Protein 7ADJ (pdb70)

Solvent-accessible surface area: 31403 Å² total; per-residue (Å²): 226,158,90,83,11,63,19,15,64,63,123,8,113,1,70,14,42,49,39,67,45,33,109,67,59,132,103,7,125,98,74,145,2,17,14,54,73,89,93,5,47,1,27,49,34,68,101,19,99,50,6,126,29,63,104,163,0,56,50,58,4,0,114,42,0,3,45,2,25,154,49,206,26,108,27,37,0,0,13,47,3,83,16,19,58,79,1,97,119,50,68,126,48,91,154,113,67,97,18,6,112,47,4,41,88,13,14,83,166,164,59,74,54,46,5,96,98,25,1,74,25,2,70,102,0,8,66,47,75,147,44,3,54,146,13,0,37,123,4,65,162,90,27,82,162,33,91,92,137,31,134,58,135,42,16,13,36,0,5,3,3,22,29,17,24,84,88,92,0,56,133,23,2,96,70,1,50,112,59,2,83,115,0,49,28,8,24,19,127,24,0,27,0,18,86,71,6,41,0,17,8,120,16,68,25,46,21,109,122,40,35,42,81,23,9,28,35,92,44,1,0,44,94,7,9,15,1,41,10,123,74,78,124,50,4,65,12,109,90,0,37,94,7,32,4,20,43,16,74,74,116,78,26,15,106,86,36,21,141,145,19,117,14,133,109,83,12,17,2,80,0,5,77,4,95,45,107,123,91,67,126,98,142,82,162,33,47,60,4,10,6,0,15,0,40,3,19,42,87,46,0,69,166,30,0,88,99,0,0,73,85,2,59,169,88,60,67,130,9,9,0,6,14,0,48,54,4,4,67,110,86,53,123,26,68,7,90,102,10,3,60,8,9,26,124,86,5,42,3,3,1,5,12,14,15,31,142,17,36,52,21,31,25,40,22,5,154,34,91,80,5,62,14,2,1,0,16,0,0,40,27,72,2,114,71,171,62,1,19,11,11,0,2,12,7,45,29,4,10,4,4,2,16,10,0,107,19,51,66,110,166,97,80,104,195,82,158,36,5,4,41,2,23,6,66,17,0,0,1,15,74,94,3,29,95,142,52,51,38,101,71,0,12,13,0,0,28,3,0,2,8,3,2,0,3,6,20,17,0,0,10,48,153,16,54,26,149,43,0,6,119,85,17,4,125,4,18,16,0,31,6,3,25,0,33,75,0,69,31,1,70,2,0,74,36,7,136,8,63,5,95,77,102,145,68,30,80,66,0,48,0,41,44,0,29,0,65,15,97,77,38,45,3,66,0,56,19,26,0,54,83,19,26,43,111,46,11,45,8,100,28,168,72,45,124,103,115,10,105,9,76,19,58,49,44,100,2,83,42,3,0,39,13,17,42,156,91,115,34,47,95,66,0,110,125,4,6,71,46,1,24,78,11,8,93,27,4,131,112,72,29,99,22,3,20,50,127,52,55,86,87,51,19,167,156,38,95,141,15,174,49,163,238

Nearest PDB structures (foldseek):
  7adk-assembly1_A  TM=1.002E+00  e=0.000E+00  Mycoplasma mycoides subsp. capri
  6hb0-assembly2_B  TM=4.645E-01  e=3.441E+00  Mycolicibacterium smegmatis MC2 155
  4dct-assembly1_A  TM=4.038E-01  e=4.062E+00  Bacillus subtilis

Foldseek 3Di:
DFAWDDFLVDIWTFDKADFDFFDFDVVCVVLLLFQNPDHDFQQPAIFTAFIDDDLVVLLSLQVCLQQVRDDPSHQQHLCRHDLNVVLLVQVVDPDDLVCLVVNVVVCPPPPVPVVVPSVQQEVQQLPPLVHLLVFFAPCNVVCVPCVVVDDDVSSVSSNSSSGGDSVQASAADDVQVVVVRSQWGARSNFWGAHNPSYIDGPDTHHDPSNDSQQVSLQCCQQPLDDLHDRGSAFDFQVCVVVVHHPQKDKDWPFVVVCVVVVDDPPQQKTKMKIAGNDADPPDPPDGMFIEITQACVGPNSVVCLLVVLQVCVVVPPDGQEYEYEAACVNHLPDDCQSNLVSHALEHAEYEYEYEPVNLDQPHAQQPGQAHRSYDAAKYQDDQADQSHEDALNSCSHYNHYDPGQADDDPPDDPPDGGMGGHFYLEHEDAQVQCPPVDCVSVQSSQCSLQPSNVLHQNSQGDPGQDPRSSFASARTHGNQHYAHQRHQPDQAQAPHAQDDVDDPRYDGAAHQEYEHEDDDLEQEDELCQLRRPACRHFHRDDPDPDGGAYHYPPLSNLAYHEYDDADDHDPSSVRSLVCVCVRYDSNVVQVEYEYAPYYDCPDDHYDNHDRDD

Secondary structure (DSSP, 8-state):
--EEEEEESEEEEEEEEPPPP----HHHHHTT-S-SSS---S--S-EEEEE---HHHHHHHHHHHHH--SSTTTTEETTEEHHHHHHHHHHTSSS-GGGHHHHHHHHHSS-TTTTTTSTHHHHHHHS-TTTGGGGSGGGGTTHHHHGGG-SSHHHHHHHHHTT--GGG---B-HHHHHHHHTTPEEPTTTEEE-TTS-EEES-EE--GGG-HHHHHHHHIIIIISSS--SS-PPPPHHHHHHT--TTEEEEE-HHHHHHHTT--GGGSEEEEEEEESS--TTSTT-SEEEEEEEETTSHHHHHHHHHHHHHHHHHT---SEEEEEEETSS-TT---HHHHTTS-SEESEEEEEE-TTT--------SSSEE-S-EEEEESS-TT-S--EE-GGGGTTBS-B--------TTSPSSS---EEPP--EEE--GGG-SSS--HHHHHHHHIIIIISTTSGGGGTTS---S-TTT-GGGS----EEE-TT-TT--SSTT---S-S--TTSPPP-BSEEEE---SSSEEE-TTGGGS--TTBS-S-TT-SSPPEEEESS--TTS-EEE-SSPPP-HHHHHHHHHHHHS-HHHHTT--EEE-SSS---SSS-B------

Sequence (613 aa):
RKQTITIAGIEVEAEIEGPPGFVTHQRDKDRKISNPTKPYQNHTVNKILSVKVTDKLKEQVAKDALSGGNGYDEGVGLFNNSIFNVFKEEFNSGKELNDILSSLESVARQNSGAFQNTLERYKKMLDSNNVINFLKSEAQKEYPKLKSKFQTKNQEYIWLIANLDQSKFTKIASTSEKYLEKGLTISPRSAFINEAGEIDSNGWGPPDEYNTVTSRLRRDNSEYRVFDYDEYYSRSSDRIANGTYPGWVKEDVSEPYSKKYNFKASDGIRFSKLERINPNPAKGKLNSGLVLDLDVSNDEAYRRSKELIEKLQKDGEQITSYRIKNMGEKNSDQAFKDILGALPKDIQQLELFFSDKATNTASLIALENKNIKELSLYTSGNSLKKAWSYNPLALRNTTWINTIDYNVSAEYSSHDKITTRITFNTLAFDQEDFSNGSYERINDGLRMVYYARNNEPFFQGGHGPGLEPDKKLGQNSYPTGLDFSRVTGIKSLKGLRFDDDLDTSNEPRKITELTLYNNESYFEISSDELNEANLQHLSTGEGNPEKPKIHFSNGNNTTSIRISGKTLLSDEGRRNLDKYFEYNESLRNSGKQIQIPNGSDELKKQLEGWGYK

B-factor: mean 77.62, std 13.84, range [50.59, 130.23]

Structure (mmCIF, N/CA/C/O backbone):
data_7ADJ
#
_entry.id   7ADJ
#
_cell.length_a   1.00
_cell.length_b   1.00
_cell.length_c   1.00
_cell.angle_alpha   90.00
_cell.angle_beta   90.00
_cell.angle_gamma   90.00
#
_symmetry.space_group_name_H-M   'P 1'
#
loop_
_atom_site.group_PDB
_atom_site.id
_atom_site.type_symbol
_atom_site.label_atom_id
_atom_site.label_alt_id
_atom_site.label_comp_id
_atom_site.label_asym_id
_atom_site.label_entity_id
_atom_site.label_seq_id
_atom_site.pdbx_PDB_ins_code
_atom_site.Cartn_x
_atom_site.Cartn_y
_atom_site.Cartn_z
_atom_site.occupancy
_atom_site.B_iso_or_equiv
_atom_site.auth_seq_id
_atom_site.auth_comp_id
_atom_site.auth_asym_id
_atom_site.auth_atom_id
_atom_site.pdbx_PDB_model_num
ATOM 1 N N . ARG A 1 110 ? 104.255 130.413 155.486 1.00 111.52 128 ARG A N 1
ATOM 2 C CA . ARG A 1 110 ? 105.408 129.799 154.775 1.00 111.52 128 ARG A CA 1
ATOM 3 C C . ARG A 1 110 ? 106.203 128.869 155.714 1.00 111.52 128 ARG A C 1
ATOM 4 O O . ARG A 1 110 ? 105.888 128.772 156.901 1.00 111.52 128 ARG A O 1
ATOM 25 N N . LYS A 1 111 ? 107.244 128.187 155.201 1.00 113.77 129 LYS A N 1
ATOM 26 C CA . LYS A 1 111 ? 108.259 127.399 155.959 1.00 113.77 129 LYS A CA 1
ATOM 27 C C . LYS A 1 111 ? 107.663 126.258 156.808 1.00 113.77 129 LYS A C 1
ATOM 28 O O . LYS A 1 111 ? 107.963 126.101 157.989 1.00 113.77 129 LYS A O 1
ATOM 47 N N . GLN A 1 112 ? 106.775 125.475 156.203 1.00 109.35 130 GLN A N 1
ATOM 48 C CA . GLN A 1 112 ? 106.038 124.370 156.823 1.00 109.35 130 GLN A CA 1
ATOM 49 C C . GLN A 1 112 ? 106.847 123.058 156.869 1.00 109.35 130 GLN A C 1
ATOM 50 O O . GLN A 1 112 ? 108.021 123.004 156.525 1.00 109.35 130 GLN A O 1
ATOM 64 N N . THR A 1 113 ? 106.203 121.956 157.239 1.00 105.85 131 THR A N 1
ATOM 65 C CA . THR A 1 113 ? 106.705 120.590 157.058 1.00 105.85 131 THR A CA 1
ATOM 66 C C . THR A 1 113 ? 105.773 119.782 156.149 1.00 105.85 131 THR A C 1
ATOM 67 O O . THR A 1 113 ? 104.563 120.010 156.111 1.00 105.85 131 THR A O 1
ATOM 78 N N . ILE A 1 114 ? 106.358 118.886 155.351 1.00 100.49 132 ILE A N 1
ATOM 79 C CA . ILE A 1 114 ? 105.699 117.981 154.404 1.00 100.49 132 ILE A CA 1
ATOM 80 C C . ILE A 1 114 ? 106.281 116.568 154.573 1.00 100.49 132 ILE A C 1
ATOM 81 O O . ILE A 1 114 ? 107.421 116.412 155.003 1.00 100.49 132 ILE A O 1
ATOM 97 N N . THR A 1 115 ? 105.547 115.523 154.199 1.00 98.64 133 THR A N 1
ATOM 98 C CA . THR A 1 115 ? 106.068 114.143 154.145 1.00 98.64 133 THR A CA 1
ATOM 99 C C . THR A 1 115 ? 106.448 113.779 152.714 1.00 98.64 133 THR A C 1
ATOM 100 O O . THR A 1 115 ? 105.688 114.082 151.798 1.00 98.64 133 THR A O 1
ATOM 111 N N . ILE A 1 116 ? 107.617 113.162 152.493 1.00 97.83 134 ILE A N 1
ATOM 112 C CA . ILE A 1 116 ? 108.102 112.808 151.134 1.00 97.83 134 ILE A CA 1
ATOM 113 C C . ILE A 1 116 ? 108.542 111.345 150.937 1.00 97.83 134 ILE A C 1
ATOM 114 O O . ILE A 1 116 ? 108.630 110.875 149.805 1.00 97.83 134 ILE A O 1
ATOM 130 N N . ALA A 1 117 ? 108.793 110.618 152.022 1.00 96.12 135 ALA A N 1
ATOM 131 C CA . ALA A 1 117 ? 109.176 109.206 152.032 1.00 96.12 135 ALA A CA 1
ATOM 132 C C . ALA A 1 117 ? 108.677 108.501 153.311 1.00 96.12 135 ALA A C 1
ATOM 133 O O . ALA A 1 117 ? 109.417 107.793 153.986 1.00 96.12 135 ALA A O 1
ATOM 140 N N . GLY A 1 118 ? 107.448 108.797 153.736 1.00 99.59 136 GLY A N 1
ATOM 141 C CA . GLY A 1 118 ? 106.954 108.571 155.096 1.00 99.59 136 GLY A CA 1
ATOM 142 C C . GLY A 1 118 ? 107.479 109.617 156.081 1.00 99.59 136 GLY A C 1
ATOM 143 O O . GLY A 1 118 ? 106.692 110.311 156.723 1.00 99.59 136 GLY A O 1
ATOM 147 N N . ILE A 1 119 ? 108.800 109.803 156.109 1.00 100.06 137 ILE A N 1
ATOM 148 C CA . ILE A 1 119 ? 109.533 110.754 156.948 1.00 100.06 137 ILE A CA 1
ATOM 149 C C . ILE A 1 119 ? 109.003 112.181 156.779 1.00 100.06 137 ILE A C 1
ATOM 150 O O . ILE A 1 119 ? 108.867 112.681 155.668 1.00 100.06 137 ILE A O 1
ATOM 166 N N . GLU A 1 120 ? 108.706 112.840 157.893 1.00 102.80 138 GLU A N 1
ATOM 167 C CA . GLU A 1 120 ? 108.342 114.258 157.949 1.00 102.80 138 GLU A CA 1
ATOM 168 C C . GLU A 1 120 ? 109.588 115.142 157.782 1.00 102.80 138 GLU A C 1
ATOM 169 O O . GLU A 1 120 ? 110.603 114.930 158.446 1.00 102.80 138 GLU A O 1
ATOM 181 N N . VAL A 1 121 ? 109.529 116.151 156.917 1.00 103.18 139 VAL A N 1
ATOM 182 C CA . VAL A 1 121 ? 110.690 116.981 156.566 1.00 103.18 139 VAL A CA 1
ATOM 183 C C . VAL A 1 121 ? 110.265 118.452 156.559 1.00 103.18 139 VAL A C 1
ATOM 184 O O . VAL A 1 121 ? 109.159 118.758 156.124 1.00 103.18 139 VAL A O 1
ATOM 197 N N . GLU A 1 122 ? 111.079 119.391 157.030 1.00 109.44 140 GLU A N 1
ATOM 198 C CA . GLU A 1 122 ? 110.804 120.828 156.854 1.00 109.44 140 GLU A CA 1
ATOM 199 C C . GLU A 1 122 ? 111.134 121.306 155.427 1.00 109.44 140 GLU A C 1
ATOM 200 O O . GLU A 1 122 ? 112.153 120.920 154.856 1.00 109.44 140 GLU A O 1
ATOM 212 N N . ALA A 1 123 ? 110.267 122.130 154.837 1.00 105.53 141 ALA A N 1
ATOM 213 C CA . ALA A 1 123 ? 110.379 122.582 153.451 1.00 105.53 141 ALA A CA 1
ATOM 214 C C . ALA A 1 123 ? 109.803 123.988 153.206 1.00 105.53 141 ALA A C 1
ATOM 215 O O . ALA A 1 123 ? 108.794 124.394 153.788 1.00 105.53 141 ALA A O 1
ATOM 222 N N . GLU A 1 124 ? 110.423 124.720 152.292 1.00 103.64 142 GLU A N 1
ATOM 223 C CA . GLU A 1 124 ? 109.910 125.979 151.765 1.00 103.64 142 GLU A CA 1
ATOM 224 C C . GLU A 1 124 ? 108.893 125.684 150.650 1.00 103.64 142 GLU A C 1
ATOM 225 O O . GLU A 1 124 ? 109.228 125.034 149.667 1.00 103.64 142 GLU A O 1
ATOM 237 N N . ILE A 1 125 ? 107.648 126.140 150.814 1.00 102.86 143 ILE A N 1
ATOM 238 C CA . ILE A 1 125 ? 106.504 125.852 149.931 1.00 102.86 143 ILE A CA 1
ATOM 239 C C . ILE A 1 125 ? 105.848 127.157 149.473 1.00 102.86 143 ILE A C 1
ATOM 240 O O . ILE A 1 125 ? 105.651 128.062 150.285 1.00 102.86 143 ILE A O 1
ATOM 256 N N . GLU A 1 126 ? 105.439 127.227 148.207 1.00 101.08 144 GLU A N 1
ATOM 257 C CA . GLU A 1 126 ? 104.757 128.382 147.604 1.00 101.08 144 GLU A CA 1
ATOM 258 C C . GLU A 1 126 ? 103.458 127.974 146.900 1.00 101.08 144 GLU A C 1
ATOM 259 O O . GLU A 1 126 ? 103.360 126.879 146.347 1.00 101.08 144 GLU A O 1
ATOM 271 N N . GLY A 1 127 ? 102.453 128.848 146.899 1.00 91.61 145 GLY A N 1
ATOM 272 C CA . GLY A 1 127 ? 101.249 128.686 146.081 1.00 91.61 145 GLY A CA 1
ATOM 273 C C . GLY A 1 127 ? 101.515 129.002 144.604 1.00 91.61 145 GLY A C 1
ATOM 274 O O . GLY A 1 127 ? 102.340 129.874 144.314 1.00 91.61 145 GLY A O 1
ATOM 278 N N . PRO A 1 128 ? 100.827 128.350 143.652 1.00 87.27 146 PRO A N 1
ATOM 279 C CA . PRO A 1 128 ? 101.052 128.581 142.231 1.00 87.27 146 PRO A CA 1
ATOM 280 C C . PRO A 1 128 ? 100.493 129.947 141.790 1.00 87.27 146 PRO A C 1
ATOM 281 O O . PRO A 1 128 ? 99.324 130.238 142.065 1.00 87.27 146 PRO A O 1
ATOM 292 N N . PRO A 1 129 ? 101.276 130.792 141.096 1.00 85.03 147 PRO A N 1
ATOM 293 C CA . PRO A 1 129 ? 100.803 132.063 140.550 1.00 85.03 147 PRO A CA 1
ATOM 294 C C . PRO A 1 129 ? 99.546 131.910 139.692 1.00 85.03 147 PRO A C 1
ATOM 295 O O . PRO A 1 129 ? 99.471 131.054 138.820 1.00 85.03 147 PRO A O 1
ATOM 306 N N . GLY A 1 130 ? 98.552 132.755 139.919 1.00 81.21 148 GLY A N 1
ATOM 307 C CA . GLY A 1 130 ? 97.317 132.777 139.137 1.00 81.21 148 GLY A CA 1
ATOM 308 C C . GLY A 1 130 ? 97.531 133.238 137.694 1.00 81.21 148 GLY A C 1
ATOM 309 O O . GLY A 1 130 ? 98.348 134.122 137.432 1.00 81.21 148 GLY A O 1
ATOM 313 N N . PHE A 1 131 ? 96.768 132.682 136.753 1.00 78.30 149 PHE A N 1
ATOM 314 C CA . PHE A 1 131 ? 96.721 133.180 135.379 1.00 78.30 149 PHE A CA 1
ATOM 315 C C . PHE A 1 131 ? 96.116 134.591 135.342 1.00 78.30 149 PHE A C 1
ATOM 316 O O . PHE A 1 131 ? 94.941 134.787 135.668 1.00 78.30 149 PHE A O 1
ATOM 333 N N . VAL A 1 132 ? 96.919 135.578 134.947 1.00 83.41 150 VAL A N 1
ATOM 334 C CA . VAL A 1 132 ? 96.472 136.968 134.857 1.00 83.41 150 VAL A CA 1
ATOM 335 C C . VAL A 1 132 ? 95.788 137.211 133.512 1.00 83.41 150 VAL A C 1
ATOM 336 O O . VAL A 1 132 ? 96.444 137.431 132.494 1.00 83.41 150 VAL A O 1
ATOM 349 N N . THR A 1 133 ? 94.457 137.137 133.500 1.00 86.40 151 THR A N 1
ATOM 350 C CA . THR A 1 133 ? 93.620 137.580 132.371 1.00 86.40 151 THR A CA 1
ATOM 351 C C . THR A 1 133 ? 93.618 139.112 132.283 1.00 86.40 151 THR A C 1
ATOM 352 O O . THR A 1 133 ? 93.627 139.793 133.311 1.00 86.40 151 THR A O 1
ATOM 363 N N . HIS A 1 134 ? 93.630 139.683 131.076 1.00 86.37 152 HIS A N 1
ATOM 364 C CA . HIS A 1 134 ? 93.546 141.128 130.842 1.00 86.37 152 HIS A CA 1
ATOM 365 C C . HIS A 1 134 ? 92.147 141.485 130.352 1.00 86.37 152 HIS A C 1
ATOM 366 O O . HIS A 1 134 ? 91.522 140.718 129.627 1.00 86.37 152 HIS A O 1
ATOM 380 N N . GLN A 1 135 ? 91.642 142.661 130.703 1.00 87.63 153 GLN A N 1
ATOM 381 C CA . GLN A 1 135 ? 90.297 143.067 130.293 1.00 87.63 153 GLN A CA 1
ATOM 382 C C . GLN A 1 135 ? 90.194 143.222 128.763 1.00 87.63 153 GLN A C 1
ATOM 383 O O . GLN A 1 135 ? 89.182 142.835 128.181 1.00 87.63 153 GLN A O 1
ATOM 397 N N . ARG A 1 136 ? 91.271 143.548 128.028 1.00 85.14 154 ARG A N 1
ATOM 398 C CA . ARG A 1 136 ? 91.288 143.411 126.551 1.00 85.14 154 ARG A CA 1
ATOM 399 C C . ARG A 1 136 ? 91.152 141.963 126.035 1.00 85.14 154 ARG A C 1
ATOM 400 O O . ARG A 1 136 ? 90.598 141.745 124.962 1.00 85.14 154 ARG A O 1
ATOM 421 N N . ASP A 1 137 ? 91.563 140.952 126.801 1.00 82.38 155 ASP A N 1
ATOM 422 C CA . ASP A 1 137 ? 91.314 139.549 126.452 1.00 82.38 155 ASP A CA 1
ATOM 423 C C . ASP A 1 137 ? 89.829 139.174 126.579 1.00 82.38 155 ASP A C 1
ATOM 424 O O . ASP A 1 137 ? 89.356 138.242 125.930 1.00 82.38 155 ASP A O 1
ATOM 433 N N . LYS A 1 138 ? 89.041 139.864 127.408 1.00 82.23 156 LYS A N 1
ATOM 434 C CA . LYS A 1 138 ? 87.589 139.645 127.462 1.00 82.23 156 LYS A CA 1
ATOM 435 C C . LYS A 1 138 ? 86.857 140.426 126.380 1.00 82.23 156 LYS A C 1
ATOM 436 O O . LYS A 1 138 ? 86.021 139.854 125.690 1.00 82.23 156 LYS A O 1
ATOM 455 N N . ASP A 1 139 ? 87.189 141.698 126.165 1.00 84.66 157 ASP A N 1
ATOM 456 C CA . ASP A 1 139 ? 86.408 142.543 125.251 1.00 84.66 157 ASP A CA 1
ATOM 457 C C . ASP A 1 139 ? 86.624 142.246 123.752 1.00 84.66 157 ASP A C 1
ATOM 458 O O . ASP A 1 139 ? 85.730 142.505 122.949 1.00 84.66 157 ASP A O 1
ATOM 467 N N . ARG A 1 140 ? 87.740 141.609 123.370 1.00 79.39 158 ARG A N 1
ATOM 468 C CA . ARG A 1 140 ? 87.955 141.005 122.038 1.00 79.39 158 ARG A CA 1
ATOM 469 C C . ARG A 1 140 ? 87.391 139.582 121.885 1.00 79.39 158 ARG A C 1
ATOM 470 O O . ARG A 1 140 ? 87.573 138.967 120.838 1.00 79.39 158 ARG A O 1
ATOM 491 N N . LYS A 1 141 ? 86.753 139.026 122.921 1.00 75.00 159 LYS A N 1
ATOM 492 C CA . LYS A 1 141 ? 86.219 137.651 122.966 1.00 75.00 159 LYS A CA 1
ATOM 493 C C . LYS A 1 141 ? 87.268 136.611 122.550 1.00 75.00 159 LYS A C 1
ATOM 494 O O . LYS A 1 141 ? 87.070 135.801 121.647 1.00 75.00 159 LYS A O 1
ATOM 513 N N . ILE A 1 142 ? 88.428 136.718 123.189 1.00 73.31 160 ILE A N 1
ATOM 514 C CA . ILE A 1 142 ? 89.666 136.002 122.857 1.00 73.31 160 ILE A CA 1
ATOM 515 C C . ILE A 1 142 ? 90.185 135.193 124.065 1.00 73.31 160 IL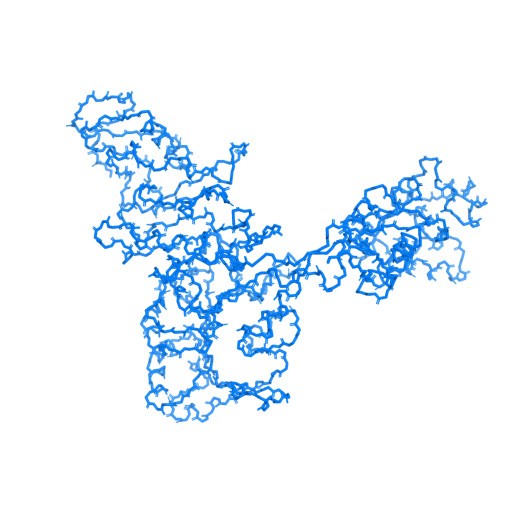E A C 1
ATOM 516 O O . ILE A 1 142 ? 90.905 134.218 123.891 1.00 73.31 160 ILE A O 1
ATOM 532 N N . SER A 1 143 ? 89.780 135.537 125.289 1.00 70.98 161 SER A N 1
ATOM 533 C CA . SER A 1 143 ? 89.909 134.710 126.499 1.00 70.98 161 SER A CA 1
ATOM 534 C C . SER A 1 143 ? 89.000 133.478 126.448 1.00 70.98 161 SER A C 1
ATOM 535 O O . SER A 1 143 ? 88.203 133.312 125.525 1.00 70.98 161 SER A O 1
ATOM 543 N N . ASN A 1 144 ? 89.108 132.582 127.436 1.00 70.62 162 ASN A N 1
ATOM 544 C CA . ASN A 1 144 ? 88.238 131.406 127.507 1.00 70.62 162 ASN A CA 1
ATOM 545 C C . ASN A 1 144 ? 86.778 131.833 127.795 1.00 70.62 162 ASN A C 1
ATOM 546 O O . ASN A 1 144 ? 86.549 132.641 128.695 1.00 70.62 162 ASN A O 1
ATOM 557 N N . PRO A 1 145 ? 85.782 131.302 127.067 1.00 70.52 163 PRO A N 1
ATOM 558 C CA . PRO A 1 145 ? 84.447 131.898 126.961 1.00 70.52 163 PRO A CA 1
ATOM 559 C C . PRO A 1 145 ? 83.556 131.820 128.205 1.00 70.52 163 PRO A C 1
ATOM 560 O O . PRO A 1 145 ? 82.545 132.513 128.273 1.00 70.52 163 PRO A O 1
ATOM 571 N N . THR A 1 146 ? 83.881 130.968 129.173 1.00 73.33 164 THR A N 1
ATOM 572 C CA . THR A 1 146 ? 82.970 130.592 130.276 1.00 73.33 164 THR A CA 1
ATOM 573 C C . THR A 1 146 ? 83.627 130.543 131.659 1.00 73.33 164 THR A C 1
ATOM 574 O O . THR A 1 146 ? 82.950 130.732 132.665 1.00 73.33 164 THR A O 1
ATOM 585 N N . LYS A 1 147 ? 84.937 130.288 131.722 1.00 73.78 165 LYS A N 1
ATOM 586 C CA . LYS A 1 147 ? 85.716 130.020 132.942 1.00 73.78 165 LYS A CA 1
ATOM 587 C C . LYS A 1 147 ? 87.213 130.123 132.620 1.00 73.78 165 LYS A C 1
ATOM 588 O O . LYS A 1 147 ? 87.638 129.495 131.656 1.00 73.78 165 LYS A O 1
ATOM 607 N N . PRO A 1 148 ? 88.037 130.868 133.366 1.00 72.05 166 PRO A N 1
ATOM 608 C CA . PRO A 1 148 ? 89.473 130.921 133.133 1.00 72.05 166 PRO A CA 1
ATOM 609 C C . PRO A 1 148 ? 90.145 129.604 133.536 1.00 72.05 166 PRO A C 1
ATOM 610 O O . PRO A 1 148 ? 90.115 129.192 134.695 1.00 72.05 166 PRO A O 1
ATOM 621 N N . TYR A 1 149 ? 90.794 128.945 132.583 1.00 68.69 167 TYR A N 1
ATOM 622 C CA . TYR A 1 149 ? 91.563 127.725 132.842 1.00 68.69 167 TYR A CA 1
ATOM 623 C C . TYR A 1 149 ? 92.814 128.014 133.698 1.00 68.69 167 TYR A C 1
ATOM 624 O O . TYR A 1 149 ? 93.402 129.087 133.576 1.00 68.69 167 TYR A O 1
ATOM 642 N N . GLN A 1 150 ? 93.262 127.068 134.533 1.00 74.05 168 GLN A N 1
ATOM 643 C CA . GLN A 1 150 ? 94.591 127.118 135.151 1.00 74.05 168 GLN A CA 1
ATOM 644 C C . GLN A 1 150 ? 95.308 125.763 135.150 1.00 74.05 168 GLN A C 1
ATOM 645 O O . GLN A 1 150 ? 94.721 124.724 135.449 1.00 74.05 168 GLN A O 1
ATOM 659 N N . ASN A 1 151 ? 96.590 125.792 134.786 1.00 73.95 169 ASN A N 1
ATOM 660 C CA . ASN A 1 151 ? 97.442 124.634 134.574 1.00 73.95 169 ASN A CA 1
ATOM 661 C C . ASN A 1 151 ? 98.096 124.142 135.882 1.00 73.95 169 ASN A C 1
ATOM 662 O O . ASN A 1 151 ? 97.909 122.985 136.248 1.00 73.95 169 ASN A O 1
ATOM 673 N N . HIS A 1 152 ? 98.809 124.993 136.629 1.00 78.02 170 HIS A N 1
ATOM 674 C CA . HIS A 1 152 ? 99.341 124.617 137.946 1.00 78.02 170 HIS A CA 1
ATOM 675 C C . HIS A 1 152 ? 98.264 124.730 139.023 1.00 78.02 170 HIS A C 1
ATOM 676 O O . HIS A 1 152 ? 98.046 125.767 139.643 1.00 78.02 170 HIS A O 1
ATOM 690 N N . THR A 1 153 ? 97.585 123.610 139.237 1.00 79.05 171 THR A N 1
ATOM 691 C CA . THR A 1 153 ? 96.574 123.379 140.274 1.00 79.05 171 THR A CA 1
ATOM 692 C C . THR A 1 153 ? 97.136 123.204 141.683 1.00 79.05 171 THR A C 1
ATOM 693 O O . THR A 1 153 ? 96.381 123.338 142.638 1.00 79.05 171 THR A O 1
ATOM 704 N N . VAL A 1 154 ? 98.424 122.892 141.847 1.00 83.86 172 VAL A N 1
ATOM 705 C CA . VAL A 1 154 ? 99.046 122.517 143.129 1.00 83.86 172 VAL A CA 1
ATOM 706 C C . VAL A 1 154 ? 100.354 123.262 143.394 1.00 83.86 172 VAL A C 1
ATOM 707 O O . VAL A 1 154 ? 101.023 123.751 142.485 1.00 83.86 172 VAL A O 1
ATOM 720 N N . ASN A 1 155 ? 100.689 123.360 144.679 1.00 87.66 173 ASN A N 1
ATOM 721 C CA . ASN A 1 155 ? 101.806 124.114 145.248 1.00 87.66 173 ASN A CA 1
ATOM 722 C C . ASN A 1 155 ? 103.185 123.650 144.745 1.00 87.66 173 ASN A C 1
ATOM 723 O O . ASN A 1 155 ? 103.346 122.532 144.252 1.00 87.66 173 ASN A O 1
ATOM 734 N N . LYS A 1 156 ? 104.200 124.504 144.918 1.00 91.06 174 LYS A N 1
ATOM 735 C CA . LYS A 1 156 ? 105.605 124.272 144.540 1.00 91.06 174 LYS A CA 1
ATOM 736 C C . LYS A 1 156 ? 106.479 124.046 145.781 1.00 91.06 174 LYS A C 1
ATOM 737 O O . LYS A 1 156 ? 106.277 124.703 146.797 1.00 91.06 174 LYS A O 1
ATOM 756 N N . ILE A 1 157 ? 107.457 123.141 145.704 1.00 91.95 175 ILE A N 1
ATOM 757 C CA . ILE A 1 157 ? 108.523 122.982 146.710 1.00 91.95 175 ILE A CA 1
ATOM 758 C C . ILE A 1 157 ? 109.771 123.744 146.243 1.00 91.95 175 ILE A C 1
ATOM 759 O O . ILE A 1 157 ? 110.388 123.357 145.253 1.00 91.95 175 ILE A O 1
ATOM 775 N N . LEU A 1 158 ? 110.172 124.803 146.948 1.00 96.05 176 LEU A N 1
ATOM 776 C CA . LEU A 1 158 ? 111.385 125.555 146.605 1.00 96.05 176 LEU A CA 1
ATOM 777 C C . LEU A 1 158 ? 112.657 124.921 147.164 1.00 96.05 176 LEU A C 1
ATOM 778 O O . LEU A 1 158 ? 113.703 124.948 146.517 1.00 96.05 176 LEU A O 1
ATOM 794 N N . SER A 1 159 ? 112.598 124.379 148.379 1.00 98.03 177 SER A N 1
ATOM 795 C CA . SER A 1 159 ? 113.710 123.689 149.038 1.00 98.03 177 SER A CA 1
ATOM 796 C C . SER A 1 159 ? 113.232 122.744 150.139 1.00 98.03 177 SER A C 1
ATOM 797 O O . SER A 1 159 ? 112.209 122.978 150.773 1.00 98.03 177 SER A O 1
ATOM 805 N N . VAL A 1 160 ? 114.005 121.694 150.403 1.00 97.75 178 VAL A N 1
ATOM 806 C CA . VAL A 1 160 ? 113.763 120.671 151.425 1.00 97.75 178 VAL A CA 1
ATOM 807 C C . VAL A 1 160 ? 115.010 120.505 152.284 1.00 97.75 178 VAL A C 1
ATOM 808 O O . VAL A 1 160 ? 116.109 120.331 151.752 1.00 97.75 178 VAL A O 1
ATOM 821 N N . LYS A 1 161 ? 114.870 120.501 153.615 1.00 100.18 179 LYS A N 1
ATOM 822 C CA . LYS A 1 161 ? 115.995 120.257 154.525 1.00 100.18 179 LYS A CA 1
ATOM 823 C C . LYS A 1 161 ? 116.324 118.762 154.564 1.00 100.18 179 LYS A C 1
ATOM 824 O O . LYS A 1 161 ? 115.769 118.003 155.349 1.00 100.18 179 LYS A O 1
ATOM 843 N N . VAL A 1 162 ? 117.218 118.321 153.688 1.00 100.56 180 VAL A N 1
ATOM 844 C CA . VAL A 1 162 ? 117.716 116.944 153.678 1.00 100.56 180 VAL A CA 1
ATOM 845 C C . VAL A 1 162 ? 118.501 116.632 154.957 1.00 100.56 180 VAL A C 1
ATOM 846 O O . VAL A 1 162 ? 119.258 117.455 155.465 1.00 100.56 180 VAL A O 1
ATOM 859 N N . THR A 1 163 ? 118.321 115.433 155.494 1.00 101.67 181 THR A N 1
ATOM 860 C CA . THR A 1 163 ? 118.970 114.932 156.714 1.00 101.67 181 THR A CA 1
ATOM 861 C C . THR A 1 163 ? 119.413 113.488 156.518 1.00 101.67 181 THR A C 1
ATOM 862 O O . THR A 1 163 ? 118.894 112.793 155.640 1.00 101.67 181 THR A O 1
ATOM 873 N N . ASP A 1 164 ? 120.347 113.018 157.350 1.00 102.31 182 ASP A N 1
ATOM 874 C CA . ASP A 1 164 ? 120.859 111.646 157.280 1.00 102.31 182 ASP A CA 1
ATOM 875 C C . ASP A 1 164 ? 119.702 110.628 157.294 1.00 102.31 182 ASP A C 1
ATOM 876 O O . ASP A 1 164 ? 119.621 109.746 156.444 1.00 102.31 182 ASP A O 1
ATOM 885 N N . LYS A 1 165 ? 118.732 110.828 158.201 1.00 100.57 183 LYS A N 1
ATOM 886 C CA . LYS A 1 165 ? 117.530 109.988 158.364 1.00 100.57 183 LYS A CA 1
ATOM 887 C C . LYS A 1 165 ? 116.650 109.927 157.102 1.00 100.57 183 LYS A C 1
ATOM 888 O O . LYS A 1 165 ? 116.149 108.859 156.759 1.00 100.57 183 LYS A O 1
ATOM 907 N N . LEU A 1 166 ? 116.489 111.038 156.379 1.00 98.92 184 LEU A N 1
ATOM 908 C CA . LEU A 1 166 ? 115.754 111.088 155.112 1.00 98.92 184 LEU A CA 1
ATOM 909 C C . LEU A 1 166 ? 116.524 110.422 153.976 1.00 98.92 184 LEU A C 1
ATOM 910 O O . LEU A 1 166 ? 115.951 109.623 153.244 1.00 98.92 184 LEU A O 1
ATOM 926 N N . LYS A 1 167 ? 117.803 110.757 153.778 1.00 95.87 185 LYS A N 1
ATOM 927 C CA . LYS A 1 167 ? 118.516 110.257 152.587 1.00 95.87 185 LYS A CA 1
ATOM 928 C C . LYS A 1 167 ? 118.825 108.762 152.645 1.00 95.87 185 LYS A C 1
ATOM 929 O O . LYS A 1 167 ? 118.840 108.113 151.608 1.00 95.87 185 LYS A O 1
ATOM 948 N N . GLU A 1 168 ? 118.930 108.174 153.834 1.00 95.66 186 GLU A N 1
ATOM 949 C CA . GLU A 1 168 ? 118.988 106.717 153.992 1.00 95.66 186 GLU A CA 1
ATOM 950 C C . GLU A 1 168 ? 117.629 106.023 153.818 1.00 95.66 186 GLU A C 1
ATOM 951 O O . GLU A 1 168 ? 117.578 104.897 153.330 1.00 95.66 186 GLU A O 1
ATOM 963 N N . GLN A 1 169 ? 116.510 106.692 154.110 1.00 93.85 187 GLN A N 1
ATOM 964 C CA . GLN A 1 169 ? 115.188 106.199 153.706 1.00 93.85 187 GLN A CA 1
ATOM 965 C C . GLN A 1 169 ? 115.036 106.204 152.179 1.00 93.85 187 GLN A C 1
ATOM 966 O O . GLN A 1 169 ? 114.549 105.238 151.594 1.00 93.85 187 GLN A O 1
ATOM 980 N N . VAL A 1 170 ? 115.488 107.269 151.514 1.00 90.26 188 VAL A N 1
ATOM 981 C CA . VAL A 1 170 ? 115.479 107.361 150.046 1.00 90.26 188 VAL A CA 1
ATOM 982 C C . VAL A 1 170 ? 116.418 106.333 149.404 1.00 90.26 188 VAL A C 1
ATOM 983 O O . VAL A 1 170 ? 116.102 105.822 148.333 1.00 90.26 188 VAL A O 1
ATOM 996 N N . ALA A 1 171 ? 117.519 105.964 150.067 1.00 89.01 189 ALA A N 1
ATOM 997 C CA . ALA A 1 171 ? 118.400 104.871 149.652 1.00 89.01 189 ALA A CA 1
ATOM 998 C C . ALA A 1 171 ? 117.699 103.506 149.707 1.00 89.01 189 ALA A C 1
ATOM 999 O O . ALA A 1 171 ? 117.644 102.804 148.700 1.00 89.01 189 ALA A O 1
ATOM 1006 N N . LYS A 1 172 ? 117.106 103.144 150.852 1.00 87.80 190 LYS A N 1
ATOM 1007 C CA . LYS A 1 172 ? 116.407 101.864 151.060 1.00 87.80 190 LYS A CA 1
ATOM 1008 C C . LYS A 1 172 ? 115.209 101.663 150.143 1.00 87.80 190 LYS A C 1
ATOM 1009 O O . LYS A 1 172 ? 114.930 100.537 149.732 1.00 87.80 190 LYS A O 1
ATOM 1028 N N . ASP A 1 173 ? 114.518 102.734 149.769 1.00 88.37 191 ASP A N 1
ATOM 1029 C CA . ASP A 1 173 ? 113.445 102.666 148.761 1.00 88.37 191 ASP A CA 1
ATOM 1030 C C . ASP A 1 173 ? 113.958 102.316 147.358 1.00 88.37 191 ASP A C 1
ATOM 1031 O O . ASP A 1 173 ? 113.373 101.479 146.676 1.00 88.37 191 ASP A O 1
ATOM 1040 N N . ALA A 1 174 ? 115.091 102.877 146.933 1.00 80.47 192 ALA A N 1
ATOM 1041 C CA . ALA A 1 174 ? 115.685 102.546 145.644 1.00 80.47 192 ALA A CA 1
ATOM 1042 C C . ALA A 1 174 ? 116.170 101.091 145.553 1.00 80.47 192 ALA A C 1
ATOM 1043 O O . ALA A 1 174 ? 116.206 100.531 144.460 1.00 80.47 192 ALA A O 1
ATOM 1050 N N . LEU A 1 175 ? 116.527 100.460 146.678 1.00 81.12 193 LEU A N 1
ATOM 1051 C CA . LEU A 1 175 ? 116.921 99.047 146.730 1.00 81.12 193 LEU A CA 1
ATOM 1052 C C . LEU A 1 175 ? 115.716 98.098 146.743 1.00 81.12 193 LEU A C 1
ATOM 1053 O O . LEU A 1 175 ? 115.723 97.097 146.037 1.00 81.12 193 LEU A O 1
ATOM 1069 N N . SER A 1 176 ? 114.675 98.418 147.513 1.00 84.77 194 SER A N 1
ATOM 1070 C CA . SER A 1 176 ? 113.486 97.564 147.715 1.00 84.77 194 SER A CA 1
ATOM 1071 C C . SER A 1 176 ? 112.355 97.751 146.699 1.00 84.77 194 SER A C 1
ATOM 1072 O O . SER A 1 176 ? 111.520 96.864 146.529 1.00 84.77 194 SER A O 1
ATOM 1080 N N . GLY A 1 177 ? 112.296 98.908 146.045 1.00 85.46 195 GLY A N 1
ATOM 1081 C CA . GLY A 1 177 ? 111.140 99.389 145.292 1.00 85.46 195 GLY A CA 1
ATOM 1082 C C . GLY A 1 177 ? 110.191 100.267 146.117 1.00 85.46 195 GLY A C 1
ATOM 1083 O O . GLY A 1 177 ? 109.260 100.839 145.566 1.00 85.46 195 GLY A O 1
ATOM 1087 N N . GLY A 1 178 ? 110.394 100.396 147.426 1.00 87.94 196 GLY A N 1
ATOM 1088 C CA . GLY A 1 178 ? 109.451 101.067 148.320 1.00 87.94 196 GLY A CA 1
ATOM 1089 C C . GLY A 1 178 ? 108.094 100.353 148.383 1.00 87.94 196 GLY A C 1
ATOM 1090 O O . GLY A 1 178 ? 108.018 99.141 148.177 1.00 87.94 196 GL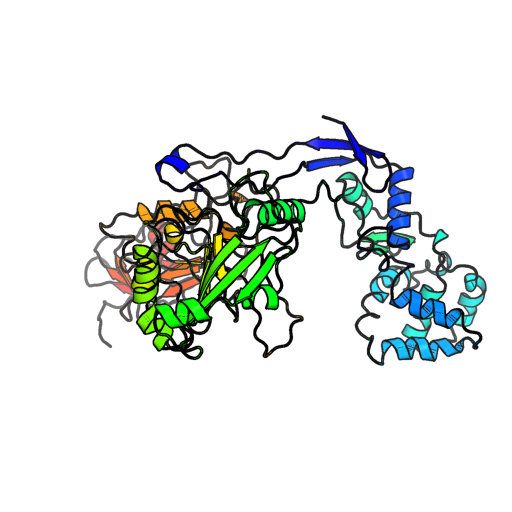Y A O 1
ATOM 1094 N N . ASN A 1 179 ? 107.007 101.089 148.645 1.00 91.55 197 ASN A N 1
ATOM 1095 C CA . ASN A 1 179 ? 105.647 100.548 148.648 1.00 91.55 197 ASN A CA 1
ATOM 1096 C C . ASN A 1 179 ? 104.710 101.228 147.629 1.00 91.55 197 ASN A C 1
ATOM 1097 O O . ASN A 1 179 ? 103.508 100.973 147.635 1.00 91.55 197 ASN A O 1
ATOM 1108 N N . GLY A 1 180 ? 105.235 102.090 146.759 1.00 88.00 198 GLY A N 1
ATOM 1109 C CA . GLY A 1 180 ? 104.491 102.806 145.726 1.00 88.00 198 GLY A CA 1
ATOM 1110 C C . GLY A 1 180 ? 104.415 102.081 144.384 1.00 88.00 198 GLY A C 1
ATOM 1111 O O . GLY A 1 180 ? 104.572 100.863 144.311 1.00 88.00 198 GLY A O 1
ATOM 1115 N N . TYR A 1 181 ? 104.224 102.828 143.295 1.00 84.84 199 TYR A N 1
ATOM 1116 C CA . TYR A 1 181 ? 104.065 102.258 141.950 1.00 84.84 199 TYR A CA 1
ATOM 1117 C C . TYR A 1 181 ? 105.298 101.474 141.456 1.00 84.84 199 TYR A C 1
ATOM 1118 O O . TYR A 1 181 ? 105.138 100.449 140.796 1.00 84.84 199 TYR A O 1
ATOM 1136 N N . ASP A 1 182 ? 106.512 101.912 141.815 1.00 83.34 200 ASP A N 1
ATOM 1137 C CA . ASP A 1 182 ? 107.784 101.252 141.453 1.00 83.34 200 ASP A CA 1
ATOM 1138 C C . ASP A 1 182 ? 108.214 100.110 142.404 1.00 83.34 200 ASP A C 1
ATOM 1139 O O . ASP A 1 182 ? 109.338 99.612 142.345 1.00 83.34 200 ASP A O 1
ATOM 1148 N N . GLU A 1 183 ? 107.304 99.626 143.251 1.00 85.83 201 GLU A N 1
ATOM 1149 C CA . GLU A 1 183 ? 107.480 98.362 143.962 1.00 85.83 201 GLU A CA 1
ATOM 1150 C C . GLU A 1 183 ? 107.612 97.200 142.964 1.00 85.83 201 GLU A C 1
ATOM 1151 O O . GLU A 1 183 ? 106.784 97.030 142.068 1.00 85.83 201 GLU A O 1
ATOM 1163 N N . GLY A 1 184 ? 108.659 96.392 143.116 1.00 79.20 202 GLY A N 1
ATOM 1164 C CA . GLY A 1 184 ? 108.968 95.299 142.193 1.00 79.20 202 GLY A CA 1
ATOM 1165 C C . GLY A 1 184 ? 109.839 95.676 140.991 1.00 79.20 202 GLY A C 1
ATOM 1166 O O . GLY A 1 184 ? 109.961 94.883 140.058 1.00 79.20 202 GLY A O 1
ATOM 1170 N N . VAL A 1 185 ? 110.441 96.875 141.003 1.00 76.51 203 VAL A N 1
ATOM 1171 C CA . VAL A 1 185 ? 111.495 97.318 140.067 1.00 76.51 203 VAL A CA 1
ATOM 1172 C C . VAL A 1 185 ? 112.650 98.061 140.766 1.00 76.51 203 VAL A C 1
ATOM 1173 O O . VAL A 1 185 ? 113.354 98.831 140.124 1.00 76.51 203 VAL A O 1
ATOM 1186 N N . GLY A 1 186 ? 112.884 97.825 142.059 1.00 77.79 204 GLY A N 1
ATOM 1187 C CA . GLY A 1 186 ? 114.037 98.353 142.802 1.00 77.79 204 GLY A CA 1
ATOM 1188 C C . GLY A 1 186 ? 115.327 97.586 142.527 1.00 77.79 204 GLY A C 1
ATOM 1189 O O . GLY A 1 186 ? 115.307 96.518 141.923 1.00 77.79 204 GLY A O 1
ATOM 1193 N N . LEU A 1 187 ? 116.481 98.094 142.961 1.00 74.51 205 LEU A N 1
ATOM 1194 C CA . LEU A 1 187 ? 117.776 97.494 142.606 1.00 74.51 205 LEU A CA 1
ATOM 1195 C C . LEU A 1 187 ? 117.960 96.040 143.065 1.00 74.51 205 LEU A C 1
ATOM 1196 O O . LEU A 1 187 ? 118.567 95.265 142.335 1.00 74.51 205 LEU A O 1
ATOM 1212 N N . PHE A 1 188 ? 117.426 95.645 144.219 1.00 77.41 206 PHE A N 1
ATOM 1213 C CA . PHE A 1 188 ? 117.505 94.269 144.726 1.00 77.41 206 PHE A CA 1
ATOM 1214 C C . PHE A 1 188 ? 116.122 93.666 144.943 1.00 77.41 206 PHE A C 1
ATOM 1215 O O . PHE A 1 188 ? 115.949 92.755 145.752 1.00 77.41 206 PHE A O 1
ATOM 1232 N N . ASN A 1 189 ? 115.135 94.169 144.205 1.00 79.63 207 ASN A N 1
ATOM 1233 C CA . ASN A 1 189 ? 113.807 93.591 144.083 1.00 79.63 207 ASN A CA 1
ATOM 1234 C C . ASN A 1 189 ? 113.210 93.952 142.712 1.00 79.63 207 ASN A C 1
ATOM 1235 O O . ASN A 1 189 ? 112.503 94.948 142.578 1.00 79.63 207 ASN A O 1
ATOM 1246 N N . ASN A 1 190 ? 113.535 93.167 141.689 1.00 74.63 208 ASN A N 1
ATOM 1247 C CA . ASN A 1 190 ? 113.060 93.353 140.322 1.00 74.63 208 ASN A CA 1
ATOM 1248 C C . ASN A 1 190 ? 113.011 92.027 139.567 1.00 74.63 208 ASN A C 1
ATOM 1249 O O . ASN A 1 190 ? 113.619 91.050 139.970 1.00 74.63 208 ASN A O 1
ATOM 1260 N N . SER A 1 191 ? 112.296 91.987 138.455 1.00 75.71 209 SER A N 1
ATOM 1261 C CA . SER A 1 191 ? 112.001 90.762 137.716 1.00 75.71 209 SER A CA 1
ATOM 1262 C C . SER A 1 191 ? 113.234 89.949 137.293 1.00 75.71 209 SER A C 1
ATOM 1263 O O . SER A 1 191 ? 113.234 88.731 137.465 1.00 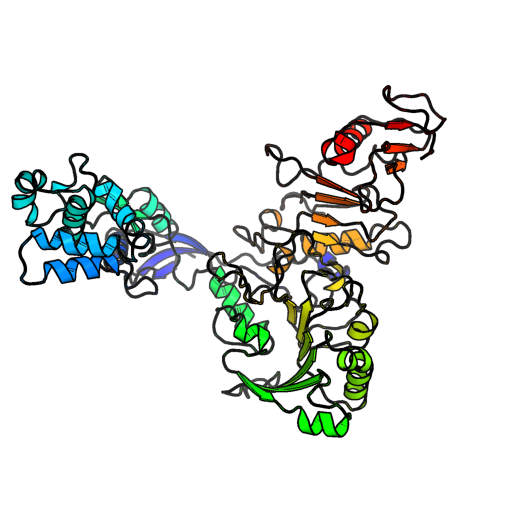75.71 209 SER A O 1
ATOM 1271 N N . ILE A 1 192 ? 114.326 90.567 136.820 1.00 76.03 210 ILE A N 1
ATOM 1272 C CA . ILE A 1 192 ? 115.552 89.838 136.433 1.00 76.03 210 ILE A CA 1
ATOM 1273 C C . ILE A 1 192 ? 116.331 89.372 137.669 1.00 76.03 210 ILE A C 1
ATOM 1274 O O . ILE A 1 192 ? 116.668 88.194 137.790 1.00 76.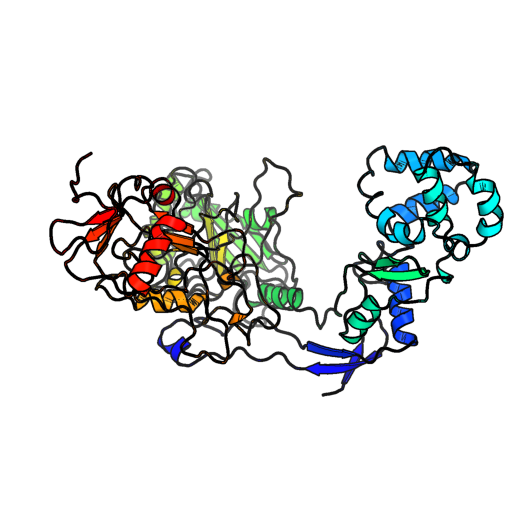03 210 ILE A O 1
ATOM 1290 N N . PHE A 1 193 ? 116.547 90.258 138.638 1.00 75.95 211 PHE A N 1
ATOM 1291 C CA . PHE A 1 193 ? 117.227 89.939 139.891 1.00 75.95 211 PHE A CA 1
ATOM 1292 C C . PHE A 1 193 ? 116.540 88.805 140.673 1.00 75.95 211 PHE A C 1
ATOM 1293 O O . PHE A 1 193 ? 117.203 87.919 141.209 1.00 75.95 211 PHE A O 1
ATOM 1310 N N . ASN A 1 194 ? 115.207 88.772 140.680 1.00 76.67 212 ASN A N 1
ATOM 1311 C CA . ASN A 1 194 ? 114.411 87.737 141.340 1.00 76.67 212 ASN A CA 1
ATOM 1312 C C . ASN A 1 194 ? 114.426 86.393 140.590 1.00 76.67 212 ASN A C 1
ATOM 1313 O O . ASN A 1 194 ? 114.369 85.341 141.223 1.00 76.67 212 ASN A O 1
ATOM 1324 N N . VAL A 1 195 ? 114.525 86.400 139.265 1.00 79.20 213 VAL A N 1
ATOM 1325 C CA . VAL A 1 195 ? 114.688 85.184 138.461 1.00 79.20 213 VAL A CA 1
ATOM 1326 C C . VAL A 1 195 ? 116.091 84.596 138.618 1.00 79.20 213 VAL A C 1
ATOM 1327 O O . VAL A 1 195 ? 116.234 83.374 138.663 1.00 79.20 213 VAL A O 1
ATOM 1340 N N . PHE A 1 196 ? 117.126 85.424 138.778 1.00 79.30 214 PHE A N 1
ATOM 1341 C CA . PHE A 1 196 ? 118.461 84.926 139.102 1.00 79.30 214 PHE A CA 1
ATOM 1342 C C . PHE A 1 196 ? 118.575 84.443 140.550 1.00 79.30 214 PHE A C 1
ATOM 1343 O O . PHE A 1 196 ? 119.109 83.357 140.767 1.00 79.30 214 PHE A O 1
ATOM 1360 N N . LYS A 1 197 ? 118.039 85.150 141.550 1.00 85.03 215 LYS A N 1
ATOM 1361 C CA . LYS A 1 197 ? 118.163 84.697 142.946 1.00 85.03 215 LYS A CA 1
ATOM 1362 C C . LYS A 1 197 ? 117.447 83.364 143.198 1.00 85.03 215 LYS A C 1
ATOM 1363 O O . LYS A 1 197 ? 117.965 82.527 143.932 1.00 85.03 215 LYS A O 1
ATOM 1382 N N . GLU A 1 198 ? 116.308 83.118 142.551 1.00 91.96 216 GLU A N 1
ATOM 1383 C CA . GLU A 1 198 ? 115.563 81.858 142.664 1.00 91.96 216 GLU A CA 1
ATOM 1384 C C . GLU A 1 198 ? 116.319 80.650 142.090 1.00 91.96 216 GLU A C 1
ATOM 1385 O O . GLU A 1 198 ? 116.175 79.545 142.602 1.00 91.96 216 GLU A O 1
ATOM 1397 N N . GLU A 1 199 ? 117.185 80.845 141.095 1.00 92.50 217 GLU A N 1
ATOM 1398 C CA . GLU A 1 199 ? 118.012 79.776 140.533 1.00 92.50 217 GLU A CA 1
ATOM 1399 C C . GLU A 1 199 ? 119.223 79.457 141.427 1.00 92.50 217 GLU A C 1
ATOM 1400 O O . GLU A 1 199 ? 119.514 78.288 141.663 1.00 92.50 217 GLU A O 1
ATOM 1412 N N . PHE A 1 200 ? 119.878 80.468 142.010 1.00 91.20 218 PHE A N 1
ATOM 1413 C CA . PHE A 1 200 ? 120.910 80.268 143.038 1.00 91.20 218 PHE A CA 1
ATOM 1414 C C . PHE A 1 200 ? 120.358 79.573 144.291 1.00 91.20 218 PHE A C 1
ATOM 1415 O O . PHE A 1 200 ? 121.061 78.782 144.916 1.00 91.20 218 PHE A O 1
ATOM 1432 N N . ASN A 1 201 ? 119.098 79.828 144.646 1.00 93.12 219 ASN A N 1
ATOM 1433 C CA . ASN A 1 201 ? 118.381 79.114 145.711 1.00 93.12 219 ASN A CA 1
ATOM 1434 C C . ASN A 1 201 ? 117.999 77.655 145.355 1.00 93.12 219 ASN A C 1
ATOM 1435 O O . ASN A 1 201 ? 117.537 76.923 146.227 1.00 93.12 219 ASN A O 1
ATOM 1446 N N . SER A 1 202 ? 118.201 77.185 144.122 1.00 96.07 220 SER A N 1
ATOM 1447 C CA . SER A 1 202 ? 118.046 75.770 143.766 1.00 96.07 220 SER A CA 1
ATOM 1448 C C . SER A 1 202 ? 119.252 74.923 144.214 1.00 96.07 220 SER A C 1
ATOM 1449 O O . SER A 1 202 ? 120.349 75.433 144.454 1.00 96.07 220 SER A O 1
ATOM 1457 N N . GLY A 1 203 ? 119.074 73.611 144.338 1.00 99.63 221 GLY A N 1
ATOM 1458 C CA . GLY A 1 203 ? 120.088 72.709 144.883 1.00 99.63 221 GLY A CA 1
ATOM 1459 C C . GLY A 1 203 ? 121.287 72.396 143.977 1.00 99.63 221 GLY A C 1
ATOM 1460 O O . GLY A 1 203 ? 122.217 71.728 144.421 1.00 99.63 221 GLY A O 1
ATOM 1464 N N . LYS A 1 204 ? 121.289 72.830 142.714 1.00 103.35 222 LYS A N 1
ATOM 1465 C CA . LYS A 1 204 ? 122.292 72.457 141.698 1.00 103.35 222 LYS A CA 1
ATOM 1466 C C . LYS A 1 204 ? 123.660 73.137 141.872 1.00 103.35 222 LYS A C 1
ATOM 1467 O O . LYS A 1 204 ? 123.810 74.137 142.567 1.00 103.35 222 LYS A O 1
ATOM 1486 N N . GLU A 1 205 ? 124.676 72.543 141.257 1.00 105.15 223 GLU A N 1
ATOM 1487 C CA . GLU A 1 205 ? 126.076 72.981 141.212 1.00 105.15 223 GLU A CA 1
ATOM 1488 C C . GLU A 1 205 ? 126.276 74.325 140.496 1.00 105.15 223 GLU A C 1
ATOM 1489 O O . GLU A 1 205 ? 125.418 74.783 139.749 1.00 105.15 223 GLU A O 1
ATOM 1501 N N . LEU A 1 206 ? 127.416 74.994 140.712 1.00 101.25 224 LEU A N 1
ATOM 1502 C CA . LEU A 1 206 ? 127.634 76.390 140.288 1.00 101.25 224 LEU A CA 1
ATOM 1503 C C . LEU A 1 206 ? 127.450 76.641 138.780 1.00 101.25 224 LEU A C 1
ATOM 1504 O O . LEU A 1 206 ? 127.043 77.726 138.375 1.00 101.25 224 LEU A O 1
ATOM 1520 N N . ASN A 1 207 ? 127.698 75.638 137.937 1.00 99.96 225 ASN A N 1
ATOM 1521 C CA . ASN A 1 207 ? 127.565 75.737 136.484 1.00 99.96 225 ASN A CA 1
ATOM 1522 C C . ASN A 1 207 ? 126.106 75.828 135.988 1.00 99.96 225 ASN A C 1
ATOM 1523 O O . ASN A 1 207 ? 125.883 75.942 134.786 1.00 99.96 225 ASN A O 1
ATOM 1534 N N . ASP A 1 208 ? 125.102 75.868 136.872 1.00 97.38 226 ASP A N 1
ATOM 1535 C CA . ASP A 1 208 ? 123.736 76.293 136.517 1.00 97.38 226 ASP A CA 1
ATOM 1536 C C . ASP A 1 208 ? 123.652 77.791 136.130 1.00 97.38 226 ASP A C 1
ATOM 1537 O O . ASP A 1 208 ? 122.656 78.226 135.567 1.00 97.38 226 ASP A O 1
ATOM 1546 N N . ILE A 1 209 ? 124.741 78.545 136.324 1.00 94.86 227 ILE A N 1
ATOM 1547 C CA . ILE A 1 209 ? 125.033 79.817 135.640 1.00 94.86 227 ILE A CA 1
ATOM 1548 C C . ILE A 1 209 ? 124.747 79.722 134.130 1.00 94.86 227 ILE A C 1
ATOM 1549 O O . ILE A 1 209 ? 124.247 80.687 133.546 1.00 94.86 227 ILE A O 1
ATOM 1565 N N . LEU A 1 210 ? 124.966 78.556 133.513 1.00 93.92 228 LEU A N 1
ATOM 1566 C CA . LEU A 1 210 ? 124.632 78.307 132.110 1.00 93.92 228 LEU A CA 1
ATOM 1567 C C . LEU A 1 210 ? 123.133 78.500 131.788 1.00 93.92 228 LEU A C 1
ATOM 1568 O O . LEU A 1 210 ? 122.796 79.057 130.745 1.00 93.92 228 LEU A O 1
ATOM 1584 N N . SER A 1 211 ? 122.227 78.092 132.682 1.00 91.59 229 SER A N 1
ATOM 1585 C CA . SER A 1 211 ? 120.776 78.269 132.530 1.00 91.59 229 SER A CA 1
ATOM 1586 C C . SER A 1 211 ? 120.319 79.716 132.756 1.00 91.59 229 SER A C 1
ATOM 1587 O O . SER A 1 211 ? 119.425 80.181 132.058 1.00 91.59 229 SER A O 1
ATOM 1595 N N . SER A 1 212 ? 120.973 80.492 133.632 1.00 87.33 230 SER A N 1
ATOM 1596 C CA . SER A 1 212 ? 120.733 81.944 133.741 1.00 87.33 230 SER A CA 1
ATOM 1597 C C . SER A 1 212 ? 121.124 82.688 132.458 1.00 87.33 230 SER A C 1
ATOM 1598 O O . SER A 1 212 ? 120.344 83.517 132.005 1.00 87.33 230 SER A O 1
ATOM 1606 N N . LEU A 1 213 ? 122.246 82.341 131.812 1.00 89.99 231 LEU A N 1
ATOM 1607 C CA . LEU A 1 213 ? 122.616 82.887 130.495 1.00 89.99 231 LEU A CA 1
ATOM 1608 C C . LEU A 1 213 ? 121.620 82.484 129.390 1.00 89.99 231 LEU A C 1
ATOM 1609 O O . LEU A 1 213 ? 121.252 83.283 128.537 1.00 89.99 231 LEU A O 1
ATOM 1625 N N . GLU A 1 214 ? 121.101 81.261 129.424 1.00 91.44 232 GLU A N 1
ATOM 1626 C CA . GLU A 1 214 ? 120.038 80.852 128.501 1.00 91.44 232 GLU A CA 1
ATOM 1627 C C . GLU A 1 214 ? 118.750 81.691 128.690 1.00 91.44 232 GLU A C 1
ATOM 1628 O O . GLU A 1 214 ? 118.079 82.061 127.727 1.00 91.44 232 GLU A O 1
ATOM 1640 N N . SER A 1 215 ? 118.439 82.088 129.929 1.00 86.03 233 SER A N 1
ATOM 1641 C CA . SER A 1 215 ? 117.366 83.043 130.243 1.00 86.03 233 SER A CA 1
ATOM 1642 C C . SER A 1 215 ? 117.669 84.505 129.886 1.00 86.03 233 SER A C 1
ATOM 1643 O O . SER A 1 215 ? 116.890 85.385 130.244 1.00 86.03 233 SER A O 1
ATOM 1651 N N . VAL A 1 216 ? 118.737 84.792 129.133 1.00 87.35 234 VAL A N 1
ATOM 1652 C CA . VAL A 1 216 ? 118.965 86.104 128.485 1.00 87.35 234 VAL A CA 1
ATOM 1653 C C . VAL A 1 216 ? 119.145 86.025 126.958 1.00 87.35 234 VAL A C 1
ATOM 1654 O O . VAL A 1 216 ? 118.992 87.032 126.277 1.00 87.35 234 VAL A O 1
ATOM 1667 N N . ALA A 1 217 ? 119.388 84.845 126.386 1.00 89.64 235 ALA A N 1
ATOM 1668 C CA . ALA A 1 217 ? 119.430 84.636 124.938 1.00 89.64 235 ALA A CA 1
ATOM 1669 C C . ALA A 1 217 ? 118.075 84.234 124.306 1.00 89.64 235 ALA A C 1
ATOM 1670 O O . ALA A 1 217 ? 117.838 84.516 123.127 1.00 89.64 235 ALA A O 1
ATOM 1677 N N . ARG A 1 218 ? 117.188 83.558 125.049 1.00 94.41 236 ARG A N 1
ATOM 1678 C CA . ARG A 1 218 ? 115.983 82.918 124.467 1.00 94.41 236 ARG A CA 1
ATOM 1679 C C . ARG A 1 218 ? 114.909 83.886 123.966 1.00 94.41 236 ARG A C 1
ATOM 1680 O O . ARG A 1 218 ? 114.449 83.776 122.829 1.00 94.41 236 ARG A O 1
ATOM 1701 N N . GLN A 1 219 ? 114.487 84.800 124.833 1.00 93.86 237 GLN A N 1
ATOM 1702 C CA . GLN A 1 219 ? 113.348 85.714 124.618 1.00 93.86 237 GLN A CA 1
ATOM 1703 C C . GLN A 1 219 ? 113.552 87.038 125.382 1.00 93.86 237 GLN A C 1
ATOM 1704 O O . GLN A 1 219 ? 113.060 88.082 124.966 1.00 93.86 237 GLN A O 1
ATOM 1718 N N . ASN A 1 220 ? 114.309 86.998 126.493 1.00 86.41 238 ASN A N 1
ATOM 1719 C CA . ASN A 1 220 ? 114.474 88.104 127.447 1.00 86.41 238 ASN A CA 1
ATOM 1720 C C . ASN A 1 220 ? 115.640 89.062 127.137 1.00 86.41 238 ASN A C 1
ATOM 1721 O O . ASN A 1 220 ? 116.087 89.788 128.024 1.00 86.41 238 ASN A O 1
ATOM 1732 N N . SER A 1 221 ? 116.160 89.076 125.910 1.00 86.53 239 SER A N 1
ATOM 1733 C CA . SER A 1 221 ? 117.370 89.825 125.539 1.00 86.53 239 SER A CA 1
ATOM 1734 C C . SER A 1 221 ? 117.277 91.347 125.718 1.00 86.53 239 SER A C 1
ATOM 1735 O O . SER A 1 221 ? 118.304 92.014 125.751 1.00 86.53 239 SER A O 1
ATOM 1743 N N . GLY A 1 222 ? 116.073 91.904 125.834 1.00 81.81 240 GLY A N 1
ATOM 1744 C CA . GLY A 1 222 ? 115.810 93.311 126.108 1.00 81.81 240 GLY A CA 1
ATOM 1745 C C . GLY A 1 222 ? 115.445 93.657 127.551 1.00 81.81 240 GLY A C 1
ATOM 1746 O O . GLY A 1 222 ? 115.237 94.830 127.843 1.00 81.81 240 GLY A O 1
ATOM 1750 N N . ALA A 1 223 ? 115.326 92.680 128.457 1.00 79.77 241 ALA A N 1
ATOM 1751 C CA . ALA A 1 223 ? 115.124 92.909 129.891 1.00 79.77 241 ALA A CA 1
ATOM 1752 C C . ALA A 1 223 ? 116.436 92.793 130.685 1.00 79.77 241 ALA A C 1
ATOM 1753 O O . ALA A 1 223 ? 116.800 93.673 131.466 1.00 79.77 241 ALA A O 1
ATOM 1760 N N . PHE A 1 224 ? 117.210 91.740 130.441 1.00 80.04 242 PHE A N 1
ATOM 1761 C CA . PHE A 1 224 ? 118.651 91.825 130.633 1.00 80.04 242 PHE A CA 1
ATOM 1762 C C . PHE A 1 224 ? 119.213 92.770 129.548 1.00 80.04 242 PHE A C 1
ATOM 1763 O O . PHE A 1 224 ? 118.529 93.062 128.572 1.00 80.04 242 PHE A O 1
ATOM 1780 N N . GLN A 1 225 ? 120.411 93.331 129.705 1.00 80.56 243 GLN A N 1
ATOM 1781 C CA . GLN A 1 225 ? 120.857 94.454 128.851 1.00 80.56 243 GLN A CA 1
ATOM 1782 C C . GLN A 1 225 ? 119.898 95.674 128.880 1.00 80.56 243 GLN A C 1
ATOM 1783 O O . GLN A 1 225 ? 119.830 96.477 127.949 1.00 80.56 243 GLN A O 1
ATOM 1797 N N . ASN A 1 226 ? 119.137 95.798 129.970 1.00 79.90 244 ASN A N 1
ATOM 1798 C CA . ASN A 1 226 ? 118.317 96.953 130.327 1.00 79.90 244 ASN A CA 1
ATOM 1799 C C . ASN A 1 226 ? 118.346 97.130 131.854 1.00 79.90 244 ASN A C 1
ATOM 1800 O O . ASN A 1 226 ? 118.652 98.204 132.360 1.00 79.90 244 ASN A O 1
ATOM 1811 N N . THR A 1 227 ? 118.149 96.036 132.596 1.00 77.07 245 THR A N 1
ATOM 1812 C CA . THR A 1 227 ? 118.476 95.931 134.030 1.00 77.07 245 THR A CA 1
ATOM 1813 C C . THR A 1 227 ? 119.975 95.800 134.304 1.00 77.07 245 THR A C 1
ATOM 1814 O O . THR A 1 227 ? 120.447 96.345 135.287 1.00 77.07 245 THR A O 1
ATOM 1825 N N . LEU A 1 228 ? 120.763 95.138 133.447 1.00 77.22 246 LEU A N 1
ATOM 1826 C CA . LEU A 1 228 ? 122.222 94.984 133.603 1.00 77.22 246 LEU A CA 1
ATOM 1827 C C . LEU A 1 228 ? 122.928 96.329 133.807 1.00 77.22 246 LEU A C 1
ATOM 1828 O O . LEU A 1 228 ? 123.751 96.448 134.711 1.00 77.22 246 LEU A O 1
ATOM 1844 N N . GLU A 1 229 ? 122.553 97.345 133.039 1.00 78.21 247 GLU A N 1
ATOM 1845 C CA . GLU A 1 229 ? 123.121 98.688 133.086 1.00 78.21 247 GLU A CA 1
ATOM 1846 C C . GLU A 1 229 ? 123.058 99.316 134.485 1.00 78.21 247 GLU A C 1
ATOM 1847 O O . GLU A 1 229 ? 123.958 100.068 134.861 1.00 78.21 247 GLU A O 1
ATOM 1859 N N . ARG A 1 230 ? 122.044 98.984 135.290 1.00 70.05 248 ARG A N 1
ATOM 1860 C CA . ARG A 1 230 ? 121.828 99.553 136.624 1.00 70.05 248 ARG A CA 1
ATOM 1861 C C . ARG A 1 230 ? 122.884 99.143 137.648 1.00 70.05 248 ARG A C 1
ATOM 1862 O O . ARG A 1 230 ? 123.071 99.819 138.651 1.00 70.05 248 ARG A O 1
ATOM 1883 N N . TYR A 1 231 ? 123.580 98.045 137.388 1.00 74.23 249 TYR A N 1
ATOM 1884 C CA . TYR A 1 231 ? 124.723 97.562 138.162 1.00 74.23 249 TYR A CA 1
ATOM 1885 C C . TYR A 1 231 ? 126.062 97.808 137.456 1.00 74.23 249 TYR A C 1
ATOM 1886 O O . TYR A 1 231 ? 127.074 97.954 138.127 1.00 74.23 249 TYR A O 1
ATOM 1904 N N . LYS A 1 232 ? 126.090 97.861 136.116 1.00 80.33 250 LYS A N 1
ATOM 1905 C CA . LYS A 1 232 ? 127.289 97.715 135.260 1.00 80.33 250 LYS A CA 1
ATOM 1906 C C . LYS A 1 232 ? 128.450 98.652 135.604 1.00 80.33 250 LYS A C 1
ATOM 1907 O O . LYS A 1 232 ? 129.591 98.216 135.656 1.00 80.33 250 LYS A O 1
ATOM 1926 N N . LYS A 1 233 ? 128.155 99.910 135.935 1.00 84.22 251 LYS A N 1
ATOM 1927 C CA . LYS A 1 233 ? 129.137 100.922 136.376 1.00 84.22 251 LYS A CA 1
ATOM 1928 C C . LYS A 1 233 ? 129.896 100.542 137.657 1.00 84.22 251 LYS A C 1
ATOM 1929 O O . LYS A 1 233 ? 131.044 100.930 137.810 1.00 84.22 251 LYS A O 1
ATOM 1948 N N . MET A 1 234 ? 129.279 99.765 138.545 1.00 89.35 252 MET A N 1
ATOM 1949 C CA . MET A 1 234 ? 129.923 99.074 139.670 1.00 89.35 252 MET A CA 1
ATOM 1950 C C . MET A 1 234 ? 130.504 97.710 139.256 1.00 89.35 252 MET A C 1
ATOM 1951 O O . MET A 1 234 ? 131.594 97.343 139.672 1.00 89.35 252 MET A O 1
ATOM 1965 N N . LEU A 1 235 ? 129.775 96.966 138.424 1.00 87.10 253 LEU A N 1
ATOM 1966 C CA . LEU A 1 235 ? 130.019 95.567 138.062 1.00 87.10 253 LEU A CA 1
ATOM 1967 C C . LEU A 1 235 ? 131.327 95.366 137.290 1.00 87.10 253 LEU A C 1
ATOM 1968 O O . LEU A 1 235 ? 131.998 94.360 137.480 1.00 87.10 253 LEU A O 1
ATOM 1984 N N . ASP A 1 236 ? 131.703 96.319 136.438 1.00 91.82 254 ASP A N 1
ATOM 1985 C CA . ASP A 1 236 ? 133.043 96.376 135.847 1.00 91.82 254 ASP A CA 1
ATOM 1986 C C . ASP A 1 236 ? 134.059 96.724 136.942 1.00 91.82 254 ASP A C 1
ATOM 1987 O O . ASP A 1 236 ? 134.022 97.829 137.477 1.00 91.82 254 ASP A O 1
ATOM 1996 N N . SER A 1 237 ? 134.947 95.780 137.282 1.00 98.28 255 SER A N 1
ATOM 1997 C CA . SER A 1 237 ? 135.645 95.708 138.572 1.00 98.28 255 SER A CA 1
ATOM 1998 C C . SER A 1 237 ? 136.231 97.016 139.101 1.00 98.28 255 SER A C 1
ATOM 1999 O O . SER A 1 237 ? 136.045 97.343 140.274 1.00 98.28 255 SER A O 1
ATOM 2007 N N . ASN A 1 238 ? 136.959 97.748 138.248 1.00 99.27 256 ASN A N 1
ATOM 2008 C CA . ASN A 1 238 ? 137.579 99.062 138.488 1.00 99.27 256 ASN A CA 1
ATOM 2009 C C . ASN A 1 238 ? 138.387 99.214 139.804 1.00 99.27 256 ASN A C 1
ATOM 2010 O O . ASN A 1 238 ? 138.617 100.330 140.272 1.00 99.27 256 ASN A O 1
ATOM 2021 N N . ASN A 1 239 ? 138.840 98.104 140.389 1.00 100.69 257 ASN A N 1
ATOM 2022 C CA . ASN A 1 239 ? 139.475 97.990 141.709 1.00 100.69 257 ASN A CA 1
ATOM 2023 C C . ASN A 1 239 ? 138.539 98.318 142.899 1.00 100.69 257 ASN A C 1
ATOM 2024 O O . ASN A 1 239 ? 139.012 98.707 143.966 1.00 100.69 257 ASN A O 1
ATOM 2035 N N . VAL A 1 240 ? 137.220 98.157 142.735 1.00 99.78 258 VAL A N 1
ATOM 2036 C CA . VAL A 1 240 ? 136.210 98.429 143.775 1.00 99.78 258 VAL A CA 1
ATOM 2037 C C . VAL A 1 240 ? 135.278 97.244 144.059 1.00 99.78 258 VAL A C 1
ATOM 2038 O O . VAL A 1 240 ? 134.924 97.039 145.219 1.00 99.78 258 VAL A O 1
ATOM 2051 N N . ILE A 1 241 ? 134.894 96.446 143.051 1.00 96.29 259 ILE A N 1
ATOM 2052 C CA . ILE A 1 241 ? 133.754 95.497 143.150 1.00 96.29 259 ILE A CA 1
ATOM 2053 C C . ILE A 1 241 ? 133.813 94.536 144.343 1.00 96.29 259 ILE A C 1
ATOM 2054 O O . ILE A 1 241 ? 132.777 94.190 144.908 1.00 96.29 259 ILE A O 1
ATOM 2070 N N . ASN A 1 242 ? 135.008 94.136 144.776 1.00 97.44 260 ASN A N 1
ATOM 2071 C CA . ASN A 1 242 ? 135.157 93.139 145.828 1.00 97.44 260 ASN A CA 1
ATOM 2072 C C . ASN A 1 242 ? 134.627 93.611 147.192 1.00 97.44 260 ASN A C 1
ATOM 2073 O O . ASN A 1 242 ? 134.184 92.791 147.984 1.00 97.44 260 ASN A O 1
ATOM 2084 N N . PHE A 1 243 ? 134.585 94.914 147.471 1.00 96.22 261 PHE A N 1
ATOM 2085 C CA . PHE A 1 243 ? 134.048 95.429 148.737 1.00 96.22 261 PHE A CA 1
ATOM 2086 C C . PHE A 1 243 ? 132.514 95.380 148.858 1.00 96.22 261 PHE A C 1
ATOM 2087 O O . PHE A 1 243 ? 131.981 95.648 149.932 1.00 96.22 261 PHE A O 1
ATOM 2104 N N . LEU A 1 244 ? 131.797 95.024 147.784 1.00 91.09 262 LEU A N 1
ATOM 2105 C CA . LEU A 1 244 ? 130.327 95.024 147.688 1.00 91.09 262 LEU A CA 1
ATOM 2106 C C . LEU A 1 244 ? 129.820 93.675 147.133 1.00 91.09 262 LEU A C 1
ATOM 2107 O O . LEU A 1 244 ? 129.114 93.624 146.131 1.00 91.09 262 LEU A O 1
ATOM 2123 N N . LYS A 1 245 ? 130.267 92.562 147.726 1.00 93.43 263 LYS A N 1
ATOM 2124 C CA . LYS A 1 245 ? 130.183 91.199 147.160 1.00 93.43 263 LYS A CA 1
ATOM 2125 C C . LYS A 1 245 ? 129.884 90.099 148.205 1.00 93.43 263 LYS A C 1
ATOM 2126 O O . LYS A 1 245 ? 130.120 88.920 147.960 1.00 93.43 263 LYS A O 1
ATOM 2145 N N . SER A 1 246 ? 129.316 90.456 149.357 1.00 95.71 264 SER A N 1
ATOM 2146 C CA . SER A 1 246 ? 128.860 89.540 150.427 1.00 95.71 264 SER A CA 1
ATOM 2147 C C . SER A 1 246 ? 129.932 88.547 150.933 1.00 95.71 264 SER A C 1
ATOM 2148 O O . SER A 1 246 ? 131.100 88.896 151.049 1.00 95.71 264 SER A O 1
ATOM 2156 N N . GLU A 1 247 ? 129.588 87.302 151.270 1.00 101.27 265 GLU A N 1
ATOM 2157 C CA . GLU A 1 247 ? 130.536 86.233 151.630 1.00 101.27 265 GLU A CA 1
ATOM 2158 C C . GLU A 1 247 ? 131.298 85.683 150.411 1.00 101.27 265 GLU A C 1
ATOM 2159 O O . GLU A 1 247 ? 132.401 85.160 150.553 1.00 101.27 265 GLU A O 1
ATOM 2171 N N . ALA A 1 248 ? 130.774 85.893 149.203 1.00 100.61 266 ALA A N 1
ATOM 2172 C CA . ALA A 1 248 ? 131.415 85.479 147.962 1.00 100.61 266 ALA A CA 1
ATOM 2173 C C . ALA A 1 248 ? 132.745 86.209 147.672 1.00 100.61 266 ALA A C 1
ATOM 2174 O O . ALA A 1 248 ? 133.429 85.859 146.718 1.00 100.61 266 ALA A O 1
ATOM 2181 N N . GLN A 1 249 ? 133.141 87.170 148.506 1.00 100.44 267 GLN A N 1
ATOM 2182 C CA . GLN A 1 249 ? 134.492 87.727 148.583 1.00 100.44 267 GLN A CA 1
ATOM 2183 C C . GLN A 1 249 ? 135.599 86.676 148.758 1.00 100.44 267 GLN A C 1
ATOM 2184 O O . GLN A 1 249 ? 136.697 86.877 148.247 1.00 100.44 267 GLN A O 1
ATOM 2198 N N . LYS A 1 250 ? 135.353 85.556 149.455 1.00 102.68 268 LYS A N 1
ATOM 2199 C CA . LYS A 1 250 ? 136.325 84.457 149.530 1.00 102.68 268 LYS A CA 1
ATOM 2200 C C . LYS A 1 250 ? 136.393 83.661 148.224 1.00 102.68 268 LYS A C 1
ATOM 2201 O O . LYS A 1 250 ? 137.465 83.226 147.825 1.00 102.68 268 LYS A O 1
ATOM 2220 N N . GLU A 1 251 ? 135.266 83.440 147.548 1.00 102.08 269 GLU A N 1
ATOM 2221 C CA . GLU A 1 251 ? 135.221 82.674 146.290 1.00 102.08 269 GLU A CA 1
ATOM 2222 C C . GLU A 1 251 ? 135.694 83.480 145.068 1.00 102.08 269 GLU A C 1
ATOM 2223 O O . GLU A 1 251 ? 136.327 82.924 144.174 1.00 102.08 269 GLU A O 1
ATOM 2235 N N . TYR A 1 252 ? 135.410 84.783 145.018 1.00 98.29 270 TYR A N 1
ATOM 2236 C CA . TYR A 1 252 ? 135.631 85.649 143.859 1.00 98.29 270 TYR A CA 1
ATOM 2237 C C . TYR A 1 252 ? 137.058 85.642 143.283 1.00 98.29 270 TYR A C 1
ATOM 2238 O O . TYR A 1 252 ? 137.180 85.410 142.080 1.00 98.29 270 TYR A O 1
ATOM 2256 N N . PRO A 1 253 ? 138.135 85.843 144.068 1.00 100.24 271 PRO A N 1
ATOM 2257 C CA . PRO A 1 253 ? 139.482 86.007 143.523 1.00 100.24 271 PRO A CA 1
ATOM 2258 C C . PRO A 1 253 ? 140.037 84.747 142.844 1.00 100.24 271 PRO A C 1
ATOM 2259 O O . PRO A 1 253 ? 140.867 84.856 141.936 1.00 100.24 271 PRO A O 1
ATOM 2270 N N . LYS A 1 254 ? 139.553 83.560 143.232 1.00 101.72 272 LYS A N 1
ATOM 2271 C CA . LYS A 1 254 ? 139.861 82.296 142.550 1.00 101.72 272 LYS A CA 1
ATOM 2272 C C . LYS A 1 254 ? 138.919 82.084 141.372 1.00 101.72 272 LYS A C 1
ATOM 2273 O O . LYS A 1 254 ? 139.368 81.918 140.239 1.00 101.72 272 LYS A O 1
ATOM 2292 N N . LEU A 1 255 ? 137.608 82.139 141.633 1.00 104.49 273 LEU A N 1
ATOM 2293 C CA . LEU A 1 255 ? 136.554 81.792 140.675 1.00 104.49 273 LEU A CA 1
ATOM 2294 C C . LEU A 1 255 ? 136.522 82.723 139.454 1.00 104.49 273 LEU A C 1
ATOM 2295 O O . LEU A 1 255 ? 136.130 82.274 138.384 1.00 104.49 273 LEU A O 1
ATOM 2311 N N . LYS A 1 256 ? 137.004 83.968 139.570 1.00 106.15 274 LYS A N 1
ATOM 2312 C CA . LYS A 1 256 ? 137.155 84.939 138.470 1.00 106.15 274 LYS A CA 1
ATOM 2313 C C . LYS A 1 256 ? 137.813 84.359 137.215 1.00 106.15 274 LYS A C 1
ATOM 2314 O O . LYS A 1 256 ? 137.399 84.668 136.103 1.00 106.15 274 LYS A O 1
ATOM 2333 N N . SER A 1 257 ? 138.806 83.492 137.390 1.00 111.90 275 SER A N 1
ATOM 2334 C CA . SER A 1 257 ? 139.503 82.778 136.306 1.00 111.90 275 SER A CA 1
ATOM 2335 C C . SER A 1 257 ? 138.689 81.661 135.622 1.00 111.90 275 SER A C 1
ATOM 2336 O O . SER A 1 257 ? 139.081 81.178 134.569 1.00 111.90 275 SER A O 1
ATOM 2344 N N . LYS A 1 258 ? 137.562 81.237 136.204 1.00 107.58 276 LYS A N 1
ATOM 2345 C CA . LYS A 1 258 ? 136.846 79.995 135.868 1.00 107.58 276 LYS A CA 1
ATOM 2346 C C . LYS A 1 258 ? 135.502 80.221 135.154 1.00 107.58 276 LYS A C 1
ATOM 2347 O O . LYS A 1 258 ? 134.660 79.325 135.152 1.00 107.58 276 LYS A O 1
ATOM 2366 N N . PHE A 1 259 ? 135.286 81.384 134.533 1.00 103.33 277 PHE A N 1
ATOM 2367 C CA . PHE A 1 259 ? 134.065 81.691 133.773 1.00 103.33 277 PHE A CA 1
ATOM 2368 C C . PHE A 1 259 ? 134.273 81.666 132.256 1.00 103.33 277 PHE A C 1
ATOM 2369 O O . PHE A 1 259 ? 135.267 82.156 131.723 1.00 103.33 277 PHE A O 1
ATOM 2386 N N . GLN A 1 260 ? 133.299 81.080 131.559 1.00 102.67 278 GLN A N 1
ATOM 2387 C CA . GLN A 1 260 ? 133.360 80.799 130.113 1.00 102.67 278 GLN A CA 1
ATOM 2388 C C . GLN A 1 260 ? 132.943 81.967 129.196 1.00 102.67 278 GLN A C 1
ATOM 2389 O O . GLN A 1 260 ? 133.193 81.922 127.991 1.00 102.67 278 GLN A O 1
ATOM 2403 N N . THR A 1 261 ? 132.272 82.990 129.725 1.00 97.57 279 THR A N 1
ATOM 2404 C CA . THR A 1 261 ? 131.716 84.127 128.972 1.00 97.57 279 THR A CA 1
ATOM 2405 C C . THR A 1 261 ? 131.647 85.328 129.906 1.00 97.57 279 THR A C 1
ATOM 2406 O O . THR A 1 261 ? 131.392 85.130 131.091 1.00 97.57 279 THR A O 1
ATOM 2417 N N . LYS A 1 262 ? 131.765 86.569 129.415 1.00 96.00 280 LYS A N 1
ATOM 2418 C CA . LYS A 1 262 ? 131.666 87.759 130.278 1.00 96.00 280 LYS A CA 1
ATOM 2419 C C . LYS A 1 262 ? 130.343 87.843 131.019 1.00 96.00 280 LYS A C 1
ATOM 2420 O O . LYS A 1 262 ? 130.350 87.979 132.230 1.00 96.00 280 LYS A O 1
ATOM 2439 N N . ASN A 1 263 ? 129.206 87.653 130.340 1.00 95.04 281 ASN A N 1
ATOM 2440 C CA . ASN A 1 263 ? 127.872 87.649 130.969 1.00 95.04 281 ASN A CA 1
ATOM 2441 C C . ASN A 1 263 ? 127.731 86.588 132.074 1.00 95.04 281 ASN A C 1
ATOM 2442 O O . ASN A 1 263 ? 127.229 86.918 133.139 1.00 95.04 281 ASN A O 1
ATOM 2453 N N . GLN A 1 264 ? 128.203 85.353 131.867 1.00 94.46 282 GLN A N 1
ATOM 2454 C CA . GLN A 1 264 ? 128.209 84.298 132.898 1.00 94.46 282 GLN A CA 1
ATOM 2455 C C . GLN A 1 264 ? 128.989 84.712 134.155 1.00 94.46 282 GLN A C 1
ATOM 2456 O O . GLN A 1 264 ? 128.535 84.444 135.259 1.00 94.46 282 GLN A O 1
ATOM 2470 N N . GLU A 1 265 ? 130.117 85.403 133.997 1.00 94.84 283 GLU A N 1
ATOM 2471 C CA . GLU A 1 265 ? 130.777 86.124 135.087 1.00 94.84 283 GLU A CA 1
ATOM 2472 C C . GLU A 1 265 ? 129.870 87.171 135.739 1.00 94.84 283 GLU A C 1
ATOM 2473 O O . GLU A 1 265 ? 129.547 87.048 136.916 1.00 94.84 283 GLU A O 1
ATOM 2485 N N . TYR A 1 266 ? 129.438 88.224 135.048 1.00 89.68 284 TYR A N 1
ATOM 2486 C CA . TYR A 1 266 ? 128.987 89.397 135.801 1.00 89.68 284 TYR A CA 1
ATOM 2487 C C . TYR A 1 266 ? 127.513 89.271 136.254 1.00 89.68 284 TYR A C 1
ATOM 2488 O O . TYR A 1 266 ? 127.111 89.913 137.218 1.00 89.68 284 TYR A O 1
ATOM 2506 N N . ILE A 1 267 ? 126.784 88.253 135.758 1.00 84.49 285 ILE A N 1
ATOM 2507 C CA . ILE A 1 267 ? 125.605 87.636 136.409 1.00 84.49 285 ILE A CA 1
ATOM 2508 C C . ILE A 1 267 ? 125.915 87.146 137.837 1.00 84.49 285 ILE A C 1
ATOM 2509 O O . ILE A 1 267 ? 125.120 87.323 138.762 1.00 84.49 285 ILE A O 1
ATOM 2525 N N . TRP A 1 268 ? 127.073 86.525 138.054 1.00 86.63 286 TRP A N 1
ATOM 2526 C CA . TRP A 1 268 ? 127.493 86.038 139.363 1.00 86.63 286 TRP A CA 1
ATOM 2527 C C . TRP A 1 268 ? 127.882 87.183 140.307 1.00 86.63 286 TRP A C 1
ATOM 2528 O O . TRP A 1 268 ? 127.915 86.978 141.519 1.00 86.63 286 TRP A O 1
ATOM 2549 N N . LEU A 1 269 ? 128.135 88.407 139.834 1.00 82.88 287 LEU A N 1
ATOM 2550 C CA . LEU A 1 269 ? 128.276 89.575 140.716 1.00 82.88 287 LEU A CA 1
ATOM 2551 C C . LEU A 1 269 ? 126.909 90.020 141.242 1.00 82.88 287 LEU A C 1
ATOM 2552 O O . LEU A 1 269 ? 126.689 89.966 142.440 1.00 82.88 287 LEU A O 1
ATOM 2568 N N . ILE A 1 270 ? 125.966 90.381 140.379 1.00 80.91 288 ILE A N 1
ATOM 2569 C CA . ILE A 1 270 ? 124.625 90.833 140.780 1.00 80.91 288 ILE A CA 1
ATOM 2570 C C . ILE A 1 270 ? 123.901 89.810 141.664 1.00 80.91 288 ILE A C 1
ATOM 2571 O O . ILE A 1 270 ? 123.329 90.193 142.679 1.00 80.91 288 ILE A O 1
ATOM 2587 N N . ALA A 1 271 ? 123.993 88.509 141.373 1.00 83.36 289 ALA A N 1
ATOM 2588 C CA . ALA A 1 271 ? 123.396 87.460 142.199 1.00 83.36 289 ALA A CA 1
ATOM 2589 C C . ALA A 1 271 ? 124.103 87.213 143.556 1.00 83.36 289 ALA A C 1
ATOM 2590 O O . ALA A 1 271 ? 123.671 86.346 144.311 1.00 83.36 289 ALA A O 1
ATOM 2597 N N . ASN A 1 272 ? 125.178 87.948 143.884 1.00 83.54 290 ASN A N 1
ATOM 2598 C CA . ASN A 1 272 ? 125.949 87.857 145.128 1.00 83.54 290 ASN A CA 1
ATOM 2599 C C . ASN A 1 272 ? 126.350 89.212 145.752 1.00 83.54 290 ASN A C 1
ATOM 2600 O O . ASN A 1 272 ? 127.166 89.227 146.667 1.00 83.54 290 ASN A O 1
ATOM 2611 N N . LEU A 1 273 ? 125.807 90.342 145.287 1.00 84.46 291 LEU A N 1
ATOM 2612 C CA . LEU A 1 273 ? 125.923 91.664 145.917 1.00 84.46 291 LEU A CA 1
ATOM 2613 C C . LEU A 1 273 ? 125.187 91.678 147.276 1.00 84.46 291 LEU A C 1
ATOM 2614 O O . LEU A 1 273 ? 124.081 91.155 147.379 1.00 84.46 291 LEU A O 1
ATOM 2630 N N . ASP A 1 274 ? 125.739 92.322 148.304 1.00 89.98 292 ASP A N 1
ATOM 2631 C CA . ASP A 1 274 ? 125.067 92.573 149.585 1.00 89.98 292 ASP A CA 1
ATOM 2632 C C . ASP A 1 274 ? 124.388 93.952 149.669 1.00 89.98 292 ASP A C 1
ATOM 2633 O O . ASP A 1 274 ? 125.034 94.996 149.743 1.00 89.98 292 ASP A O 1
ATOM 264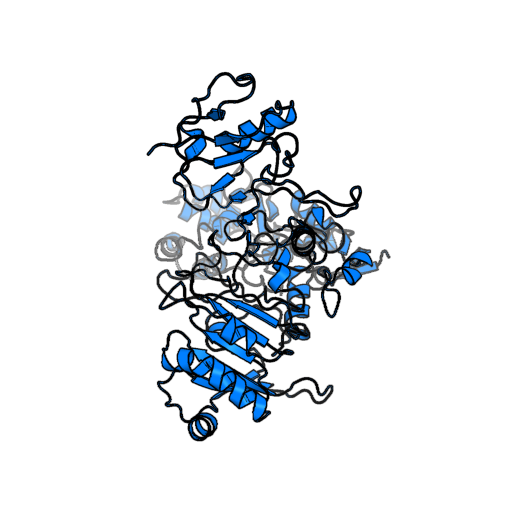2 N N . GLN A 1 275 ? 123.053 93.935 149.743 1.00 85.70 293 GLN A N 1
ATOM 2643 C CA . GLN A 1 275 ? 122.174 95.102 149.860 1.00 85.70 293 GLN A CA 1
ATOM 2644 C C . GLN A 1 275 ? 122.585 96.065 150.987 1.00 85.70 293 GLN A C 1
ATOM 2645 O O . GLN A 1 275 ? 122.462 97.283 150.854 1.00 85.70 293 GLN A O 1
ATOM 2659 N N . SER A 1 276 ? 123.120 95.536 152.083 1.00 87.56 294 SER A N 1
ATOM 2660 C CA . SER A 1 276 ? 123.560 96.283 153.262 1.00 87.56 294 SER A CA 1
ATOM 2661 C C . SER A 1 276 ? 124.722 97.252 153.018 1.00 87.56 294 SER A C 1
ATOM 2662 O O . SER A 1 276 ? 124.926 98.150 153.830 1.00 87.56 294 SER A O 1
ATOM 2670 N N . LYS A 1 277 ? 125.456 97.144 151.902 1.00 87.41 295 LYS A N 1
ATOM 2671 C CA . LYS A 1 277 ? 126.569 98.053 151.553 1.00 87.41 295 LYS A CA 1
ATOM 2672 C C . LYS A 1 277 ? 126.146 99.371 150.897 1.00 87.41 295 LYS A C 1
ATOM 2673 O O . LYS A 1 277 ? 126.977 100.258 150.721 1.00 87.41 295 LYS A O 1
ATOM 2692 N N . PHE A 1 278 ? 124.884 99.522 150.507 1.00 84.01 296 PHE A N 1
ATOM 2693 C CA . PHE A 1 278 ? 124.451 100.584 149.591 1.00 84.01 296 PHE A CA 1
ATOM 2694 C C . PHE A 1 278 ? 123.767 101.790 150.248 1.00 84.01 296 PHE A C 1
ATOM 2695 O O . PHE A 1 278 ? 123.201 102.632 149.561 1.00 84.01 296 PHE A O 1
ATOM 2712 N N . THR A 1 279 ? 123.877 101.951 151.563 1.00 88.83 297 THR A N 1
ATOM 2713 C CA . THR A 1 279 ? 123.429 103.141 152.320 1.00 88.83 297 THR A CA 1
ATOM 2714 C C . THR A 1 279 ? 124.308 104.395 152.084 1.00 88.83 297 THR A C 1
ATOM 2715 O O . THR A 1 279 ? 124.857 104.975 153.024 1.00 88.83 297 THR A O 1
ATOM 2726 N N . LYS A 1 280 ? 124.517 104.795 150.820 1.00 87.78 298 LYS A N 1
ATOM 2727 C CA . LYS A 1 280 ? 125.110 106.088 150.403 1.00 87.78 298 LYS A CA 1
ATOM 2728 C C . LYS A 1 280 ? 124.423 106.606 149.138 1.00 87.78 298 LYS A C 1
ATOM 2729 O O . LYS A 1 280 ? 124.247 105.849 148.187 1.00 87.78 298 LYS A O 1
ATOM 2748 N N . ILE A 1 281 ? 124.102 107.899 149.096 1.00 87.13 299 ILE A N 1
ATOM 2749 C CA . ILE A 1 281 ? 123.495 108.594 147.942 1.00 87.13 299 ILE A CA 1
ATOM 2750 C C . ILE A 1 281 ? 124.551 109.416 147.185 1.00 87.13 299 ILE A C 1
ATOM 2751 O O . ILE A 1 281 ? 125.382 110.087 147.796 1.00 87.13 299 ILE A O 1
ATOM 2767 N N . ALA A 1 282 ? 124.518 109.367 145.856 1.00 91.25 300 ALA A N 1
ATOM 2768 C CA . ALA A 1 282 ? 125.418 110.083 144.954 1.00 91.25 300 ALA A CA 1
ATOM 2769 C C . ALA A 1 282 ? 125.179 111.606 144.892 1.00 91.25 300 ALA A C 1
ATOM 2770 O O . ALA A 1 282 ? 124.082 112.104 145.140 1.00 91.25 300 ALA A O 1
ATOM 2777 N N . SER A 1 283 ? 126.223 112.354 144.523 1.00 94.49 301 SER A N 1
ATOM 2778 C CA . SER A 1 283 ? 126.301 113.815 144.668 1.00 94.49 301 SER A CA 1
ATOM 2779 C C . SER A 1 283 ? 125.223 114.590 143.903 1.00 94.49 301 SER A C 1
ATOM 2780 O O . SER A 1 283 ? 124.724 115.589 144.402 1.00 94.49 301 SER A O 1
ATOM 2788 N N . THR A 1 284 ? 124.844 114.148 142.706 1.00 94.44 302 THR A N 1
ATOM 2789 C CA . THR A 1 284 ? 123.797 114.786 141.893 1.00 94.44 302 THR A CA 1
ATOM 2790 C C . THR A 1 284 ? 122.409 114.475 142.435 1.00 94.44 302 THR A C 1
ATOM 2791 O O . THR A 1 284 ? 121.624 115.381 142.686 1.00 94.44 302 THR A O 1
ATOM 2802 N N . SER A 1 285 ? 122.112 113.203 142.700 1.00 90.87 303 SER A N 1
ATOM 2803 C CA . SER A 1 285 ? 120.833 112.771 143.266 1.00 90.87 303 SER A CA 1
ATOM 2804 C C . SER A 1 285 ? 120.555 113.300 144.677 1.00 90.87 303 SER A C 1
ATOM 2805 O O . SER A 1 285 ? 119.401 113.348 145.084 1.00 90.87 303 SER A O 1
ATOM 2813 N N . GLU A 1 286 ? 121.559 113.767 145.421 1.00 94.59 304 GLU A N 1
ATOM 2814 C CA . GLU A 1 286 ? 121.341 114.516 146.661 1.00 94.59 304 GLU A CA 1
ATOM 2815 C C . GLU A 1 286 ? 120.805 115.946 146.428 1.00 94.59 304 GLU A C 1
ATOM 2816 O O . GLU A 1 286 ? 119.983 116.429 147.202 1.00 94.59 304 GLU A O 1
ATOM 2828 N N . LYS A 1 287 ? 121.194 116.622 145.342 1.00 93.49 305 LYS A N 1
ATOM 2829 C CA . LYS A 1 287 ? 120.672 117.963 145.020 1.00 93.49 305 LYS A CA 1
ATOM 2830 C C . LYS A 1 287 ? 119.229 117.948 144.514 1.00 93.49 305 LYS A C 1
ATOM 2831 O O . LYS A 1 287 ? 118.440 118.801 144.895 1.00 93.49 305 LYS A O 1
ATOM 2850 N N . TYR A 1 288 ? 118.806 116.929 143.774 1.00 88.16 306 TYR A N 1
ATOM 2851 C CA . TYR A 1 288 ? 117.386 116.745 143.446 1.00 88.16 306 TYR A CA 1
ATOM 2852 C C . TYR A 1 288 ? 116.522 116.474 144.690 1.00 88.16 306 TYR A C 1
ATOM 2853 O O . TYR A 1 288 ? 115.402 116.970 144.792 1.00 88.16 306 TYR A O 1
ATOM 2871 N N . LEU A 1 289 ? 117.060 115.775 145.687 1.00 89.26 307 LEU A N 1
ATOM 2872 C CA . LEU A 1 289 ? 116.419 115.602 146.984 1.00 89.26 307 LEU A CA 1
ATOM 2873 C C . LEU A 1 289 ? 116.283 116.926 147.765 1.00 89.26 307 LEU A C 1
ATOM 2874 O O . LEU A 1 289 ? 115.242 117.134 148.381 1.00 89.26 307 LEU A O 1
ATOM 2890 N N . GLU A 1 290 ? 117.255 117.849 147.691 1.00 93.50 308 GLU A N 1
ATOM 2891 C CA . GLU A 1 290 ? 117.113 119.228 148.205 1.00 93.50 308 GLU A CA 1
ATOM 2892 C C . GLU A 1 290 ? 116.031 120.054 147.476 1.00 93.50 308 GLU A C 1
ATOM 2893 O O . GLU A 1 290 ? 115.369 120.875 148.105 1.00 93.50 308 GLU A O 1
ATOM 2905 N N . LYS A 1 291 ? 115.785 119.814 146.181 1.00 92.61 309 LYS A N 1
ATOM 2906 C CA . LYS A 1 291 ? 114.618 120.335 145.436 1.00 92.61 309 LYS A CA 1
ATOM 2907 C C . LYS A 1 291 ? 113.310 119.590 145.751 1.00 92.61 309 LYS A C 1
ATOM 2908 O O . LYS A 1 291 ? 112.251 119.994 145.285 1.00 92.61 309 LYS A O 1
ATOM 2927 N N . GLY A 1 292 ? 113.364 118.534 146.560 1.00 88.90 310 GLY A N 1
ATOM 2928 C CA . GLY A 1 292 ? 112.217 117.749 147.018 1.00 88.90 310 GLY A CA 1
ATOM 2929 C C . GLY A 1 292 ? 111.751 116.620 146.097 1.00 88.90 310 GLY A C 1
ATOM 2930 O O . GLY A 1 292 ? 110.654 116.105 146.303 1.00 88.90 310 GLY A O 1
ATOM 2934 N N . LEU A 1 293 ? 112.554 116.211 145.114 1.00 82.21 311 LEU A N 1
ATOM 2935 C CA . LEU A 1 293 ? 112.258 115.085 144.227 1.00 82.21 311 LEU A CA 1
ATOM 2936 C C . LEU A 1 293 ? 113.093 113.861 144.627 1.00 82.21 311 LEU A C 1
ATOM 2937 O O . LEU A 1 293 ? 114.318 113.909 144.627 1.00 82.21 311 LEU A O 1
ATOM 2953 N N . THR A 1 294 ? 112.451 112.755 144.977 1.00 79.47 312 THR A N 1
ATOM 2954 C CA . THR A 1 294 ? 113.120 111.520 145.417 1.00 79.47 312 THR A CA 1
ATOM 2955 C C . THR A 1 294 ? 113.497 110.641 144.227 1.00 79.47 312 THR A C 1
ATOM 2956 O O . THR A 1 294 ? 112.746 110.588 143.261 1.00 79.47 312 THR A O 1
ATOM 2967 N N . ILE A 1 295 ? 114.610 109.902 144.312 1.00 75.58 313 ILE A N 1
ATOM 2968 C CA . ILE A 1 295 ? 115.036 108.901 143.315 1.00 75.58 313 ILE A CA 1
ATOM 2969 C C . ILE A 1 295 ? 113.864 107.976 142.979 1.00 75.58 313 ILE A C 1
ATOM 2970 O O . ILE A 1 295 ? 113.288 107.379 143.889 1.00 75.58 313 ILE A O 1
ATOM 2986 N N . SER A 1 296 ? 113.508 107.835 141.701 1.00 76.43 314 SER A N 1
ATOM 2987 C CA . SER A 1 296 ? 112.565 106.789 141.288 1.00 76.43 314 SER A CA 1
ATOM 2988 C C . SER A 1 296 ? 113.232 105.425 141.450 1.00 76.43 314 SER A C 1
ATOM 2989 O O . SER A 1 296 ? 114.312 105.214 140.899 1.00 76.43 314 SER A O 1
ATOM 2997 N N . PRO A 1 297 ? 112.615 104.461 142.153 1.00 74.98 315 PRO A N 1
ATOM 2998 C CA . PRO A 1 297 ? 113.176 103.123 142.238 1.00 74.98 315 PRO A CA 1
ATOM 2999 C C . PRO A 1 297 ? 113.367 102.426 140.891 1.00 74.98 315 PRO A C 1
ATOM 3000 O O . PRO A 1 297 ? 114.205 101.544 140.804 1.00 74.98 315 PRO A O 1
ATOM 3011 N N . ARG A 1 298 ? 112.666 102.825 139.824 1.00 76.28 316 ARG A N 1
ATOM 3012 C CA . ARG A 1 298 ? 112.842 102.278 138.468 1.00 76.28 316 ARG A CA 1
ATOM 3013 C C . ARG A 1 298 ? 114.040 102.892 137.736 1.00 76.28 316 ARG A C 1
ATOM 3014 O O . ARG A 1 298 ? 114.627 102.259 136.872 1.00 76.28 316 ARG A O 1
ATOM 3035 N N . SER A 1 299 ? 114.412 104.113 138.098 1.00 74.49 317 SER A N 1
ATOM 3036 C CA . SER A 1 299 ? 115.510 104.879 137.492 1.00 74.49 317 SER A CA 1
ATOM 3037 C C . SER A 1 299 ? 116.829 104.781 138.265 1.00 74.49 317 SER A C 1
ATOM 3038 O O . SER A 1 299 ? 117.832 105.336 137.830 1.00 74.49 317 SER A O 1
ATOM 3046 N N . ALA A 1 300 ? 116.826 104.144 139.437 1.00 73.63 318 ALA A N 1
ATOM 3047 C CA . ALA A 1 300 ? 117.987 104.027 140.306 1.00 73.63 318 ALA A CA 1
ATOM 3048 C C . ALA A 1 300 ? 119.071 103.132 139.706 1.00 73.63 318 ALA A C 1
ATOM 3049 O O . ALA A 1 300 ? 118.778 102.015 139.285 1.00 73.63 318 ALA A O 1
ATOM 3056 N N . PHE A 1 301 ? 120.323 103.570 139.764 1.00 79.27 319 PHE A N 1
ATOM 3057 C CA . PHE A 1 301 ? 121.509 102.781 139.436 1.00 79.27 319 PHE A CA 1
ATOM 3058 C C . PHE A 1 301 ? 122.586 102.964 140.508 1.00 79.27 319 PHE A C 1
ATOM 3059 O O . PHE A 1 301 ? 122.517 103.863 141.334 1.00 79.27 319 PHE A O 1
ATOM 3076 N N . ILE A 1 302 ? 123.582 102.094 140.519 1.00 80.41 320 ILE A N 1
ATOM 3077 C CA . ILE A 1 302 ? 124.742 102.172 141.414 1.00 80.41 320 ILE A CA 1
ATOM 3078 C C . ILE A 1 302 ? 125.918 102.694 140.587 1.00 80.41 320 ILE A C 1
ATOM 3079 O O . ILE A 1 302 ? 126.233 102.098 139.558 1.00 80.41 320 ILE A O 1
ATOM 3095 N N . ASN A 1 303 ? 126.574 103.783 140.980 1.00 84.90 321 ASN A N 1
ATOM 3096 C CA . ASN A 1 303 ? 127.756 104.252 140.247 1.00 84.90 321 ASN A CA 1
ATOM 3097 C C . ASN A 1 303 ? 129.046 103.594 140.770 1.00 84.90 321 ASN A C 1
ATOM 3098 O O . ASN A 1 303 ? 129.032 102.759 141.671 1.00 84.90 321 ASN A O 1
ATOM 3109 N N . GLU A 1 304 ? 130.178 103.986 140.198 1.00 89.30 322 GLU A N 1
ATOM 3110 C CA . GLU A 1 304 ? 131.512 103.426 140.435 1.00 89.30 322 GLU A CA 1
ATOM 3111 C C . GLU A 1 304 ? 131.932 103.389 141.910 1.00 89.30 322 GLU A C 1
ATOM 3112 O O . GLU A 1 304 ? 132.634 102.475 142.319 1.00 89.30 322 GLU A O 1
ATOM 3124 N N . ALA A 1 305 ? 131.512 104.353 142.726 1.00 91.62 323 ALA A N 1
ATOM 3125 C CA . ALA A 1 305 ? 131.990 104.541 144.098 1.00 91.62 323 ALA A CA 1
ATOM 3126 C C . ALA A 1 305 ? 131.176 103.808 145.186 1.00 91.62 323 ALA A C 1
ATOM 3127 O O . ALA A 1 305 ? 131.334 104.088 146.374 1.00 91.62 323 ALA A O 1
ATOM 3134 N N . GLY A 1 306 ? 130.299 102.874 144.810 1.00 91.14 324 GLY A N 1
ATOM 3135 C CA . GLY A 1 306 ? 129.436 102.160 145.758 1.00 91.14 324 GLY A CA 1
ATOM 3136 C C . GLY A 1 306 ? 128.387 103.064 146.398 1.00 91.14 324 GLY A C 1
ATOM 3137 O O . GLY A 1 306 ? 128.259 103.129 147.618 1.00 91.14 324 GLY A O 1
ATOM 3141 N N . GLU A 1 307 ? 127.660 103.798 145.566 1.00 89.57 325 GLU A N 1
ATOM 3142 C CA . GLU A 1 307 ? 126.662 104.779 145.983 1.00 89.57 325 GLU A CA 1
ATOM 3143 C C . GLU A 1 307 ? 125.512 104.843 144.967 1.00 89.57 325 GLU A C 1
ATOM 3144 O O . GLU A 1 307 ? 125.705 104.589 143.779 1.00 89.57 325 GLU A O 1
ATOM 3156 N N . ILE A 1 308 ? 124.309 105.136 145.454 1.00 84.57 326 ILE A N 1
ATOM 3157 C CA . ILE A 1 308 ? 123.059 105.088 144.692 1.00 84.57 326 ILE A CA 1
ATOM 3158 C C . ILE A 1 308 ? 122.814 106.431 143.993 1.00 84.57 326 ILE A C 1
ATOM 3159 O O . ILE A 1 308 ? 122.859 107.487 144.617 1.00 84.57 326 ILE A O 1
ATOM 3175 N N . ASP A 1 309 ? 122.517 106.382 142.703 1.00 85.14 327 ASP A N 1
ATOM 3176 C CA . ASP A 1 309 ? 122.316 107.501 141.780 1.00 85.14 327 ASP A CA 1
ATOM 3177 C C . ASP A 1 309 ? 121.103 107.204 140.881 1.00 85.14 327 ASP A C 1
ATOM 3178 O O . ASP A 1 309 ? 120.574 106.095 140.919 1.00 85.14 327 ASP A O 1
ATOM 3187 N N . SER A 1 310 ? 120.603 108.146 140.086 1.00 80.46 328 SER A N 1
ATOM 3188 C CA . SER A 1 310 ? 119.485 107.852 139.176 1.00 80.46 328 SER A CA 1
ATOM 3189 C C . SER A 1 310 ? 119.482 108.686 137.902 1.00 80.46 328 SER A C 1
ATOM 3190 O O . SER A 1 310 ? 120.155 109.706 137.796 1.00 80.46 328 SER A O 1
ATOM 3198 N N . ASN A 1 311 ? 118.718 108.217 136.917 1.00 79.11 329 ASN A N 1
ATOM 3199 C CA . ASN A 1 311 ? 118.343 108.966 135.719 1.00 79.11 329 ASN A CA 1
ATOM 3200 C C . ASN A 1 311 ? 116.859 109.397 135.762 1.00 79.11 329 ASN A C 1
ATOM 3201 O O . ASN A 1 311 ? 116.202 109.480 134.731 1.00 79.11 329 ASN A O 1
ATOM 3212 N N . GLY A 1 312 ? 116.305 109.621 136.958 1.00 78.11 330 GLY A N 1
ATOM 3213 C CA . GLY A 1 312 ? 114.885 109.920 137.155 1.00 78.11 330 GLY A CA 1
ATOM 3214 C C . GLY A 1 312 ? 114.491 110.142 138.613 1.00 78.11 330 GLY A C 1
ATOM 3215 O O . GLY A 1 312 ? 114.879 109.376 139.498 1.00 78.11 330 GLY A O 1
ATOM 3219 N N . TRP A 1 313 ? 113.740 111.219 138.866 1.00 79.79 331 TRP A N 1
ATOM 3220 C CA . TRP A 1 313 ? 113.315 111.698 140.191 1.00 79.79 331 TRP A CA 1
ATOM 3221 C C . TRP A 1 313 ? 111.857 112.169 140.158 1.00 79.79 331 TRP A C 1
ATOM 3222 O O . TRP A 1 313 ? 111.433 112.822 139.210 1.00 79.79 331 TRP A O 1
ATOM 3243 N N . GLY A 1 314 ? 111.086 111.849 141.192 1.00 82.93 332 GLY A N 1
ATOM 3244 C CA . GLY A 1 314 ? 109.660 112.148 141.267 1.00 82.93 332 GLY A CA 1
ATOM 3245 C C . GLY A 1 314 ? 109.269 112.939 142.511 1.00 82.93 332 GLY A C 1
ATOM 3246 O O . GLY A 1 314 ? 109.861 112.743 143.573 1.00 82.93 332 GLY A O 1
ATOM 3250 N N . PRO A 1 315 ? 108.275 113.829 142.432 1.00 83.29 333 PRO A N 1
ATOM 3251 C CA . PRO A 1 315 ? 107.705 114.485 143.599 1.00 83.29 333 PRO A CA 1
ATOM 3252 C C . PRO A 1 315 ? 106.753 113.540 144.361 1.00 83.29 333 PRO A C 1
ATOM 3253 O O . PRO A 1 315 ? 106.300 112.525 143.816 1.00 83.29 333 PRO A O 1
ATOM 3264 N N . PRO A 1 316 ? 106.385 113.856 145.612 1.00 86.75 334 PRO A N 1
ATOM 3265 C CA . PRO A 1 316 ? 105.207 113.264 146.236 1.00 86.75 334 PRO A CA 1
ATOM 3266 C C . PRO A 1 316 ? 103.949 113.623 145.432 1.00 86.75 334 PRO A C 1
ATOM 3267 O O . PRO A 1 316 ? 103.890 114.689 144.824 1.00 86.75 334 PRO A O 1
ATOM 3278 N N . ASP A 1 317 ? 102.917 112.775 145.434 1.00 86.27 335 ASP A N 1
ATOM 3279 C CA . ASP A 1 317 ? 101.746 112.912 144.542 1.00 86.27 335 ASP A CA 1
ATOM 3280 C C . ASP A 1 317 ? 100.918 114.194 144.737 1.00 86.27 335 ASP A C 1
ATOM 3281 O O . ASP A 1 317 ? 100.361 114.717 143.777 1.00 86.27 335 ASP A O 1
ATOM 3290 N N . GLU A 1 318 ? 100.880 114.765 145.937 1.00 88.79 336 GLU A N 1
ATOM 3291 C CA . GLU A 1 318 ? 100.289 116.086 146.196 1.00 88.79 336 GLU A CA 1
ATOM 3292 C C . GLU A 1 318 ? 101.020 117.256 145.498 1.00 88.79 336 GLU A C 1
ATOM 3293 O O . GLU A 1 318 ? 100.491 118.361 145.452 1.00 88.79 336 GLU A O 1
ATOM 3305 N N . TYR A 1 319 ? 102.209 117.020 144.943 1.00 83.76 337 TYR A N 1
ATOM 3306 C CA . TYR A 1 319 ? 103.083 117.995 144.284 1.00 83.76 337 TYR A CA 1
ATOM 3307 C C . TYR A 1 319 ? 103.395 117.631 142.817 1.00 83.76 337 TYR A C 1
ATOM 3308 O O . TYR A 1 319 ? 104.137 118.347 142.147 1.00 83.76 337 TYR A O 1
ATOM 3326 N N . ASN A 1 320 ? 102.810 116.553 142.284 1.00 71.47 338 ASN A N 1
ATOM 3327 C CA . ASN A 1 320 ? 102.817 116.253 140.853 1.00 71.47 338 ASN A CA 1
ATOM 3328 C C . ASN A 1 320 ? 101.910 117.243 140.087 1.00 71.47 338 ASN A C 1
ATOM 3329 O O . ASN A 1 320 ? 100.728 117.393 140.389 1.00 71.47 338 ASN A O 1
ATOM 3340 N N . THR A 1 321 ? 102.455 117.915 139.081 1.00 69.80 339 THR A N 1
ATOM 3341 C CA . THR A 1 321 ? 101.744 118.901 138.254 1.00 69.80 339 THR A CA 1
ATOM 3342 C C . THR A 1 321 ? 100.936 118.275 137.109 1.00 69.80 339 THR A C 1
ATOM 3343 O O . THR A 1 321 ? 99.902 118.815 136.725 1.00 69.80 339 THR A O 1
ATOM 3354 N N . VAL A 1 322 ? 101.360 117.125 136.575 1.00 66.44 340 VAL A N 1
ATOM 3355 C CA . VAL A 1 322 ? 100.755 116.483 135.406 1.00 66.44 340 VAL A CA 1
ATOM 3356 C C . VAL A 1 322 ? 99.493 115.740 135.805 1.00 66.44 340 VAL A C 1
ATOM 3357 O O . VAL A 1 322 ? 98.419 116.013 135.280 1.00 66.44 340 VAL A O 1
ATOM 3370 N N . THR A 1 323 ? 99.568 114.831 136.778 1.00 67.98 341 THR A N 1
ATOM 3371 C CA . THR A 1 323 ? 98.403 114.023 137.176 1.00 67.98 341 THR A CA 1
ATOM 3372 C C . THR A 1 323 ? 97.336 114.833 137.881 1.00 67.98 341 THR A C 1
ATOM 3373 O O . THR A 1 323 ? 96.160 114.567 137.698 1.00 67.98 341 THR A O 1
ATOM 3384 N N . SER A 1 324 ? 97.697 115.846 138.666 1.00 70.78 342 SER A N 1
ATOM 3385 C CA . SER A 1 324 ? 96.713 116.719 139.323 1.00 70.78 342 SER A CA 1
ATOM 3386 C C . SER A 1 324 ? 95.918 117.545 138.313 1.00 70.78 342 SER A C 1
ATOM 3387 O O . SER A 1 324 ? 94.706 117.683 138.466 1.00 70.78 342 SER A O 1
ATOM 3395 N N . ARG A 1 325 ? 96.556 118.028 137.239 1.00 67.79 343 ARG A N 1
ATOM 3396 C CA . ARG A 1 325 ? 95.878 118.653 136.097 1.00 67.79 343 ARG A CA 1
ATOM 3397 C C . ARG A 1 325 ? 94.978 117.664 135.366 1.00 67.79 343 ARG A C 1
ATOM 3398 O O . ARG A 1 325 ? 93.800 117.951 135.202 1.00 67.79 343 ARG A O 1
ATOM 3419 N N . LEU A 1 326 ? 95.465 116.486 134.962 1.00 66.12 344 LEU A N 1
ATOM 3420 C CA . LEU A 1 326 ? 94.629 115.490 134.283 1.00 66.12 344 LEU A CA 1
ATOM 3421 C C . LEU A 1 326 ? 93.459 114.982 135.147 1.00 66.12 344 LEU A C 1
ATOM 3422 O O . LEU A 1 326 ? 92.373 114.761 134.624 1.00 66.12 344 LEU A O 1
ATOM 3438 N N . ARG A 1 327 ? 93.634 114.848 136.465 1.00 70.34 345 ARG A N 1
ATOM 3439 C CA . ARG A 1 327 ? 92.548 114.508 137.399 1.00 70.34 345 ARG A CA 1
ATOM 3440 C C . ARG A 1 327 ? 91.487 115.595 137.420 1.00 70.34 345 ARG A C 1
ATOM 3441 O O . ARG A 1 327 ? 90.308 115.303 137.261 1.00 70.34 345 ARG A O 1
ATOM 3462 N N . ARG A 1 328 ? 91.892 116.853 137.599 1.00 71.44 346 ARG A N 1
ATOM 3463 C CA . ARG A 1 328 ? 90.991 118.004 137.582 1.00 71.44 346 ARG A CA 1
ATOM 3464 C C . ARG A 1 328 ? 90.244 118.089 136.260 1.00 71.44 346 ARG A C 1
ATOM 3465 O O . ARG A 1 328 ? 89.029 118.214 136.281 1.00 71.44 346 ARG A O 1
ATOM 3486 N N . ASP A 1 329 ? 90.916 117.907 135.128 1.00 70.06 347 ASP A N 1
ATOM 3487 C CA . ASP A 1 329 ? 90.257 117.945 133.819 1.00 70.06 347 ASP A CA 1
ATOM 3488 C C . ASP A 1 329 ? 89.273 116.782 133.572 1.00 70.06 347 ASP A C 1
ATOM 3489 O O . ASP A 1 329 ? 88.133 117.019 133.172 1.00 70.06 347 ASP A O 1
ATOM 3498 N N . ASN A 1 330 ? 89.638 115.530 133.850 1.00 67.89 348 ASN A N 1
ATOM 3499 C CA . ASN A 1 330 ? 88.737 114.382 133.687 1.00 67.89 348 ASN A CA 1
ATOM 3500 C C . ASN A 1 330 ? 87.529 114.401 134.636 1.00 67.89 348 ASN A C 1
ATOM 3501 O O . ASN A 1 330 ? 86.471 113.872 134.299 1.00 67.89 348 ASN A O 1
ATOM 3512 N N . SER A 1 331 ? 87.667 115.008 135.810 1.00 70.52 349 SER A N 1
ATOM 3513 C CA . SER A 1 331 ? 86.629 115.033 136.847 1.00 70.52 349 SER A CA 1
ATOM 3514 C C . SER A 1 331 ? 85.669 116.219 136.770 1.00 70.52 349 SER A C 1
ATOM 3515 O O . SER A 1 331 ? 84.601 116.148 137.377 1.00 70.52 349 SER A O 1
ATOM 3523 N N . GLU A 1 332 ? 86.007 117.293 136.049 1.00 71.95 350 GLU A N 1
ATOM 3524 C CA . GLU A 1 332 ? 85.155 118.489 135.969 1.00 71.95 350 GLU A CA 1
ATOM 3525 C C . GLU A 1 332 ? 85.064 119.189 134.606 1.00 71.95 350 GLU A C 1
ATOM 3526 O O . GLU A 1 332 ? 84.070 119.880 134.389 1.00 71.95 350 GLU A O 1
ATOM 3538 N N . TYR A 1 333 ? 86.026 119.051 133.686 1.00 68.27 351 TYR A N 1
ATOM 3539 C CA . TYR A 1 333 ? 85.866 119.619 132.337 1.00 68.27 351 TYR A CA 1
ATOM 3540 C C . TYR A 1 333 ? 85.104 118.680 131.418 1.00 68.27 351 TYR A C 1
ATOM 3541 O O . TYR A 1 333 ? 84.245 119.132 130.669 1.00 68.27 351 TYR A O 1
ATOM 3559 N N . ARG A 1 334 ? 85.353 117.376 131.487 1.00 65.80 352 ARG A N 1
ATOM 3560 C CA . ARG A 1 334 ? 84.648 116.398 130.649 1.00 65.80 352 ARG A CA 1
ATOM 3561 C C . ARG A 1 334 ? 83.162 116.329 130.989 1.00 65.80 352 ARG A C 1
ATOM 3562 O O . ARG A 1 334 ? 82.789 116.256 132.155 1.00 65.80 352 ARG A O 1
ATOM 3583 N N . VAL A 1 335 ? 82.305 116.278 129.976 1.00 67.58 353 VAL A N 1
ATOM 3584 C CA . VAL A 1 335 ? 80.984 115.657 130.111 1.00 67.58 353 VAL A CA 1
ATOM 3585 C C . VAL A 1 335 ? 81.179 114.144 129.991 1.00 67.58 353 VAL A C 1
ATOM 3586 O O . VAL A 1 335 ? 82.103 113.702 129.311 1.00 67.58 353 VAL A O 1
ATOM 3599 N N . PHE A 1 336 ? 80.394 113.347 130.715 1.00 69.59 354 PHE A N 1
ATOM 3600 C CA . PHE A 1 336 ? 80.749 111.955 131.024 1.00 69.59 354 PHE A CA 1
ATOM 3601 C C . PHE A 1 336 ? 82.073 111.857 131.813 1.00 69.59 354 PHE A C 1
ATOM 3602 O O . PHE A 1 336 ? 83.004 111.141 131.463 1.00 69.59 354 PHE A O 1
ATOM 3619 N N . ASP A 1 337 ? 82.154 112.631 132.895 1.00 72.84 355 ASP A N 1
ATOM 3620 C CA . ASP A 1 337 ? 83.290 112.742 133.814 1.00 72.84 355 ASP A CA 1
ATOM 3621 C C . ASP A 1 337 ? 83.634 111.439 134.554 1.00 72.84 355 ASP A C 1
ATOM 3622 O O . ASP A 1 337 ? 82.794 110.549 134.705 1.00 72.84 355 ASP A O 1
ATOM 3631 N N . TYR A 1 338 ? 84.870 111.338 135.054 1.00 69.93 356 TYR A N 1
ATOM 3632 C CA . TYR A 1 338 ? 85.360 110.230 135.876 1.00 69.93 356 TYR A CA 1
ATOM 3633 C C . TYR A 1 338 ? 86.440 110.682 136.872 1.00 69.93 356 TYR A C 1
ATOM 3634 O O . TYR A 1 338 ? 87.120 111.674 136.649 1.00 69.93 356 TYR A O 1
ATOM 3652 N N . ASP A 1 339 ? 86.584 109.979 137.998 1.00 76.63 357 ASP A N 1
ATOM 3653 C CA . ASP A 1 339 ? 87.397 110.440 139.135 1.00 76.63 357 ASP A CA 1
ATOM 3654 C C . ASP A 1 339 ? 88.906 110.182 138.999 1.00 76.63 357 ASP A C 1
ATOM 3655 O O . ASP A 1 339 ? 89.707 110.732 139.748 1.00 76.63 357 ASP A O 1
ATOM 3664 N N . GLU A 1 340 ? 89.305 109.305 138.085 1.00 73.96 358 GLU A N 1
ATOM 3665 C CA . GLU A 1 340 ? 90.700 108.978 137.763 1.00 73.96 358 GLU A CA 1
ATOM 3666 C C . GLU A 1 340 ? 91.402 110.093 136.970 1.00 73.96 358 GLU A C 1
ATOM 3667 O O . GLU A 1 340 ? 90.775 111.025 136.486 1.00 73.96 358 GLU A O 1
ATOM 3679 N N . TYR A 1 341 ? 92.730 109.995 136.836 1.00 67.38 359 TYR A N 1
ATOM 3680 C CA . TYR A 1 341 ? 93.527 110.857 135.959 1.00 67.38 359 TYR A CA 1
ATOM 3681 C C . TYR A 1 341 ? 93.902 110.226 134.609 1.00 67.38 359 TYR A C 1
ATOM 3682 O O . TYR A 1 341 ? 94.410 110.932 133.744 1.00 67.38 359 TYR A O 1
ATOM 3700 N N . TYR A 1 342 ? 93.675 108.932 134.392 1.00 63.13 360 TYR A N 1
ATOM 3701 C CA . TYR A 1 342 ? 94.109 108.238 133.181 1.00 63.13 360 TYR A CA 1
ATOM 3702 C C . TYR A 1 342 ? 93.398 108.737 131.918 1.00 63.13 360 TYR A C 1
ATOM 3703 O O . TYR A 1 342 ? 92.211 109.067 131.939 1.00 63.13 360 TYR A O 1
ATOM 3721 N N . SER A 1 343 ? 94.102 108.742 130.791 1.00 61.09 361 SER A N 1
ATOM 3722 C CA . SER A 1 343 ? 93.509 108.899 129.461 1.00 61.09 361 SER A CA 1
ATOM 3723 C C . SER A 1 343 ? 92.711 107.662 129.058 1.00 61.09 361 SER A C 1
ATOM 3724 O O . SER A 1 343 ? 92.992 106.552 129.510 1.00 61.09 361 SER A O 1
ATOM 3732 N N . ARG A 1 344 ? 91.702 107.816 128.200 1.00 58.30 362 ARG A N 1
ATOM 3733 C CA . ARG A 1 344 ? 90.918 106.677 127.713 1.00 58.30 362 ARG A CA 1
ATOM 3734 C C . ARG A 1 344 ? 91.674 105.872 126.660 1.00 58.30 362 ARG A C 1
ATOM 3735 O O . ARG A 1 344 ? 92.391 106.432 125.838 1.00 58.30 362 ARG A O 1
ATOM 3756 N N . SER A 1 345 ? 91.490 104.555 126.679 1.00 56.92 363 SER A N 1
ATOM 3757 C CA . SER A 1 345 ? 92.029 103.621 125.679 1.00 56.92 363 SER A CA 1
ATOM 3758 C C . SER A 1 345 ? 91.429 103.862 124.299 1.00 56.92 363 SER A C 1
ATOM 3759 O O . SER A 1 345 ? 90.296 104.313 124.200 1.00 56.92 363 SER A O 1
ATOM 3767 N N . SER A 1 346 ? 92.119 103.474 123.230 1.00 54.63 364 SER A N 1
ATOM 3768 C CA . SER A 1 346 ? 91.605 103.513 121.857 1.00 54.63 364 SER A CA 1
ATOM 3769 C C . SER A 1 346 ? 90.275 102.766 121.670 1.00 54.63 364 SER A C 1
ATOM 3770 O O . SER A 1 346 ? 89.418 103.238 120.931 1.00 54.63 364 SER A O 1
ATOM 3778 N N . ASP A 1 347 ? 90.060 101.633 122.348 1.00 57.02 365 ASP A N 1
ATOM 3779 C CA . ASP A 1 347 ? 88.790 100.885 122.327 1.00 57.02 365 ASP A CA 1
ATOM 3780 C C . ASP A 1 347 ? 87.666 101.625 123.064 1.00 57.02 365 ASP A C 1
ATOM 3781 O O . ASP A 1 347 ? 86.528 101.635 122.597 1.00 57.02 365 ASP A O 1
ATOM 3790 N N . ARG A 1 348 ? 87.973 102.306 124.176 1.00 57.27 366 ARG A N 1
ATOM 3791 C CA . ARG A 1 348 ? 87.038 103.197 124.880 1.00 57.27 366 ARG A CA 1
ATOM 3792 C C . ARG A 1 348 ? 86.656 104.392 124.020 1.00 57.27 366 ARG A C 1
ATOM 3793 O O . ARG A 1 348 ? 85.489 104.761 123.971 1.00 57.27 366 ARG A O 1
ATOM 3814 N N . ILE A 1 349 ? 87.628 105.002 123.347 1.00 53.57 367 ILE A N 1
ATOM 3815 C CA . ILE A 1 349 ? 87.399 106.140 122.459 1.00 53.57 367 ILE A CA 1
ATOM 3816 C C . ILE A 1 349 ? 86.564 105.712 121.251 1.00 53.57 367 ILE A C 1
ATOM 3817 O O . ILE A 1 349 ? 85.591 106.378 120.938 1.00 53.57 367 ILE A O 1
ATOM 3833 N N . ALA A 1 350 ? 86.870 104.602 120.584 1.00 54.35 368 ALA A N 1
ATOM 3834 C CA . ALA A 1 350 ? 86.114 104.179 119.414 1.00 54.35 368 ALA A CA 1
ATOM 3835 C C . ALA A 1 350 ? 84.656 103.813 119.740 1.00 54.35 368 ALA A C 1
ATOM 3836 O O . ALA A 1 350 ? 83.742 104.296 119.073 1.00 54.35 368 ALA A O 1
ATOM 3843 N N . ASN A 1 351 ? 84.421 103.006 120.780 1.00 57.49 369 ASN A N 1
ATOM 3844 C CA . ASN A 1 351 ? 83.094 102.598 121.245 1.00 57.49 369 ASN A CA 1
ATOM 3845 C C . ASN A 1 351 ? 82.329 103.709 121.980 1.00 57.49 369 ASN A C 1
ATOM 3846 O O . ASN A 1 351 ? 81.121 103.600 122.164 1.00 57.49 369 ASN A O 1
ATOM 3857 N N . GLY A 1 352 ? 82.992 104.783 122.396 1.00 59.13 370 GLY A N 1
ATOM 3858 C CA . GLY A 1 352 ? 82.369 105.890 123.106 1.00 59.13 370 GLY A CA 1
ATOM 3859 C C . GLY A 1 352 ? 82.029 105.583 124.561 1.00 59.13 370 GLY A C 1
ATOM 3860 O O . GLY A 1 352 ? 80.945 105.947 125.010 1.00 59.13 370 GLY A O 1
ATOM 3864 N N . THR A 1 353 ? 82.909 104.893 125.298 1.00 59.12 371 THR A N 1
ATOM 3865 C CA . THR A 1 353 ? 82.683 104.456 126.676 1.00 59.12 371 THR A CA 1
ATOM 3866 C C . THR A 1 353 ? 83.619 105.147 127.662 1.00 59.12 371 THR A C 1
ATOM 3867 O O . THR A 1 353 ? 84.700 105.620 127.322 1.00 59.12 371 THR A O 1
ATOM 3878 N N . TYR A 1 354 ? 83.170 105.298 128.906 1.00 62.60 372 TYR A N 1
ATOM 3879 C CA . TYR A 1 354 ? 83.790 106.136 129.934 1.00 62.60 372 TYR A CA 1
ATOM 3880 C C . TYR A 1 354 ? 83.781 105.432 131.308 1.00 62.60 372 TYR A C 1
ATOM 3881 O O . TYR A 1 354 ? 82.764 104.837 131.667 1.00 62.60 372 TYR A O 1
ATOM 3899 N N . PRO A 1 355 ? 84.852 105.505 132.117 1.00 64.12 373 PRO A N 1
ATOM 3900 C CA . PRO A 1 355 ? 84.880 104.900 133.445 1.00 64.12 373 PRO A CA 1
ATOM 3901 C C . PRO A 1 355 ? 83.738 105.371 134.358 1.00 64.12 373 PRO A C 1
ATOM 3902 O O . PRO A 1 355 ? 83.539 106.558 134.568 1.00 64.12 373 PRO A O 1
ATOM 3913 N N . GLY A 1 356 ? 82.978 104.449 134.943 1.00 66.21 374 GLY A N 1
ATOM 3914 C CA . GLY A 1 356 ? 81.825 104.778 135.788 1.00 66.21 374 GLY A CA 1
ATOM 3915 C C . GLY A 1 356 ? 80.523 105.072 135.045 1.00 66.21 374 GLY A C 1
ATOM 3916 O O . GLY A 1 356 ? 79.532 105.406 135.683 1.00 66.21 374 GLY A O 1
ATOM 3920 N N . TRP A 1 357 ? 80.491 104.896 133.728 1.00 70.66 375 TRP A N 1
ATOM 3921 C CA . TRP A 1 357 ? 79.307 105.005 132.884 1.00 70.66 375 TRP A CA 1
ATOM 3922 C C . TRP A 1 357 ? 79.038 103.678 132.190 1.00 70.66 375 TRP A C 1
ATOM 3923 O O . TRP A 1 357 ? 79.965 102.917 131.919 1.00 70.66 375 TRP A O 1
ATOM 3944 N N . VAL A 1 358 ? 77.773 103.401 131.881 1.00 72.58 376 VAL A N 1
ATOM 3945 C CA . VAL A 1 358 ? 77.380 102.229 131.085 1.00 72.58 376 VAL A CA 1
ATOM 3946 C C . VAL A 1 358 ? 76.516 102.650 129.899 1.00 72.58 376 VAL A C 1
ATOM 3947 O O . VAL A 1 358 ? 75.663 103.526 130.017 1.00 72.58 376 VAL A O 1
ATOM 3960 N N . LYS A 1 359 ? 76.785 102.053 128.738 1.00 76.40 377 LYS A N 1
ATOM 3961 C CA . LYS A 1 359 ? 76.158 102.349 127.450 1.00 76.40 377 LYS A CA 1
ATOM 3962 C C . LYS A 1 359 ? 75.127 101.293 127.089 1.00 76.40 377 LYS A C 1
ATOM 3963 O O . LYS A 1 359 ? 75.396 100.099 127.163 1.00 76.40 377 LYS A O 1
ATOM 3982 N N . GLU A 1 360 ? 73.973 101.732 126.625 1.00 80.24 378 GLU A N 1
ATOM 3983 C CA . GLU A 1 360 ? 72.933 100.894 126.035 1.00 80.24 378 GLU A CA 1
ATOM 3984 C C . GLU A 1 360 ? 72.614 101.384 124.617 1.00 80.24 378 GLU A C 1
ATOM 3985 O O . GLU A 1 360 ? 72.417 102.576 124.411 1.00 80.24 378 GLU A O 1
ATOM 3997 N N . ASP A 1 361 ? 72.535 100.502 123.622 1.00 85.30 379 ASP A N 1
ATOM 3998 C CA . ASP A 1 361 ? 71.964 100.853 122.319 1.00 85.30 379 ASP A CA 1
ATOM 3999 C C . ASP A 1 361 ? 70.431 100.978 122.401 1.00 85.30 379 ASP A C 1
ATOM 4000 O O . ASP A 1 361 ? 69.740 100.037 122.790 1.00 85.30 379 ASP A O 1
ATOM 4009 N N . VAL A 1 362 ? 69.900 102.122 121.974 1.00 85.66 380 VAL A N 1
ATOM 4010 C CA . VAL A 1 362 ? 68.469 102.445 122.004 1.00 85.66 380 VAL A CA 1
ATOM 4011 C C . VAL A 1 362 ? 67.920 102.738 120.608 1.00 85.66 380 VAL A C 1
ATOM 4012 O O . VAL A 1 362 ? 66.871 103.355 120.469 1.00 85.66 380 VAL A O 1
ATOM 4025 N N . SER A 1 363 ? 68.628 102.330 119.556 1.00 86.06 381 SER A N 1
ATOM 4026 C CA . SER A 1 363 ? 68.390 102.766 118.179 1.00 86.06 381 SER A CA 1
ATOM 4027 C C . SER A 1 363 ? 67.024 102.361 117.619 1.00 86.06 381 SER A C 1
ATOM 4028 O O . SER A 1 363 ? 66.526 103.034 116.731 1.00 86.06 381 SER A O 1
ATOM 4036 N N . GLU A 1 364 ? 66.389 101.307 118.136 1.00 89.38 382 GLU A N 1
ATOM 4037 C CA . GLU A 1 364 ? 65.156 100.687 117.621 1.00 89.38 382 GLU A CA 1
ATOM 4038 C C . GLU A 1 364 ? 63.918 101.616 117.615 1.00 89.38 382 GLU A C 1
ATOM 4039 O O . GLU A 1 364 ? 63.420 101.887 116.518 1.00 89.38 382 GLU A O 1
ATOM 4051 N N . PRO A 1 365 ? 63.443 102.192 118.740 1.00 85.77 383 PRO A N 1
ATOM 4052 C CA . PRO A 1 365 ? 62.403 103.223 118.728 1.00 85.77 383 PRO A CA 1
ATOM 4053 C C . PRO A 1 365 ? 62.660 104.376 117.750 1.00 85.77 383 PRO A C 1
ATOM 4054 O O . PRO A 1 365 ? 61.756 104.781 117.024 1.00 85.77 383 PRO A O 1
ATOM 4065 N N . TYR A 1 366 ? 63.887 104.895 117.697 1.00 85.78 384 TYR A N 1
ATOM 4066 C CA . TYR A 1 366 ? 64.259 105.989 116.807 1.00 85.78 384 TYR A CA 1
ATOM 4067 C C . TYR A 1 366 ? 64.282 105.545 115.337 1.00 85.78 384 TYR A C 1
ATOM 4068 O O . TYR A 1 366 ? 63.808 106.284 114.487 1.00 85.78 384 TYR A O 1
ATOM 4086 N N . SER A 1 367 ? 64.726 104.329 115.022 1.00 88.13 385 SER A N 1
ATOM 4087 C CA . SER A 1 367 ? 64.709 103.754 113.671 1.00 88.13 385 SER A CA 1
ATOM 4088 C C . SER A 1 367 ? 63.304 103.535 113.125 1.00 88.13 385 SER A C 1
ATOM 4089 O O . SER A 1 367 ? 63.084 103.646 111.922 1.00 88.13 385 SER A O 1
ATOM 4097 N N . LYS A 1 368 ? 62.354 103.255 114.020 1.00 86.17 386 LYS A N 1
ATOM 4098 C CA . LYS A 1 368 ? 60.927 103.073 113.766 1.00 86.17 386 LYS A CA 1
ATOM 4099 C C . LYS A 1 368 ? 60.217 104.415 113.611 1.00 86.17 386 LYS A C 1
ATOM 4100 O O . LYS A 1 368 ? 59.361 104.551 112.746 1.00 86.17 386 LYS A O 1
ATOM 4119 N N . LYS A 1 369 ? 60.593 105.428 114.396 1.00 85.11 387 LYS A N 1
ATOM 4120 C CA . LYS A 1 369 ? 60.081 106.803 114.290 1.00 85.11 387 LYS A CA 1
ATOM 4121 C C . LYS A 1 369 ? 60.572 107.513 113.029 1.00 85.11 387 LYS A C 1
ATOM 4122 O O . LYS A 1 369 ? 59.762 108.045 112.281 1.00 85.11 387 LYS A O 1
ATOM 4141 N N . TYR A 1 370 ? 61.883 107.535 112.815 1.00 85.23 388 TYR A N 1
ATOM 4142 C CA . TYR A 1 370 ? 62.569 108.257 111.745 1.00 85.23 388 TYR A CA 1
ATOM 4143 C C . TYR A 1 370 ? 62.938 107.376 110.545 1.00 85.23 388 TYR A C 1
ATOM 4144 O O . TYR A 1 370 ? 63.705 107.812 109.696 1.00 85.23 388 TYR A O 1
ATOM 4162 N N . ASN A 1 371 ? 62.403 106.161 110.450 1.00 88.88 389 ASN A N 1
ATOM 4163 C CA . ASN A 1 371 ? 62.484 105.290 109.278 1.00 88.88 389 ASN A CA 1
ATOM 4164 C C . ASN A 1 371 ? 63.905 105.127 108.710 1.00 88.88 389 ASN A C 1
ATOM 4165 O O . ASN A 1 371 ? 64.191 105.551 107.591 1.00 88.88 389 ASN A O 1
ATOM 4176 N N . PHE A 1 372 ? 64.802 104.503 109.470 1.00 86.98 390 PHE A N 1
ATOM 4177 C CA . PHE A 1 372 ? 66.113 104.057 108.986 1.00 86.98 390 PHE A CA 1
ATOM 4178 C C . PHE A 1 372 ? 66.348 102.577 109.314 1.00 86.98 390 PHE A C 1
ATOM 4179 O O . PHE A 1 372 ? 65.814 102.056 110.292 1.00 86.98 390 PHE A O 1
ATOM 4196 N N . LYS A 1 373 ? 67.126 101.868 108.492 1.00 89.15 391 LYS A N 1
ATOM 4197 C CA . LYS A 1 373 ? 67.530 100.477 108.753 1.00 89.15 391 LYS A CA 1
ATOM 4198 C C . LYS A 1 373 ? 68.758 100.443 109.665 1.00 89.15 391 LYS A C 1
ATOM 4199 O O . LYS A 1 373 ? 69.506 101.416 109.729 1.00 89.15 391 LYS A O 1
ATOM 4218 N N . ALA A 1 374 ? 69.059 99.305 110.288 1.00 94.10 392 ALA A N 1
ATOM 4219 C CA . ALA A 1 374 ? 70.306 99.167 111.044 1.00 94.10 392 ALA A CA 1
ATOM 4220 C C . ALA A 1 374 ? 71.575 99.320 110.175 1.00 94.10 392 ALA A C 1
ATOM 4221 O O . ALA A 1 374 ? 72.630 99.704 110.678 1.00 94.10 392 ALA A O 1
ATOM 4228 N N . SER A 1 375 ? 71.485 99.037 108.877 1.00 93.22 393 SER A N 1
ATOM 4229 C CA . SER A 1 375 ? 72.568 99.202 107.908 1.00 93.22 393 SER A CA 1
ATOM 4230 C C . SER A 1 375 ? 72.771 100.645 107.420 1.00 93.22 393 SER A C 1
ATOM 4231 O O . SER A 1 375 ? 73.781 100.918 106.781 1.00 93.22 393 SER A O 1
ATOM 4239 N N . ASP A 1 376 ? 71.874 101.580 107.721 1.00 88.93 394 ASP A N 1
ATOM 4240 C CA . ASP A 1 376 ? 71.939 102.955 107.207 1.00 88.93 394 ASP A CA 1
ATOM 4241 C C . ASP A 1 376 ? 72.956 103.868 107.918 1.00 88.93 394 ASP A C 1
ATOM 4242 O O . ASP A 1 376 ? 73.175 104.988 107.470 1.00 88.93 394 ASP A O 1
ATOM 4251 N N . GLY A 1 377 ? 73.638 103.404 108.969 1.00 82.96 395 GLY A N 1
ATOM 4252 C CA . GLY A 1 377 ? 74.789 104.095 109.565 1.00 82.96 395 GLY A CA 1
ATOM 4253 C C . GLY A 1 377 ? 74.450 105.210 110.557 1.00 82.96 395 GLY A C 1
ATOM 4254 O O . GLY A 1 377 ? 75.307 106.016 110.908 1.00 82.96 395 GLY A O 1
ATOM 4258 N N . ILE A 1 378 ? 73.185 105.273 110.969 1.00 81.40 396 ILE A N 1
ATOM 4259 C CA . ILE A 1 378 ? 72.631 106.136 112.014 1.00 81.40 396 ILE A CA 1
ATOM 4260 C C . ILE A 1 378 ? 72.424 105.253 113.249 1.00 81.40 396 ILE A C 1
ATOM 4261 O O . ILE A 1 378 ? 71.811 104.198 113.128 1.00 81.40 396 ILE A O 1
ATOM 4277 N N . ARG A 1 379 ? 72.899 105.660 114.428 1.00 81.31 397 ARG A N 1
ATOM 4278 C CA . ARG A 1 379 ? 72.668 104.982 115.719 1.00 81.31 397 ARG A CA 1
ATOM 4279 C C . ARG A 1 379 ? 72.348 105.956 116.848 1.00 81.31 397 ARG A C 1
ATOM 4280 O O . ARG A 1 379 ? 72.910 107.044 116.899 1.00 81.31 397 ARG A O 1
ATOM 4301 N N . PHE A 1 380 ? 71.518 105.538 117.797 1.00 80.13 398 PHE A N 1
ATOM 4302 C CA . PHE A 1 380 ? 71.285 106.235 119.062 1.00 80.13 398 PHE A CA 1
ATOM 4303 C C . PHE A 1 380 ? 71.669 105.325 120.233 1.00 80.13 398 PHE A C 1
ATOM 4304 O O . PHE A 1 380 ? 71.231 104.179 120.307 1.00 80.13 398 PHE A O 1
ATOM 4321 N N . SER A 1 381 ? 72.449 105.828 121.181 1.00 76.71 399 SER A N 1
ATOM 4322 C CA . SER A 1 381 ? 72.815 105.109 122.400 1.00 76.71 399 SER A CA 1
ATOM 4323 C C . SER A 1 381 ? 72.621 105.982 123.630 1.00 76.71 399 SER A C 1
ATOM 4324 O O . SER A 1 381 ? 72.750 107.193 123.579 1.00 76.71 399 SER A O 1
ATOM 4332 N N . LYS A 1 382 ? 72.285 105.361 124.751 1.00 75.61 400 LYS A N 1
ATOM 4333 C CA . LYS A 1 382 ? 72.067 105.991 126.054 1.00 75.61 400 LYS A CA 1
ATOM 4334 C C . LYS A 1 382 ? 73.283 105.710 126.931 1.00 75.61 400 LYS A C 1
ATOM 4335 O O . LYS A 1 382 ? 73.685 104.563 127.052 1.00 75.61 400 LYS A O 1
ATOM 4354 N N . LEU A 1 383 ? 73.860 106.728 127.548 1.00 71.10 401 LEU A N 1
ATOM 4355 C CA . LEU A 1 383 ? 74.826 106.592 128.636 1.00 71.10 401 LEU A CA 1
ATOM 4356 C C . LEU A 1 383 ? 74.132 106.903 129.963 1.00 71.10 401 LEU A C 1
ATOM 4357 O O . LEU A 1 383 ? 73.427 107.901 130.040 1.00 71.10 401 LEU A O 1
ATOM 4373 N N . GLU A 1 384 ? 74.366 106.118 131.016 1.00 75.75 402 GLU A N 1
ATOM 4374 C CA . GLU A 1 384 ? 73.986 106.433 132.403 1.00 75.75 402 GLU A CA 1
ATOM 4375 C C . GLU A 1 384 ? 75.135 106.174 133.394 1.00 75.75 402 GLU A C 1
ATOM 4376 O O . GLU A 1 384 ? 75.905 105.226 133.242 1.00 75.75 402 GLU A O 1
ATOM 4388 N N . ARG A 1 385 ? 75.288 107.044 134.398 1.00 75.58 403 ARG A N 1
ATOM 4389 C CA . ARG A 1 385 ? 76.321 106.939 135.443 1.00 75.58 403 ARG A CA 1
ATOM 4390 C C . ARG A 1 385 ? 75.958 105.796 136.406 1.00 75.58 403 ARG A C 1
ATOM 4391 O O . ARG A 1 385 ? 74.835 105.747 136.900 1.00 75.58 403 ARG A O 1
ATOM 4412 N N . ILE A 1 386 ? 76.883 104.873 136.682 1.00 77.45 404 ILE A N 1
ATOM 4413 C CA . ILE A 1 386 ? 76.609 103.623 137.408 1.00 77.45 404 ILE A CA 1
ATOM 4414 C C . ILE A 1 386 ? 76.197 103.895 138.860 1.00 77.45 404 ILE A C 1
ATOM 4415 O O . ILE A 1 386 ? 75.193 103.358 139.314 1.00 77.45 404 ILE A O 1
ATOM 4431 N N . ASN A 1 387 ? 76.915 104.775 139.555 1.00 84.16 405 ASN A N 1
ATOM 4432 C CA . ASN A 1 387 ? 76.425 105.419 140.768 1.00 84.16 405 ASN A CA 1
ATOM 4433 C C . ASN A 1 387 ? 75.917 106.824 140.405 1.00 84.16 405 ASN A C 1
ATOM 4434 O O . ASN A 1 387 ? 76.738 107.687 140.091 1.00 84.16 405 ASN A O 1
ATOM 4445 N N . PRO A 1 388 ? 74.599 107.090 140.421 1.00 87.34 406 PRO A N 1
ATOM 4446 C CA . PRO A 1 388 ? 74.080 108.418 140.123 1.00 87.34 406 PRO A CA 1
ATOM 4447 C C . PRO A 1 388 ? 74.457 109.427 141.207 1.00 87.34 406 PRO A C 1
ATOM 4448 O O . PRO A 1 388 ? 74.821 109.069 142.327 1.00 87.34 406 PRO A O 1
ATOM 4459 N N . ASN A 1 389 ? 74.366 110.703 140.865 1.00 98.63 407 ASN A N 1
ATOM 4460 C CA . ASN A 1 389 ? 74.793 111.834 141.675 1.00 98.63 407 ASN A CA 1
ATOM 4461 C C . ASN A 1 389 ? 73.625 112.829 141.864 1.00 98.63 407 ASN A C 1
ATOM 4462 O O . ASN A 1 389 ? 73.471 113.748 141.063 1.00 98.63 407 ASN A O 1
ATOM 4473 N N . PRO A 1 390 ? 72.764 112.652 142.884 1.00 107.47 408 PRO A N 1
ATOM 4474 C CA . PRO A 1 390 ? 71.618 113.530 143.153 1.00 107.47 408 PRO A CA 1
ATOM 4475 C C . PRO A 1 390 ? 71.984 114.953 143.582 1.00 107.47 408 PRO A C 1
ATOM 4476 O O . PRO A 1 390 ? 71.141 115.841 143.509 1.00 107.47 408 PRO A O 1
ATOM 4487 N N . ALA A 1 391 ? 73.210 115.191 144.051 1.00 115.17 409 ALA A N 1
ATOM 4488 C CA . ALA A 1 391 ? 73.588 116.412 144.759 1.00 115.17 409 ALA A CA 1
ATOM 4489 C C . ALA A 1 391 ? 73.605 117.692 143.897 1.00 115.17 409 ALA A C 1
ATOM 4490 O O . ALA A 1 391 ? 73.505 118.790 144.440 1.00 115.17 409 ALA A O 1
ATOM 4497 N N . LYS A 1 392 ? 73.682 117.566 142.567 1.00 130.23 410 LYS A N 1
ATOM 4498 C CA . LYS A 1 392 ? 73.527 118.660 141.600 1.00 130.23 410 LYS A CA 1
ATOM 4499 C C . LYS A 1 392 ? 72.928 118.111 140.302 1.00 130.23 410 LYS A C 1
ATOM 4500 O O . LYS A 1 392 ? 73.449 117.152 139.739 1.00 130.23 410 LYS A O 1
ATOM 4519 N N . GLY A 1 393 ? 71.852 118.719 139.811 1.00 117.57 411 GLY A N 1
ATOM 4520 C CA . GLY A 1 393 ? 71.013 118.206 138.719 1.00 117.57 411 GLY A CA 1
ATOM 4521 C C . GLY A 1 393 ? 71.575 118.252 137.290 1.00 117.57 411 GLY A C 1
ATOM 4522 O O . GLY A 1 393 ? 70.814 118.133 136.336 1.00 117.57 411 GLY A O 1
ATOM 4526 N N . LYS A 1 394 ? 72.889 118.422 137.142 1.00 105.91 412 LYS A N 1
ATOM 4527 C CA . LYS A 1 394 ? 73.571 118.814 135.904 1.00 105.91 412 LYS A CA 1
ATOM 4528 C C . LYS A 1 394 ? 73.573 117.736 134.808 1.00 105.91 412 LYS A C 1
ATOM 4529 O O . LYS A 1 394 ? 73.211 118.050 133.678 1.00 105.91 412 LYS A O 1
ATOM 4548 N N . LEU A 1 395 ? 73.939 116.483 135.114 1.00 88.66 413 LEU A N 1
ATOM 4549 C CA . LEU A 1 395 ? 73.845 115.323 134.203 1.00 88.66 413 LEU A CA 1
ATOM 4550 C C . LEU A 1 395 ? 74.032 113.979 134.931 1.00 88.66 413 LEU A C 1
ATOM 4551 O O . LEU A 1 395 ? 75.072 113.785 135.551 1.00 88.66 413 LEU A O 1
ATOM 4567 N N . ASN A 1 396 ? 73.093 113.030 134.789 1.00 83.58 414 ASN A N 1
ATOM 4568 C CA . ASN A 1 396 ? 73.242 111.625 135.214 1.00 83.58 414 ASN A CA 1
ATOM 4569 C C . ASN A 1 396 ? 73.044 110.613 134.075 1.00 83.58 414 ASN A C 1
ATOM 4570 O O . ASN A 1 396 ? 73.553 109.496 134.150 1.00 83.58 414 ASN A O 1
ATOM 4581 N N . SER A 1 397 ? 72.349 110.998 133.005 1.00 78.40 415 SER A N 1
ATOM 4582 C CA . SER A 1 397 ? 72.162 110.199 131.794 1.00 78.40 415 SER A CA 1
ATOM 4583 C C . SER A 1 397 ? 72.077 111.082 130.549 1.00 78.40 415 SER A C 1
ATOM 4584 O O . SER A 1 397 ? 71.581 112.206 130.616 1.00 78.40 415 SER A O 1
ATOM 4592 N N . GLY A 1 398 ? 72.532 110.580 129.404 1.00 74.37 416 GLY A N 1
ATOM 4593 C CA . GLY A 1 398 ? 72.564 111.330 128.158 1.00 74.37 416 GLY A CA 1
ATOM 4594 C C . GLY A 1 398 ? 72.335 110.466 126.933 1.00 74.37 416 GLY A C 1
ATOM 4595 O O . GLY A 1 398 ? 72.877 109.369 126.819 1.00 74.37 416 GLY A O 1
ATOM 4599 N N . LEU A 1 399 ? 71.517 110.968 126.017 1.00 73.09 417 LEU A N 1
ATOM 4600 C CA . LEU A 1 399 ? 71.315 110.410 124.689 1.00 73.09 417 LEU A CA 1
ATOM 4601 C C . LEU A 1 399 ? 72.449 110.854 123.762 1.00 73.09 417 LEU A C 1
ATOM 4602 O O . LEU A 1 399 ? 72.816 112.025 123.721 1.00 73.09 417 LEU A O 1
ATOM 4618 N N . VAL A 1 400 ? 73.010 109.921 123.007 1.00 70.84 418 VAL A N 1
ATOM 4619 C CA . VAL A 1 400 ? 74.155 110.108 122.119 1.00 70.84 418 VAL A CA 1
ATOM 4620 C C . VAL A 1 400 ? 73.766 109.693 120.707 1.00 70.84 418 VAL A C 1
ATOM 4621 O O . VAL A 1 400 ? 73.219 108.611 120.523 1.00 70.84 418 VAL A O 1
ATOM 4634 N N . LEU A 1 401 ? 74.030 110.543 119.715 1.00 72.07 419 LEU A N 1
ATOM 4635 C CA . LEU A 1 401 ? 73.784 110.284 118.302 1.00 72.07 419 LEU A CA 1
ATOM 4636 C C . LEU A 1 401 ? 75.111 109.999 117.587 1.00 72.07 419 LEU A C 1
ATOM 4637 O O . LEU A 1 401 ? 76.012 110.834 117.590 1.00 72.07 419 LEU A O 1
ATOM 4653 N N . ASP A 1 402 ? 75.196 108.826 116.963 1.00 75.59 420 ASP A N 1
ATOM 4654 C CA . ASP A 1 402 ? 76.315 108.273 116.193 1.00 75.59 420 ASP A CA 1
ATOM 4655 C C . ASP A 1 402 ? 75.945 108.312 114.701 1.00 75.59 420 ASP A C 1
ATOM 4656 O O . ASP A 1 402 ? 74.974 107.690 114.269 1.00 75.59 420 ASP A O 1
ATOM 4665 N N . LEU A 1 403 ? 76.688 109.092 113.906 1.00 71.87 421 LEU A N 1
ATOM 4666 C CA . LEU A 1 403 ? 76.541 109.230 112.452 1.00 71.87 421 LEU A CA 1
ATOM 4667 C C . LEU A 1 403 ? 77.828 108.785 111.748 1.00 71.87 421 LEU A C 1
ATOM 4668 O O . LEU A 1 403 ? 78.813 109.525 111.716 1.00 71.87 421 LEU A O 1
ATOM 4684 N N . ASP A 1 404 ? 77.814 107.598 111.144 1.00 72.83 422 ASP A N 1
ATOM 4685 C CA . ASP A 1 404 ? 78.910 107.113 110.305 1.00 72.83 422 ASP A CA 1
ATOM 4686 C C . ASP A 1 404 ? 78.794 107.692 108.895 1.00 72.83 422 ASP A C 1
ATOM 4687 O O . ASP A 1 404 ? 78.177 107.105 108.011 1.00 72.83 422 ASP A O 1
ATOM 4696 N N . VAL A 1 405 ? 79.395 108.853 108.657 1.00 70.34 423 VAL A N 1
ATOM 4697 C CA . VAL A 1 405 ? 79.281 109.577 107.381 1.00 70.34 423 VAL A CA 1
ATOM 4698 C C . VAL A 1 405 ? 80.161 109.002 106.269 1.00 70.34 423 VAL A C 1
ATOM 4699 O O . VAL A 1 405 ? 80.180 109.539 105.164 1.00 70.34 423 VAL A O 1
ATOM 4712 N N . SER A 1 406 ? 80.844 107.873 106.493 1.00 70.66 424 SER A N 1
ATOM 4713 C CA . SER A 1 406 ? 81.351 107.046 105.391 1.00 70.66 424 SER A CA 1
ATOM 4714 C C . SER A 1 406 ? 80.223 106.317 104.663 1.00 70.66 424 SER A C 1
ATOM 4715 O O . SER A 1 406 ? 80.371 105.998 103.484 1.00 70.66 424 SER A O 1
ATOM 4723 N N . ASN A 1 407 ? 79.085 106.090 105.330 1.00 78.07 425 ASN A N 1
ATOM 4724 C CA . ASN A 1 407 ? 77.845 105.667 104.685 1.00 78.07 425 ASN A CA 1
ATOM 4725 C C . ASN A 1 407 ? 77.262 106.841 103.874 1.00 78.07 425 ASN A C 1
ATOM 4726 O O . ASN A 1 407 ? 77.469 108.005 104.207 1.00 78.07 425 ASN A O 1
ATOM 4737 N N . ASP A 1 408 ? 76.397 106.566 102.910 1.00 79.75 426 ASP A N 1
ATOM 4738 C CA . ASP A 1 408 ? 75.844 107.597 102.029 1.00 79.75 426 ASP A CA 1
ATOM 4739 C C . ASP A 1 408 ? 74.370 107.874 102.332 1.00 79.75 426 ASP A C 1
ATOM 4740 O O . ASP A 1 408 ? 73.879 108.943 101.984 1.00 79.75 426 ASP A O 1
ATOM 4749 N N . GLU A 1 409 ? 73.684 106.996 103.068 1.00 79.66 427 GLU A N 1
ATOM 4750 C CA . GLU A 1 409 ? 72.387 107.293 103.675 1.00 79.66 427 GLU A CA 1
ATOM 4751 C C . GLU A 1 409 ? 72.556 108.189 104.910 1.00 79.66 427 GLU A C 1
ATOM 4752 O O . GLU A 1 409 ? 71.944 109.251 104.987 1.00 79.66 427 GLU A O 1
ATOM 4764 N N . ALA A 1 410 ? 73.447 107.839 105.847 1.00 77.88 428 ALA A N 1
ATOM 4765 C CA . ALA A 1 410 ? 73.736 108.699 106.994 1.00 77.88 428 ALA A CA 1
ATOM 4766 C C . ALA A 1 410 ? 74.242 110.086 106.579 1.00 77.88 428 ALA A C 1
ATOM 4767 O O . ALA A 1 410 ? 73.842 111.076 107.179 1.00 77.88 428 ALA A O 1
ATOM 4774 N N . TYR A 1 411 ? 75.072 110.214 105.544 1.00 76.32 429 TYR A N 1
ATOM 4775 C CA . TYR A 1 411 ? 75.507 111.528 105.074 1.00 76.32 429 TYR A CA 1
ATOM 4776 C C . TYR A 1 411 ? 74.356 112.319 104.439 1.00 76.32 429 TYR A C 1
ATOM 4777 O O . TYR A 1 411 ? 74.118 113.458 104.837 1.00 76.32 429 TYR A O 1
ATOM 4795 N N . ARG A 1 412 ? 73.585 111.712 103.531 1.00 78.88 430 ARG A N 1
ATOM 4796 C CA . ARG A 1 412 ? 72.369 112.286 102.926 1.00 78.88 430 ARG A CA 1
ATOM 4797 C C . ARG A 1 412 ? 71.366 112.774 103.973 1.00 78.88 430 ARG A C 1
ATOM 4798 O O . ARG A 1 412 ? 70.820 113.866 103.843 1.00 78.88 430 ARG A O 1
ATOM 4819 N N . ARG A 1 413 ? 71.118 111.972 105.010 1.00 79.29 431 ARG A N 1
ATOM 4820 C CA . ARG A 1 413 ? 70.095 112.242 106.023 1.00 79.29 431 ARG A CA 1
ATOM 4821 C C . ARG A 1 413 ? 70.583 112.992 107.253 1.00 79.29 431 ARG A C 1
ATOM 4822 O O . ARG A 1 413 ? 69.746 113.534 107.957 1.00 79.29 431 ARG A O 1
ATOM 4843 N N . SER A 1 414 ? 71.881 113.076 107.517 1.00 78.55 432 SER A N 1
ATOM 4844 C CA . SER A 1 414 ? 72.425 113.702 108.729 1.00 78.55 432 SER A CA 1
ATOM 4845 C C . SER A 1 414 ? 71.837 115.082 108.999 1.00 78.55 432 SER A C 1
ATOM 4846 O O . SER A 1 414 ? 71.321 115.308 110.085 1.00 78.55 432 SER A O 1
ATOM 4854 N N . LYS A 1 415 ? 71.840 116.006 108.030 1.00 76.90 433 LYS A N 1
ATOM 4855 C CA . LYS A 1 415 ? 71.249 117.342 108.203 1.00 76.90 433 LYS A CA 1
ATOM 4856 C C . LYS A 1 415 ? 69.741 117.295 108.459 1.00 76.90 433 LYS A C 1
ATOM 4857 O O . LYS A 1 415 ? 69.237 118.068 109.269 1.00 76.90 433 LYS A O 1
ATOM 4876 N N . GLU A 1 416 ? 69.021 116.393 107.798 1.00 81.52 434 GLU A N 1
ATOM 4877 C CA . GLU A 1 416 ? 67.574 116.242 107.965 1.00 81.52 434 GLU A CA 1
ATOM 4878 C C . GLU A 1 416 ? 67.237 115.695 109.354 1.00 81.52 434 GLU A C 1
ATOM 4879 O O . GLU A 1 416 ? 66.372 116.224 110.041 1.00 81.52 434 GLU A O 1
ATOM 4891 N N . LEU A 1 417 ? 67.976 114.685 109.809 1.00 78.58 435 LEU A N 1
ATOM 4892 C CA . LEU A 1 417 ? 67.814 114.046 111.104 1.00 78.58 435 LEU A CA 1
ATOM 4893 C C . LEU A 1 417 ? 68.191 114.985 112.251 1.00 78.58 435 LEU A C 1
ATOM 4894 O O . LEU A 1 417 ? 67.434 115.099 113.206 1.00 78.58 435 LEU A O 1
ATOM 4910 N N . ILE A 1 418 ? 69.312 115.691 112.138 1.00 76.30 436 ILE A N 1
ATOM 4911 C CA . ILE A 1 418 ? 69.737 116.682 113.120 1.00 76.30 436 ILE A CA 1
ATOM 4912 C C . ILE A 1 418 ? 68.661 117.758 113.308 1.00 76.30 436 ILE A C 1
ATOM 4913 O O . ILE A 1 418 ? 68.445 118.203 114.429 1.00 76.30 436 ILE A O 1
ATOM 4929 N N . GLU A 1 419 ? 67.951 118.168 112.254 1.00 79.14 437 GLU A N 1
ATOM 4930 C CA . GLU A 1 419 ? 66.832 119.110 112.369 1.00 79.14 437 GLU A CA 1
ATOM 4931 C C . GLU A 1 419 ? 65.511 118.478 112.842 1.00 79.14 437 GLU A C 1
ATOM 4932 O O . GLU A 1 419 ? 64.826 119.083 113.666 1.00 79.14 437 GLU A O 1
ATOM 4944 N N . LYS A 1 420 ? 65.143 117.263 112.407 1.00 81.43 438 LYS A N 1
ATOM 4945 C CA . LYS A 1 420 ? 63.931 116.592 112.900 1.00 81.43 438 LYS A CA 1
ATOM 4946 C C . LYS A 1 420 ? 64.010 116.283 114.397 1.00 81.43 438 LYS A C 1
ATOM 4947 O O . LYS A 1 420 ? 63.036 116.530 115.097 1.00 81.43 438 LYS A O 1
ATOM 4966 N N . LEU A 1 421 ? 65.166 115.877 114.922 1.00 80.51 439 LEU A N 1
ATOM 4967 C CA . LEU A 1 421 ? 65.353 115.729 116.368 1.00 80.51 439 LEU A CA 1
ATOM 4968 C C . LEU A 1 421 ? 65.230 117.087 117.096 1.00 80.51 439 LEU A C 1
ATOM 4969 O O . LEU A 1 421 ? 64.640 117.144 118.172 1.00 80.51 439 LEU A O 1
ATOM 4985 N N . GLN A 1 422 ? 65.702 118.192 116.517 1.00 80.21 440 GLN A N 1
ATOM 4986 C CA . GLN A 1 422 ? 65.580 119.510 117.149 1.00 80.21 440 GLN A CA 1
ATOM 4987 C C . GLN A 1 422 ? 64.138 120.032 117.235 1.00 80.21 440 GLN A C 1
ATOM 4988 O O . GLN A 1 422 ? 63.717 120.433 118.319 1.00 80.21 440 GLN A O 1
ATOM 5002 N N . LYS A 1 423 ? 63.351 120.021 116.149 1.00 85.56 441 LYS A N 1
ATOM 5003 C CA . LYS A 1 423 ? 61.953 120.491 116.208 1.00 85.56 441 LYS A CA 1
ATOM 5004 C C . LYS A 1 423 ? 61.016 119.556 116.977 1.00 85.56 441 LYS A C 1
ATOM 5005 O O . LYS A 1 423 ? 60.044 120.024 117.565 1.00 85.56 441 LYS A O 1
ATOM 5024 N N . ASP A 1 424 ? 61.351 118.268 117.085 1.00 87.80 442 ASP A N 1
ATOM 5025 C CA . ASP A 1 424 ? 60.693 117.340 118.012 1.00 87.80 442 ASP A CA 1
ATOM 5026 C C . ASP A 1 424 ? 61.119 117.535 119.481 1.00 87.80 442 ASP A C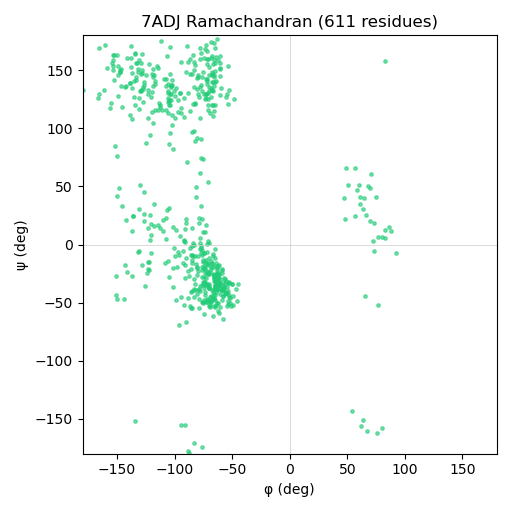 1
ATOM 5027 O O . ASP A 1 424 ? 60.467 117.041 120.390 1.00 87.80 442 ASP A O 1
ATOM 5036 N N . GLY A 1 425 ? 62.183 118.290 119.739 1.00 88.12 443 GLY A N 1
ATOM 5037 C CA . GLY A 1 425 ? 62.633 118.654 121.079 1.00 88.12 443 GLY A CA 1
ATOM 5038 C C . GLY A 1 425 ? 63.277 117.519 121.865 1.00 88.12 443 GLY A C 1
ATOM 5039 O O . GLY A 1 425 ? 63.427 117.627 123.073 1.00 88.12 443 GLY A O 1
ATOM 5043 N N . GLU A 1 426 ? 63.717 116.453 121.202 1.00 85.99 444 GLU A N 1
ATOM 5044 C CA . GLU A 1 426 ? 64.576 115.436 121.811 1.00 85.99 444 GLU A CA 1
ATOM 5045 C C . GLU A 1 426 ? 66.012 115.969 121.963 1.00 85.99 444 GLU A C 1
ATOM 5046 O O . GLU A 1 426 ? 66.580 116.533 121.033 1.00 85.99 444 GLU A O 1
ATOM 5058 N N . GLN A 1 427 ? 66.608 115.849 123.151 1.00 81.49 445 GLN A N 1
ATOM 5059 C CA . GLN A 1 427 ? 67.872 116.506 123.517 1.00 81.49 445 GLN A CA 1
ATOM 5060 C C . GLN A 1 427 ? 69.035 115.524 123.391 1.00 81.49 445 GLN A C 1
ATOM 5061 O O . GLN A 1 427 ? 68.997 114.445 123.973 1.00 81.49 445 GLN A O 1
ATOM 5075 N N . ILE A 1 428 ? 70.089 115.889 122.664 1.00 73.53 446 ILE A N 1
ATOM 5076 C CA . ILE A 1 428 ? 71.289 115.060 122.475 1.00 73.53 446 ILE A CA 1
ATOM 5077 C C . ILE A 1 428 ? 72.450 115.624 123.305 1.00 73.53 446 ILE A C 1
ATOM 5078 O O . ILE A 1 428 ? 72.802 116.793 123.179 1.00 73.53 446 ILE A O 1
ATOM 5094 N N . THR A 1 429 ? 73.065 114.799 124.148 1.00 71.25 447 THR A N 1
ATOM 5095 C CA . THR A 1 429 ? 74.238 115.171 124.957 1.00 71.25 447 THR A CA 1
ATOM 5096 C C . THR A 1 429 ? 75.535 115.055 124.153 1.00 71.25 447 THR A C 1
ATOM 5097 O O . THR A 1 429 ? 76.440 115.854 124.324 1.00 71.25 447 THR A O 1
ATOM 5108 N N . SER A 1 430 ? 75.645 114.095 123.244 1.00 70.68 448 SER A N 1
ATOM 5109 C CA . SER A 1 430 ? 76.802 113.970 122.368 1.00 70.68 448 SER A CA 1
ATOM 5110 C C . SER A 1 430 ? 76.382 113.695 120.938 1.00 70.68 448 SER A C 1
ATOM 5111 O O . SER A 1 430 ? 75.709 112.709 120.669 1.00 70.68 448 SER A O 1
ATOM 5119 N N . TYR A 1 431 ? 76.871 114.490 120.009 1.00 68.73 449 TYR A N 1
ATOM 5120 C CA . TYR A 1 431 ? 76.908 114.134 118.597 1.00 68.73 449 TYR A CA 1
ATOM 5121 C C . TYR A 1 431 ? 78.285 113.543 118.306 1.00 68.73 449 TYR A C 1
ATOM 5122 O O . TYR A 1 431 ? 79.284 114.142 118.692 1.00 68.73 449 TYR A O 1
ATOM 5140 N N . ARG A 1 432 ? 78.350 112.380 117.648 1.00 61.06 450 ARG A N 1
ATOM 5141 C CA . ARG A 1 432 ? 79.586 111.732 117.178 1.00 61.06 450 ARG A CA 1
ATOM 5142 C C . ARG A 1 432 ? 79.522 111.600 115.659 1.00 61.06 450 ARG A C 1
ATOM 5143 O O . ARG A 1 432 ? 78.686 110.860 115.154 1.00 61.06 450 ARG A O 1
ATOM 5164 N N . ILE A 1 433 ? 80.383 112.303 114.928 1.00 58.49 451 ILE A N 1
ATOM 5165 C CA . ILE A 1 433 ? 80.448 112.251 113.468 1.00 58.49 451 ILE A CA 1
ATOM 5166 C C . ILE A 1 433 ? 81.690 111.442 113.094 1.00 58.49 451 ILE A C 1
ATOM 5167 O O . ILE A 1 433 ? 82.802 111.885 113.365 1.00 58.49 451 ILE A O 1
ATOM 5183 N N . LYS A 1 434 ? 81.522 110.261 112.499 1.00 60.42 452 LYS A N 1
ATOM 5184 C CA . LYS A 1 434 ? 82.593 109.280 112.285 1.00 60.42 452 LYS A CA 1
ATOM 5185 C C . LYS A 1 434 ? 82.983 109.165 110.825 1.00 60.42 452 LYS A C 1
ATOM 5186 O O . LYS A 1 434 ? 82.120 109.183 109.963 1.00 60.42 452 LYS A O 1
ATOM 5205 N N . ASN A 1 435 ? 84.276 108.990 110.561 1.00 61.51 453 ASN A N 1
ATOM 5206 C CA . ASN A 1 435 ? 84.862 108.805 109.234 1.00 61.51 453 ASN A CA 1
ATOM 5207 C C . ASN A 1 435 ? 84.702 110.018 108.306 1.00 61.51 453 ASN A C 1
ATOM 5208 O O . ASN A 1 435 ? 84.455 109.867 107.112 1.00 61.51 453 ASN A O 1
ATOM 5219 N N . MET A 1 436 ? 84.852 111.232 108.826 1.00 59.33 454 MET A N 1
ATOM 5220 C CA . MET A 1 436 ? 84.734 112.447 108.025 1.00 59.33 454 MET A CA 1
ATOM 5221 C C . MET A 1 436 ? 85.851 112.484 106.982 1.00 59.33 454 MET A C 1
ATOM 5222 O O . MET A 1 436 ? 87.024 112.475 107.342 1.00 59.33 454 MET A O 1
ATOM 5236 N N . GLY A 1 437 ? 85.510 112.524 105.694 1.00 62.30 455 GLY A N 1
ATOM 5237 C CA . GLY A 1 437 ? 86.491 112.548 104.611 1.00 62.30 455 GLY A CA 1
ATOM 5238 C C . GLY A 1 437 ? 87.102 111.198 104.232 1.00 62.30 455 GLY A C 1
ATOM 5239 O O . GLY A 1 437 ? 88.002 111.158 103.407 1.00 62.30 455 GLY A O 1
ATOM 5243 N N . GLU A 1 438 ? 86.641 110.080 104.790 1.00 65.85 456 GLU A N 1
ATOM 5244 C CA . GLU A 1 438 ? 87.246 108.768 104.531 1.00 65.85 456 GLU A CA 1
ATOM 5245 C C . GLU A 1 438 ? 87.022 108.265 103.093 1.00 65.85 456 GLU A C 1
ATOM 5246 O O . GLU A 1 438 ? 87.951 107.783 102.446 1.00 65.85 456 GLU A O 1
ATOM 5258 N N . LYS A 1 439 ? 85.793 108.388 102.576 1.00 70.36 457 LYS A N 1
ATOM 5259 C CA . LYS A 1 439 ? 85.397 108.003 101.210 1.00 70.36 457 LYS A CA 1
ATOM 5260 C C . LYS A 1 439 ? 85.802 109.038 100.160 1.00 70.36 457 LYS A C 1
ATOM 5261 O O . LYS A 1 439 ? 86.341 108.694 99.114 1.00 70.36 457 LYS A O 1
ATOM 5280 N N . ASN A 1 440 ? 85.533 110.308 100.412 1.00 70.46 458 ASN A N 1
ATOM 5281 C CA . ASN A 1 440 ? 85.802 111.434 99.525 1.00 70.46 458 ASN A CA 1
ATOM 5282 C C . ASN A 1 440 ? 86.429 112.570 100.330 1.00 70.46 458 ASN A C 1
ATOM 5283 O O . ASN A 1 440 ? 85.809 113.068 101.261 1.00 70.46 458 ASN A O 1
ATOM 5294 N N . SER A 1 441 ? 87.635 113.004 99.985 1.00 69.00 459 SER A N 1
ATOM 5295 C CA . SER A 1 441 ? 88.423 113.917 100.819 1.00 69.00 459 SER A CA 1
ATOM 5296 C C . SER A 1 441 ? 87.966 115.375 100.777 1.00 69.00 459 SER A C 1
ATOM 5297 O O . SER A 1 441 ? 88.263 116.153 101.674 1.00 69.00 459 SER A O 1
ATOM 5305 N N . ASP A 1 442 ? 87.217 115.768 99.759 1.00 77.10 460 ASP A N 1
ATOM 5306 C CA . ASP A 1 442 ? 86.636 117.096 99.578 1.00 77.10 460 ASP A CA 1
ATOM 5307 C C . ASP A 1 442 ? 85.216 117.213 100.158 1.00 77.10 460 ASP A C 1
ATOM 5308 O O . ASP A 1 442 ? 84.584 118.255 100.021 1.00 77.10 460 ASP A O 1
ATOM 5317 N N . GLN A 1 443 ? 84.699 116.158 100.790 1.00 72.70 461 GLN A N 1
ATOM 5318 C CA . GLN A 1 443 ? 83.369 116.085 101.398 1.00 72.70 461 GLN A CA 1
ATOM 5319 C C . GLN A 1 443 ? 83.118 117.235 102.386 1.00 72.70 461 GLN A C 1
ATOM 5320 O O . GLN A 1 443 ? 83.855 117.408 103.352 1.00 72.70 461 GLN A O 1
ATOM 5334 N N . ALA A 1 444 ? 82.083 118.034 102.138 1.00 73.24 462 ALA A N 1
ATOM 5335 C CA . ALA A 1 444 ? 81.779 119.228 102.905 1.00 73.24 462 ALA A CA 1
ATOM 5336 C C . ALA A 1 444 ? 80.953 118.915 104.157 1.00 73.24 462 ALA A C 1
ATOM 5337 O O . ALA A 1 444 ? 80.094 118.034 104.140 1.00 73.24 462 ALA A O 1
ATOM 5344 N N . PHE A 1 445 ? 81.157 119.679 105.235 1.00 69.37 463 PHE A N 1
ATOM 5345 C CA . PHE A 1 445 ? 80.428 119.542 106.503 1.00 69.37 463 PHE A CA 1
ATOM 5346 C C . PHE A 1 445 ? 79.877 120.857 107.074 1.00 69.37 463 PHE A C 1
ATOM 5347 O O . PHE A 1 445 ? 79.107 120.790 108.029 1.00 69.37 463 PHE A O 1
ATOM 5364 N N . LYS A 1 446 ? 80.177 122.034 106.497 1.00 69.77 464 LYS A N 1
ATOM 5365 C CA . LYS A 1 446 ? 79.698 123.338 106.999 1.00 69.77 464 LYS A CA 1
ATOM 5366 C C . LYS A 1 446 ? 78.166 123.420 107.074 1.00 69.77 464 LYS A C 1
ATOM 5367 O O . LYS A 1 446 ? 77.642 124.021 108.004 1.00 69.77 464 LYS A O 1
ATOM 5386 N N . ASP A 1 447 ? 77.442 122.746 106.181 1.00 74.30 465 ASP A N 1
ATOM 5387 C CA . ASP A 1 447 ? 75.974 122.667 106.188 1.00 74.30 465 ASP A CA 1
ATOM 5388 C C . ASP A 1 447 ? 75.399 121.744 107.283 1.00 74.30 465 ASP A C 1
ATOM 5389 O O . ASP A 1 447 ? 74.288 121.962 107.757 1.00 74.30 465 ASP A O 1
ATOM 5398 N N . ILE A 1 448 ? 76.154 120.729 107.699 1.00 71.23 466 ILE A N 1
ATOM 5399 C CA . ILE A 1 448 ? 75.779 119.755 108.734 1.00 71.23 466 ILE A CA 1
ATOM 5400 C C . ILE A 1 448 ? 76.138 120.282 110.126 1.00 71.23 466 ILE A C 1
ATOM 5401 O O . ILE A 1 448 ? 75.287 120.341 111.009 1.00 71.23 466 ILE A O 1
ATOM 5417 N N . LEU A 1 449 ? 77.389 120.697 110.322 1.00 69.37 467 LEU A N 1
ATOM 5418 C CA . LEU A 1 449 ? 77.845 121.307 111.570 1.00 69.37 467 LEU A CA 1
ATOM 5419 C C . LEU A 1 449 ? 77.084 122.602 111.877 1.00 69.37 467 LEU A C 1
ATOM 5420 O O . LEU A 1 449 ? 76.760 122.849 113.030 1.00 69.37 467 LEU A O 1
ATOM 5436 N N . GLY A 1 450 ? 76.716 123.385 110.863 1.00 73.16 468 GLY A N 1
ATOM 5437 C CA . GLY A 1 450 ? 75.858 124.561 111.007 1.00 73.16 468 GLY A CA 1
ATOM 5438 C C . GLY A 1 450 ? 74.387 124.272 111.325 1.00 73.16 468 GLY A C 1
ATOM 5439 O O . GLY A 1 450 ? 73.682 125.182 111.745 1.00 73.16 468 GLY A O 1
ATOM 5443 N N . ALA A 1 451 ? 73.904 123.047 111.109 1.00 73.53 469 ALA A N 1
ATOM 5444 C CA . ALA A 1 451 ? 72.544 122.625 111.456 1.00 73.53 469 ALA A CA 1
ATOM 5445 C C . ALA A 1 451 ? 72.394 122.146 112.906 1.00 73.53 469 ALA A C 1
ATOM 5446 O O . ALA A 1 451 ? 71.282 122.116 113.428 1.00 73.53 469 ALA A O 1
ATOM 5453 N N . LEU A 1 452 ? 73.488 121.752 113.562 1.00 73.66 470 LEU A N 1
ATOM 5454 C CA . LEU A 1 452 ? 73.523 121.364 114.974 1.00 73.66 470 LEU A CA 1
ATOM 5455 C C . LEU A 1 452 ? 73.078 122.529 115.883 1.00 73.66 470 LEU A C 1
ATOM 5456 O O . LEU A 1 452 ? 73.181 123.685 115.474 1.00 73.66 470 LEU A O 1
ATOM 5472 N N . PRO A 1 453 ? 72.581 122.266 117.105 1.00 78.51 471 PRO A N 1
ATOM 5473 C CA . PRO A 1 453 ? 72.136 123.313 118.027 1.00 78.51 471 PRO A CA 1
ATOM 5474 C C . PRO A 1 453 ? 73.181 124.405 118.304 1.00 78.51 471 PRO A C 1
ATOM 5475 O O . PRO A 1 453 ? 74.380 124.160 118.264 1.00 78.51 471 PRO A O 1
ATOM 5486 N N . LYS A 1 454 ? 72.734 125.615 118.654 1.00 79.92 472 LYS A N 1
ATOM 5487 C CA . LYS A 1 454 ? 73.610 126.735 119.060 1.00 79.92 472 LYS A CA 1
ATOM 5488 C C . LYS A 1 454 ? 74.335 126.493 120.395 1.00 79.92 472 LYS A C 1
ATOM 5489 O O . LYS A 1 454 ? 75.297 127.179 120.730 1.00 79.92 472 LYS A O 1
ATOM 5508 N N . ASP A 1 455 ? 73.851 125.519 121.152 1.00 80.06 473 ASP A N 1
ATOM 5509 C CA . ASP A 1 455 ? 74.264 125.129 122.494 1.00 80.06 473 ASP A CA 1
ATOM 5510 C C . ASP A 1 455 ? 74.346 123.595 122.606 1.00 80.06 473 ASP A C 1
ATOM 5511 O O . ASP A 1 455 ? 73.337 122.901 122.611 1.00 80.06 473 ASP A O 1
ATOM 5520 N N . ILE A 1 456 ? 75.553 123.045 122.672 1.00 76.35 474 ILE A N 1
ATOM 5521 C CA . ILE A 1 456 ? 75.852 121.604 122.581 1.00 76.35 474 ILE A CA 1
ATOM 5522 C C . ILE A 1 456 ? 76.700 121.152 123.771 1.00 76.35 474 ILE A C 1
ATOM 5523 O O . ILE A 1 456 ? 77.719 121.760 124.065 1.00 76.35 474 ILE A O 1
ATOM 5539 N N . GLN A 1 457 ? 76.347 120.040 124.409 1.00 73.93 475 GLN A N 1
ATOM 5540 C CA . GLN A 1 457 ? 77.155 119.448 125.478 1.00 73.93 475 GLN A CA 1
ATOM 5541 C C . GLN A 1 457 ? 78.507 118.918 124.955 1.00 73.93 475 GLN A C 1
ATOM 5542 O O . GLN A 1 457 ? 79.554 119.426 125.345 1.00 73.93 475 GLN A O 1
ATOM 5556 N N . GLN A 1 458 ? 78.494 117.952 124.032 1.00 66.37 476 GLN A N 1
ATOM 5557 C CA . GLN A 1 458 ? 79.678 117.330 123.433 1.00 66.37 476 GLN A CA 1
ATOM 5558 C C . GLN A 1 458 ? 79.575 117.219 121.912 1.00 66.37 476 GLN A C 1
ATOM 5559 O O . GLN A 1 458 ? 78.510 116.932 121.368 1.00 66.37 476 GLN A O 1
ATOM 5573 N N . LEU A 1 459 ? 80.705 117.398 121.228 1.00 62.57 477 LEU A N 1
ATOM 5574 C CA . LEU A 1 459 ? 80.882 117.083 119.818 1.00 62.57 477 LEU A CA 1
ATOM 5575 C C . LEU A 1 459 ? 82.159 116.263 119.645 1.00 62.57 477 LEU A C 1
ATOM 5576 O O . LEU A 1 459 ? 83.237 116.774 119.926 1.00 62.57 477 LEU A O 1
ATOM 5592 N N . GLU A 1 460 ? 82.058 115.022 119.177 1.00 59.00 478 GLU A N 1
ATOM 5593 C CA . GLU A 1 460 ? 83.210 114.214 118.770 1.00 59.00 478 GLU A CA 1
ATOM 5594 C C . GLU A 1 460 ? 83.254 114.159 117.242 1.00 59.00 478 GLU A C 1
ATOM 5595 O O . GLU A 1 460 ? 82.320 113.677 116.602 1.00 59.00 478 GLU A O 1
ATOM 5607 N N . LEU A 1 461 ? 84.343 114.640 116.646 1.00 56.70 479 LEU A N 1
ATOM 5608 C CA . LEU A 1 461 ? 84.593 114.585 115.210 1.00 56.70 479 LEU A CA 1
ATOM 5609 C C . LEU A 1 461 ? 85.763 113.641 114.961 1.00 56.70 479 LEU A C 1
ATOM 5610 O O . LEU A 1 461 ? 86.854 113.896 115.462 1.00 56.70 479 LEU A O 1
ATOM 5626 N N . PHE A 1 462 ? 85.550 112.568 114.200 1.00 53.29 480 PHE A N 1
ATOM 5627 C CA . PHE A 1 462 ? 86.599 111.631 113.806 1.00 53.29 480 PHE A CA 1
ATOM 5628 C C . PHE A 1 462 ? 86.994 111.858 112.346 1.00 53.29 480 PHE A C 1
ATOM 5629 O O . PHE A 1 462 ? 86.340 111.356 111.428 1.00 53.29 480 PHE A O 1
ATOM 5646 N N . PHE A 1 463 ? 88.048 112.638 112.131 1.00 53.26 481 PHE A N 1
ATOM 5647 C CA . PHE A 1 463 ? 88.569 112.969 110.813 1.00 53.26 481 PHE A CA 1
ATOM 5648 C C . PHE A 1 463 ? 89.444 111.858 110.242 1.00 53.26 481 PHE A C 1
ATOM 5649 O O . PHE A 1 463 ? 90.218 111.223 110.952 1.00 53.26 481 PHE A O 1
ATOM 5666 N N . SER A 1 464 ? 89.373 111.644 108.937 1.00 58.66 482 SER A N 1
ATOM 5667 C CA . SER A 1 464 ? 90.275 110.736 108.241 1.00 58.66 482 SER A CA 1
ATOM 5668 C C . SER A 1 464 ? 91.602 111.427 107.890 1.00 58.66 482 SER A C 1
ATOM 5669 O O . SER A 1 464 ? 91.606 112.548 107.395 1.00 58.66 482 SER A O 1
ATOM 5677 N N . ASP A 1 465 ? 92.749 110.783 108.099 1.00 64.47 483 ASP A N 1
ATOM 5678 C CA . ASP A 1 465 ? 94.076 111.378 107.859 1.00 64.47 483 ASP A CA 1
ATOM 5679 C C . ASP A 1 465 ? 94.557 111.265 106.400 1.00 64.47 483 ASP A C 1
ATOM 5680 O O . ASP A 1 465 ? 95.565 111.870 106.035 1.00 64.47 483 ASP A O 1
ATOM 5689 N N . LYS A 1 466 ? 93.842 110.505 105.562 1.00 65.14 484 LYS A N 1
ATOM 5690 C CA . LYS A 1 466 ? 93.932 110.541 104.094 1.00 65.14 484 LYS A CA 1
ATOM 5691 C C . LYS A 1 466 ? 93.222 111.755 103.485 1.00 65.14 484 LYS A C 1
ATOM 5692 O O . LYS A 1 466 ? 93.576 112.163 102.382 1.00 65.14 484 LYS A O 1
ATOM 5711 N N . ALA A 1 467 ? 92.276 112.364 104.202 1.00 63.26 485 ALA A N 1
ATOM 5712 C CA . ALA A 1 467 ? 91.740 113.671 103.856 1.00 63.26 485 ALA A CA 1
ATOM 5713 C C . ALA A 1 467 ? 92.510 114.791 104.550 1.00 63.26 485 ALA A C 1
ATOM 5714 O O . ALA A 1 467 ? 92.926 115.739 103.892 1.00 63.26 485 ALA A O 1
ATOM 5721 N N . THR A 1 468 ? 92.664 114.691 105.875 1.00 64.18 486 THR A N 1
ATOM 5722 C CA . THR A 1 468 ? 93.109 115.768 106.781 1.00 64.18 486 THR A CA 1
ATOM 5723 C C . THR A 1 468 ? 92.377 117.099 106.520 1.00 64.18 486 THR A C 1
ATOM 5724 O O . THR A 1 468 ? 92.938 118.192 106.500 1.00 64.18 486 THR A O 1
ATOM 5735 N N . ASN A 1 469 ? 91.071 117.006 106.245 1.00 68.49 487 ASN A N 1
ATOM 5736 C CA . ASN A 1 469 ? 90.257 118.138 105.830 1.00 68.49 487 ASN A CA 1
ATOM 5737 C C . ASN A 1 469 ? 89.423 118.669 107.002 1.00 68.49 487 ASN A C 1
ATOM 5738 O O . ASN A 1 469 ? 88.254 118.355 107.158 1.00 68.49 487 ASN A O 1
ATOM 5749 N N . THR A 1 470 ? 90.038 119.499 107.838 1.00 65.77 488 THR A N 1
ATOM 5750 C CA . THR A 1 470 ? 89.448 120.207 108.990 1.00 65.77 488 THR A CA 1
ATOM 5751 C C . THR A 1 470 ? 88.872 121.591 108.640 1.00 65.77 488 THR A C 1
ATOM 5752 O O . THR A 1 470 ? 88.728 122.453 109.506 1.00 65.77 488 THR A O 1
ATOM 5763 N N . ALA A 1 471 ? 88.543 121.852 107.370 1.00 66.46 489 ALA A N 1
ATOM 5764 C CA . ALA A 1 471 ? 88.131 123.168 106.873 1.00 66.46 489 ALA A CA 1
ATOM 5765 C C . ALA A 1 471 ? 86.771 123.685 107.376 1.00 66.46 489 ALA A C 1
ATOM 5766 O O . ALA A 1 471 ? 86.466 124.862 107.208 1.00 66.46 489 ALA A O 1
ATOM 5773 N N . SER A 1 472 ? 85.928 122.838 107.970 1.00 68.82 490 SER A N 1
ATOM 5774 C CA . SER A 1 472 ? 84.636 123.250 108.533 1.00 68.82 490 SER A CA 1
ATOM 5775 C C . SER A 1 472 ? 84.777 124.066 109.822 1.00 68.82 490 SER A C 1
ATOM 5776 O O . SER A 1 472 ? 85.596 123.744 110.680 1.00 68.82 490 SER A O 1
ATOM 5784 N N . LEU A 1 473 ? 83.978 125.135 109.960 1.00 70.26 491 LEU A N 1
ATOM 5785 C CA . LEU A 1 473 ? 84.135 126.177 110.984 1.00 70.26 491 LEU A CA 1
ATOM 5786 C C . LEU A 1 473 ? 82.827 126.390 111.767 1.00 70.26 491 LEU A C 1
ATOM 5787 O O . LEU A 1 473 ? 81.747 126.427 111.178 1.00 70.26 491 LEU A O 1
ATOM 5803 N N . ILE A 1 474 ? 82.941 126.495 113.093 1.00 73.22 492 ILE A N 1
ATOM 5804 C CA . ILE A 1 474 ? 81.840 126.382 114.071 1.00 73.22 492 ILE A CA 1
ATOM 5805 C C . ILE A 1 474 ? 81.831 127.540 115.087 1.00 73.22 492 ILE A C 1
ATOM 5806 O O . ILE A 1 474 ? 81.427 127.364 116.228 1.00 73.22 492 ILE A O 1
ATOM 5822 N N . ALA A 1 475 ? 82.298 128.727 114.683 1.00 80.89 493 ALA A N 1
ATOM 5823 C CA . ALA A 1 475 ? 82.503 129.865 115.588 1.00 80.89 493 ALA A CA 1
ATOM 5824 C C . ALA A 1 475 ? 81.235 130.597 116.072 1.00 80.89 493 ALA A C 1
ATOM 5825 O O . ALA A 1 475 ? 81.208 131.052 117.212 1.00 80.89 493 ALA A O 1
ATOM 5832 N N . LEU A 1 476 ? 80.245 130.826 115.199 1.00 77.59 494 LEU A N 1
ATOM 5833 C CA . LEU A 1 476 ? 79.140 131.780 115.424 1.00 77.59 494 LEU A CA 1
ATOM 5834 C C . LEU A 1 476 ? 78.024 131.164 116.302 1.00 77.59 494 LEU A C 1
ATOM 5835 O O . LEU A 1 476 ? 76.828 131.304 116.035 1.00 77.59 494 LEU A O 1
ATOM 5851 N N . GLU A 1 477 ? 78.425 130.433 117.336 1.00 75.29 495 GLU A N 1
ATOM 5852 C CA . GLU A 1 477 ? 77.566 129.672 118.239 1.00 75.29 495 GLU A CA 1
ATOM 5853 C C . GLU A 1 477 ? 77.557 130.269 119.663 1.00 75.29 495 GLU A C 1
ATOM 5854 O O . GLU A 1 477 ? 78.295 131.212 119.955 1.00 75.29 495 GLU A O 1
ATOM 5866 N N . ASN A 1 478 ? 76.734 129.744 120.580 1.00 82.96 496 ASN A N 1
ATOM 5867 C CA . ASN A 1 478 ? 76.821 130.097 121.999 1.00 82.96 496 ASN A CA 1
ATOM 5868 C C . ASN A 1 478 ? 77.796 129.189 122.754 1.00 82.96 496 ASN A C 1
ATOM 5869 O O . ASN A 1 478 ? 78.572 129.712 123.547 1.00 82.96 496 ASN A O 1
ATOM 5880 N N . LYS A 1 479 ? 77.753 127.856 122.578 1.00 77.48 497 LYS A N 1
ATOM 5881 C CA . LYS A 1 479 ? 78.504 126.969 123.486 1.00 77.48 497 LYS A CA 1
ATOM 5882 C C . LYS A 1 479 ? 78.777 125.545 122.991 1.00 77.48 497 LYS A C 1
ATOM 5883 O O . LYS A 1 479 ? 77.858 124.823 122.617 1.00 77.48 497 LYS A O 1
ATOM 5902 N N . ASN A 1 480 ? 80.026 125.102 123.142 1.00 72.46 498 ASN A N 1
ATOM 5903 C CA . ASN A 1 480 ? 80.388 123.702 123.400 1.00 72.46 498 ASN A CA 1
ATOM 5904 C C . ASN A 1 480 ? 80.704 123.596 124.892 1.00 72.46 498 ASN A C 1
ATOM 5905 O O . ASN A 1 480 ? 81.695 124.178 125.343 1.00 72.46 498 ASN A O 1
ATOM 5916 N N . ILE A 1 481 ? 79.862 122.902 125.665 1.00 73.53 499 ILE A N 1
ATOM 5917 C CA . ILE A 1 481 ? 79.848 122.914 127.140 1.00 73.53 499 ILE A CA 1
ATOM 5918 C C . ILE A 1 481 ? 80.987 122.044 127.690 1.00 73.53 499 ILE A C 1
ATOM 5919 O O . ILE A 1 481 ? 80.803 120.934 128.178 1.00 73.53 499 ILE A O 1
ATOM 5935 N N . LYS A 1 482 ? 82.198 122.583 127.582 1.00 71.16 500 LYS A N 1
ATOM 5936 C CA . LYS A 1 482 ? 83.462 121.982 127.990 1.00 71.16 500 LYS A CA 1
ATOM 5937 C C . LYS A 1 482 ? 83.846 120.701 127.241 1.00 71.16 500 LYS A C 1
ATOM 5938 O O . LYS A 1 482 ? 84.542 119.855 127.798 1.00 71.16 500 LYS A O 1
ATOM 5942 N N . GLU A 1 483 ? 83.435 120.554 125.974 1.00 68.16 501 GLU A N 1
ATOM 5943 C CA . GLU A 1 483 ? 83.885 119.431 125.155 1.00 68.16 501 GLU A CA 1
ATOM 5944 C C . GLU A 1 483 ? 83.828 119.691 123.651 1.00 68.16 501 GLU A C 1
ATOM 5945 O O . GLU A 1 483 ? 82.765 119.822 123.043 1.00 68.16 501 GLU A O 1
ATOM 5957 N N . LEU A 1 484 ? 84.997 119.654 123.033 1.00 59.87 502 LEU A N 1
ATOM 5958 C CA . LEU A 1 484 ? 85.189 119.339 121.629 1.00 59.87 502 LEU A CA 1
ATOM 5959 C C . LEU A 1 484 ? 86.289 118.288 121.546 1.00 59.87 502 LEU A C 1
ATOM 5960 O O . LEU A 1 484 ? 87.382 118.508 122.054 1.00 59.87 502 LEU A O 1
ATOM 5976 N N . SER A 1 485 ? 86.036 117.166 120.893 1.00 56.24 503 SER A N 1
ATOM 5977 C CA . SER A 1 485 ? 87.044 116.143 120.648 1.00 56.24 503 SER A CA 1
ATOM 5978 C C . SER A 1 485 ? 87.398 116.076 119.172 1.00 56.24 503 SER A C 1
ATOM 5979 O O . SER A 1 485 ? 86.559 115.755 118.338 1.00 56.24 503 SER A O 1
ATOM 5987 N N . LEU A 1 486 ? 88.650 116.402 118.862 1.00 50.59 504 LEU A N 1
ATOM 5988 C CA . LEU A 1 486 ? 89.213 116.336 117.519 1.00 50.59 504 LEU A CA 1
ATOM 5989 C C . LEU A 1 486 ? 90.067 115.073 117.444 1.00 50.59 504 LEU A C 1
ATOM 5990 O O . LEU A 1 486 ? 91.165 115.039 117.997 1.00 50.59 504 LEU A O 1
ATOM 6006 N N . TYR A 1 487 ? 89.539 114.033 116.811 1.00 51.42 505 TYR A N 1
ATOM 6007 C CA . TYR A 1 487 ? 90.060 112.665 116.830 1.00 51.42 505 TYR A CA 1
ATOM 6008 C C . TYR A 1 487 ? 90.367 112.168 115.416 1.00 51.42 505 TYR A C 1
ATOM 6009 O O . TYR A 1 487 ? 89.728 112.579 114.457 1.00 51.42 505 TYR A O 1
ATOM 6027 N N . THR A 1 488 ? 91.278 111.211 115.281 1.00 52.42 506 THR A N 1
ATOM 6028 C CA . THR A 1 488 ? 91.441 110.406 114.054 1.00 52.42 506 THR A CA 1
ATOM 6029 C C . THR A 1 488 ? 91.743 108.967 114.433 1.00 52.42 506 THR A C 1
ATOM 6030 O O . THR A 1 488 ? 92.216 108.715 115.535 1.00 52.42 506 THR A O 1
ATOM 6041 N N . SER A 1 489 ? 91.538 108.034 113.506 1.00 57.18 507 SER A N 1
ATOM 6042 C CA . SER A 1 489 ? 92.037 106.657 113.617 1.00 57.18 507 SER A CA 1
ATOM 6043 C C . SER A 1 489 ? 93.244 106.401 112.699 1.00 57.18 507 SER A C 1
ATOM 6044 O O . SER A 1 489 ? 93.395 105.300 112.171 1.00 57.18 507 SER A O 1
ATOM 6052 N N . GLY A 1 490 ? 94.070 107.426 112.446 1.00 60.31 508 GLY A N 1
ATOM 6053 C CA . GLY A 1 490 ? 95.254 107.400 111.570 1.00 60.31 508 GLY A CA 1
ATOM 6054 C C . GLY A 1 490 ? 96.487 108.061 112.194 1.00 60.31 508 GLY A C 1
ATOM 6055 O O . GLY A 1 490 ? 96.618 108.070 113.415 1.00 60.31 508 GLY A O 1
ATOM 6059 N N . ASN A 1 491 ? 97.404 108.616 111.397 1.00 59.01 509 ASN A N 1
ATOM 6060 C CA . ASN A 1 491 ? 98.558 109.362 111.903 1.00 59.01 509 ASN A CA 1
ATOM 6061 C C . ASN A 1 491 ? 98.164 110.782 112.337 1.00 59.01 509 ASN A C 1
ATOM 6062 O O . ASN A 1 491 ? 97.899 111.655 111.516 1.00 59.01 509 ASN A O 1
ATOM 6073 N N . SER A 1 492 ? 98.167 111.021 113.644 1.00 57.99 510 SER A N 1
ATOM 6074 C CA . SER A 1 492 ? 97.729 112.273 114.278 1.00 57.99 510 SER A CA 1
ATOM 6075 C C . SER A 1 492 ? 98.816 113.319 114.524 1.00 57.99 510 SER A C 1
ATOM 6076 O O . SER A 1 492 ? 98.515 114.358 115.101 1.00 57.99 510 SER A O 1
ATOM 6084 N N . LEU A 1 493 ? 100.057 113.082 114.094 1.00 59.03 511 LEU A N 1
ATOM 6085 C CA . LEU A 1 493 ? 101.182 114.018 114.236 1.00 59.03 511 LEU A CA 1
ATOM 6086 C C . LEU A 1 493 ? 101.883 114.315 112.895 1.00 59.03 511 LEU A C 1
ATOM 6087 O O . LEU A 1 493 ? 103.053 114.691 112.831 1.00 59.03 511 LEU A O 1
ATOM 6103 N N . LYS A 1 494 ? 101.114 114.172 111.816 1.00 61.53 512 LYS A N 1
ATOM 6104 C CA . LYS A 1 494 ? 101.402 114.603 110.447 1.00 61.53 512 LYS A CA 1
ATOM 6105 C C . LYS A 1 494 ? 101.354 116.139 110.349 1.00 61.53 512 LYS A C 1
ATOM 6106 O O . LYS A 1 494 ? 100.451 116.753 110.909 1.00 61.53 512 LYS A O 1
ATOM 6125 N N . LYS A 1 495 ? 102.318 116.776 109.670 1.00 58.08 513 LYS A N 1
ATOM 6126 C CA . LYS A 1 495 ? 102.463 118.255 109.630 1.00 58.08 513 LYS A CA 1
ATOM 6127 C C . LYS A 1 495 ? 101.301 118.971 108.942 1.00 58.08 513 LYS A C 1
ATOM 6128 O O . LYS A 1 495 ? 100.948 120.079 109.326 1.00 58.08 513 LYS A O 1
ATOM 6147 N N . ALA A 1 496 ? 100.671 118.325 107.973 1.00 57.44 514 ALA A N 1
ATOM 6148 C CA . ALA A 1 496 ? 99.386 118.714 107.406 1.00 57.44 514 ALA A CA 1
ATOM 6149 C C . ALA A 1 496 ? 98.213 118.314 108.323 1.00 57.44 514 ALA A C 1
ATOM 6150 O O . ALA A 1 496 ? 97.372 117.525 107.937 1.00 57.44 514 ALA A O 1
ATOM 6157 N N . TRP A 1 497 ? 98.160 118.832 109.541 1.00 54.42 515 TRP A N 1
ATOM 6158 C CA . TRP A 1 497 ? 96.971 118.917 110.390 1.00 54.42 515 TRP A CA 1
ATOM 6159 C C . TRP A 1 497 ? 96.863 120.371 110.825 1.00 54.42 515 TRP A C 1
ATOM 6160 O O . TRP A 1 497 ? 97.784 120.906 111.447 1.00 54.42 515 TRP A O 1
ATOM 6181 N N . SER A 1 498 ? 95.738 121.017 110.528 1.00 56.15 516 SER A N 1
ATOM 6182 C CA . SER A 1 498 ? 95.524 122.426 110.858 1.00 56.15 516 SER A CA 1
ATOM 6183 C C . SER A 1 498 ? 94.207 122.632 111.589 1.00 56.15 516 SER A C 1
ATOM 6184 O O . SER A 1 498 ? 93.263 121.874 111.397 1.00 56.15 516 SER A O 1
ATOM 6192 N N . TYR A 1 499 ? 94.103 123.708 112.348 1.00 54.89 517 TYR A N 1
ATOM 6193 C CA . TYR A 1 499 ? 92.833 124.247 112.805 1.00 54.89 517 TYR A CA 1
ATOM 6194 C C . TYR A 1 499 ? 92.820 125.745 112.541 1.00 54.89 517 TYR A C 1
ATOM 6195 O O . TYR A 1 499 ? 93.863 126.401 112.520 1.00 54.89 517 TYR A O 1
ATOM 6213 N N . ASN A 1 500 ? 91.632 126.295 112.331 1.00 59.42 518 ASN A N 1
ATOM 6214 C CA . ASN A 1 500 ? 91.452 127.735 112.383 1.00 59.42 518 ASN A CA 1
ATOM 6215 C C . ASN A 1 500 ? 91.288 128.125 113.859 1.00 59.42 518 ASN A C 1
ATOM 6216 O O . ASN A 1 500 ? 90.364 127.634 114.502 1.00 59.42 518 ASN A O 1
ATOM 6227 N N . PRO A 1 501 ? 92.127 128.996 114.441 1.00 59.19 519 PRO A N 1
ATOM 6228 C CA . PRO A 1 501 ? 91.989 129.324 115.850 1.00 59.19 519 PRO A CA 1
ATOM 6229 C C . PRO A 1 501 ? 90.682 130.054 116.172 1.00 59.19 519 PRO A C 1
ATOM 6230 O O . PRO A 1 501 ? 90.134 129.860 117.248 1.00 59.19 519 PRO A O 1
ATOM 6241 N N . LEU A 1 502 ? 90.092 130.774 115.218 1.00 61.22 520 LEU A N 1
ATOM 6242 C CA . LEU A 1 502 ? 88.783 131.409 115.365 1.00 61.22 520 LEU A CA 1
ATOM 6243 C C . LEU A 1 502 ? 87.620 130.405 115.419 1.00 61.22 520 LEU A C 1
ATOM 6244 O O . LEU A 1 502 ? 86.589 130.712 116.001 1.00 61.22 520 LEU A O 1
ATOM 6260 N N . ALA A 1 503 ? 87.768 129.188 114.886 1.00 61.56 521 ALA A N 1
ATOM 6261 C CA . ALA A 1 503 ? 86.736 128.147 114.932 1.00 61.56 521 ALA A CA 1
ATOM 6262 C C . ALA A 1 503 ? 86.438 127.601 116.337 1.00 61.56 521 ALA A C 1
ATOM 6263 O O . ALA A 1 503 ? 85.461 126.880 116.503 1.00 61.56 521 ALA A O 1
ATOM 6270 N N . LEU A 1 504 ? 87.232 127.943 117.349 1.00 59.09 522 LEU A N 1
ATOM 6271 C CA . LEU A 1 504 ? 87.086 127.440 118.712 1.00 59.09 522 LEU A CA 1
ATOM 6272 C C . LEU A 1 504 ? 86.611 128.522 119.694 1.00 59.09 522 LEU A C 1
ATOM 6273 O O . LEU A 1 504 ? 86.672 128.297 120.900 1.00 59.09 522 LEU A O 1
ATOM 6289 N N . ARG A 1 505 ? 86.166 129.696 119.223 1.00 66.46 523 ARG A N 1
ATOM 6290 C CA . ARG A 1 505 ? 86.013 130.911 120.049 1.00 66.46 523 ARG A CA 1
ATOM 6291 C C . ARG A 1 505 ? 85.148 130.709 121.296 1.00 66.46 523 ARG A C 1
ATOM 6292 O O . ARG A 1 505 ? 85.509 131.165 122.373 1.00 66.46 523 ARG A O 1
ATOM 6313 N N . ASN A 1 506 ? 84.047 129.982 121.157 1.00 70.79 524 ASN A N 1
ATOM 6314 C CA . ASN A 1 506 ? 83.083 129.666 122.220 1.00 70.79 524 ASN A CA 1
ATOM 6315 C C . ASN A 1 506 ? 82.978 128.147 122.491 1.00 70.79 524 ASN A C 1
ATOM 6316 O O . ASN A 1 506 ? 81.937 127.605 122.864 1.00 70.79 524 ASN A O 1
ATOM 6327 N N . THR A 1 507 ? 84.119 127.463 122.359 1.00 62.83 525 THR A N 1
ATOM 6328 C CA . THR A 1 507 ? 84.366 126.128 122.919 1.00 62.83 525 THR A CA 1
ATOM 6329 C C . THR A 1 507 ? 85.116 126.267 124.233 1.00 62.83 525 THR A C 1
ATOM 6330 O O . THR A 1 507 ? 86.182 126.868 124.254 1.00 62.83 525 THR A O 1
ATOM 6341 N N . THR A 1 508 ? 84.581 125.713 125.323 1.00 62.67 526 THR A N 1
ATOM 6342 C CA . THR A 1 508 ? 85.153 125.882 126.671 1.00 62.67 526 THR A CA 1
ATOM 6343 C C . THR A 1 508 ? 86.407 125.034 126.919 1.00 62.67 526 THR A C 1
ATOM 6344 O O . THR A 1 508 ? 87.295 125.482 127.636 1.00 62.67 526 THR A O 1
ATOM 6355 N N . TRP A 1 509 ? 86.486 123.821 126.350 1.00 60.02 527 TRP A N 1
ATOM 6356 C CA . TRP A 1 509 ? 87.616 122.894 126.524 1.00 60.02 527 TRP A CA 1
ATOM 6357 C C . TRP A 1 509 ? 87.728 121.932 125.337 1.00 60.02 527 TRP A C 1
ATOM 6358 O O . TRP A 1 509 ? 86.777 121.220 125.022 1.00 60.02 527 TRP A O 1
ATOM 6379 N N . ILE A 1 510 ? 88.871 121.920 124.652 1.00 58.78 528 ILE A N 1
ATOM 6380 C CA . ILE A 1 510 ? 89.154 120.983 123.559 1.00 58.78 528 ILE A CA 1
ATOM 6381 C C . ILE A 1 510 ? 89.934 119.815 124.162 1.00 58.78 528 ILE A C 1
ATOM 6382 O O . ILE A 1 510 ? 90.901 120.026 124.893 1.00 58.78 528 ILE A O 1
ATOM 6398 N N . ASN A 1 511 ? 89.513 118.585 123.894 1.00 59.63 529 ASN A N 1
ATOM 6399 C CA . ASN A 1 511 ? 90.078 117.394 124.504 1.00 59.63 529 ASN A CA 1
ATOM 6400 C C . ASN A 1 511 ? 91.517 117.156 124.037 1.00 59.63 529 ASN A C 1
ATOM 6401 O O . ASN A 1 511 ? 91.801 116.977 122.850 1.00 59.63 529 ASN A O 1
ATOM 6412 N N . THR A 1 512 ? 92.403 117.159 125.025 1.00 58.87 530 THR A N 1
ATOM 6413 C CA . THR A 1 512 ? 93.869 117.115 124.928 1.00 58.87 530 THR A CA 1
ATOM 6414 C C . THR A 1 512 ? 94.470 115.921 125.678 1.00 58.87 530 THR A C 1
ATOM 6415 O O . THR A 1 512 ? 95.628 115.550 125.485 1.00 58.87 530 THR A O 1
ATOM 6426 N N . ILE A 1 513 ? 93.651 115.313 126.530 1.00 58.71 531 ILE A N 1
ATOM 6427 C CA . ILE A 1 513 ? 93.815 113.971 127.099 1.00 58.71 531 ILE A CA 1
ATOM 6428 C C . ILE A 1 513 ? 93.420 112.973 125.989 1.00 58.71 531 ILE A C 1
ATOM 6429 O O . ILE A 1 513 ? 93.193 113.392 124.862 1.00 58.71 531 ILE A O 1
ATOM 6445 N N . ASP A 1 514 ? 93.353 111.666 126.219 1.00 57.50 532 ASP A N 1
ATOM 6446 C CA . ASP A 1 514 ? 93.045 110.690 125.164 1.00 57.50 532 ASP A CA 1
ATOM 6447 C C . ASP A 1 514 ? 94.094 110.700 124.032 1.00 57.50 532 ASP A C 1
ATOM 6448 O O . ASP A 1 514 ? 93.800 110.523 122.853 1.00 57.50 532 ASP A O 1
ATOM 6457 N N . TYR A 1 515 ? 95.350 110.938 124.407 1.00 57.85 533 TYR A N 1
ATOM 6458 C CA . TYR A 1 515 ? 96.539 110.906 123.563 1.00 57.85 533 TYR A CA 1
ATOM 6459 C C . TYR A 1 515 ? 97.182 109.516 123.587 1.00 57.85 533 TYR A C 1
ATOM 6460 O O . TYR A 1 515 ? 97.748 109.098 124.600 1.00 57.85 533 TYR A O 1
ATOM 6478 N N . ASN A 1 516 ? 97.090 108.794 122.470 1.00 55.65 534 ASN A N 1
ATOM 6479 C CA . ASN A 1 516 ? 97.356 107.360 122.385 1.00 55.65 534 ASN A CA 1
ATOM 6480 C C . ASN A 1 516 ? 98.377 107.021 121.284 1.00 55.65 534 ASN A C 1
ATOM 6481 O O . ASN A 1 516 ? 98.185 106.073 120.524 1.00 55.65 534 ASN A O 1
ATOM 6492 N N . VAL A 1 517 ? 99.480 107.774 121.190 1.00 59.62 535 VAL A N 1
ATOM 6493 C CA . VAL A 1 517 ? 100.556 107.523 120.214 1.00 59.62 535 VAL A CA 1
ATOM 6494 C C . VAL A 1 517 ? 101.786 106.908 120.889 1.00 59.62 535 VAL A C 1
ATOM 6495 O O . VAL A 1 517 ? 102.332 107.443 121.849 1.00 59.62 535 VAL A O 1
ATOM 6508 N N . SER A 1 518 ? 102.224 105.749 120.396 1.00 69.67 536 SER A N 1
ATOM 6509 C CA . SER A 1 518 ? 103.482 105.108 120.799 1.00 69.67 536 SER A CA 1
ATOM 6510 C C . SER A 1 518 ? 104.053 104.207 119.705 1.00 69.67 536 SER A C 1
ATOM 6511 O O . SER A 1 518 ? 103.319 103.632 118.902 1.00 69.67 536 SER A O 1
ATOM 6519 N N . ALA A 1 519 ? 105.369 104.025 119.723 1.00 72.75 537 ALA A N 1
ATOM 6520 C CA . ALA A 1 519 ? 106.096 103.133 118.821 1.00 72.75 537 ALA A CA 1
ATOM 6521 C C . ALA A 1 519 ? 105.795 101.637 119.053 1.00 72.75 537 ALA A C 1
ATOM 6522 O O . ALA A 1 519 ? 106.094 100.797 118.208 1.00 72.75 537 ALA A O 1
ATOM 6529 N N . GLU A 1 520 ? 105.227 101.287 120.204 1.00 73.53 538 GLU A N 1
ATOM 6530 C CA . GLU A 1 520 ? 105.073 99.913 120.682 1.00 73.53 538 GLU A CA 1
ATOM 6531 C C . GLU A 1 520 ? 103.764 99.244 120.241 1.00 73.53 538 GLU A C 1
ATOM 6532 O O . GLU A 1 520 ? 103.637 98.025 120.337 1.00 73.53 538 GLU A O 1
ATOM 6544 N N . TYR A 1 521 ? 102.806 99.988 119.687 1.00 69.53 539 TYR A N 1
ATOM 6545 C CA . TYR A 1 521 ? 101.682 99.398 118.955 1.00 69.53 539 TYR A CA 1
ATOM 6546 C C . TYR A 1 521 ? 102.154 98.590 117.741 1.00 69.53 539 TYR A C 1
ATOM 6547 O O . TYR A 1 521 ? 103.165 98.910 117.110 1.00 69.53 539 TYR A O 1
ATOM 6565 N N . SER A 1 522 ? 101.380 97.578 117.359 1.00 80.52 540 SER A N 1
ATOM 6566 C CA . SER A 1 522 ? 101.549 96.925 116.064 1.00 80.52 540 SER A CA 1
ATOM 6567 C C . SER A 1 522 ? 101.348 97.925 114.925 1.00 80.52 540 SER A C 1
ATOM 6568 O O . SER A 1 522 ? 100.478 98.790 115.010 1.00 80.52 540 SER A O 1
ATOM 6576 N N . SER A 1 523 ? 102.089 97.796 113.825 1.00 84.44 541 SER A N 1
ATOM 6577 C CA . SER A 1 523 ? 101.632 98.362 112.555 1.00 84.44 541 SER A CA 1
ATOM 6578 C C . SER A 1 523 ? 100.368 97.623 112.094 1.00 84.44 541 SER A C 1
ATOM 6579 O O . SER A 1 523 ? 100.110 96.489 112.511 1.00 84.44 541 SER A O 1
ATOM 6587 N N . HIS A 1 524 ? 99.573 98.242 111.231 1.00 88.38 542 HIS A N 1
ATOM 6588 C CA . HIS A 1 524 ? 98.404 97.617 110.609 1.00 88.38 542 HIS A CA 1
ATOM 6589 C C . HIS A 1 524 ? 97.313 97.161 111.597 1.00 88.38 542 HIS A C 1
ATOM 6590 O O . HIS A 1 524 ? 96.689 96.122 111.432 1.00 88.38 542 HIS A O 1
ATOM 6604 N N . ASP A 1 525 ? 97.042 97.985 112.605 1.00 85.39 543 ASP A N 1
ATOM 6605 C CA . ASP A 1 525 ? 95.753 98.061 113.299 1.00 85.39 543 ASP A CA 1
ATOM 6606 C C . ASP A 1 525 ? 95.357 99.533 113.556 1.00 85.39 543 ASP A C 1
ATOM 6607 O O . ASP A 1 525 ? 96.188 100.445 113.505 1.00 85.39 543 ASP A O 1
ATOM 6616 N N . LYS A 1 526 ? 94.050 99.797 113.648 1.00 75.75 544 LYS A N 1
ATOM 6617 C CA . LYS A 1 526 ? 93.511 101.154 113.791 1.00 75.75 544 LYS A CA 1
ATOM 6618 C C . LYS A 1 526 ? 93.553 101.541 115.266 1.00 75.75 544 LYS A C 1
ATOM 6619 O O . LYS A 1 526 ? 92.945 100.872 116.093 1.00 75.75 544 LYS A O 1
ATOM 6638 N N . ILE A 1 527 ? 94.253 102.619 115.584 1.00 63.93 545 ILE A N 1
ATOM 6639 C CA . ILE A 1 527 ? 94.342 103.213 116.920 1.00 63.93 545 ILE A CA 1
ATOM 6640 C C . ILE A 1 527 ? 93.783 104.630 116.853 1.00 63.93 545 ILE A C 1
ATOM 6641 O O . ILE A 1 527 ? 94.089 105.361 115.919 1.00 63.93 545 ILE A O 1
ATOM 6657 N N . THR A 1 528 ? 92.974 105.022 117.826 1.00 53.36 546 THR A N 1
ATOM 6658 C CA . THR A 1 528 ? 92.314 106.327 117.869 1.00 53.36 546 THR A CA 1
ATOM 6659 C C . THR A 1 528 ? 92.936 107.234 118.920 1.00 53.36 546 THR A C 1
ATOM 6660 O O . THR A 1 528 ? 93.240 106.803 120.027 1.00 53.36 546 THR A O 1
ATOM 6671 N N . THR A 1 529 ? 93.156 108.498 118.584 1.00 54.46 547 THR A N 1
ATOM 6672 C CA . THR A 1 529 ? 93.844 109.474 119.440 1.00 54.46 547 THR A CA 1
ATOM 6673 C C . THR A 1 529 ? 93.404 110.900 119.121 1.00 54.46 547 THR A C 1
ATOM 6674 O O . THR A 1 529 ? 92.925 111.170 118.021 1.00 54.46 547 THR A O 1
ATOM 6685 N N . ARG A 1 530 ? 93.581 111.839 120.049 1.00 55.17 548 ARG A N 1
ATOM 6686 C CA . ARG A 1 530 ? 93.459 113.269 119.745 1.00 55.17 548 ARG A CA 1
ATOM 6687 C C . ARG A 1 530 ? 94.552 113.738 118.783 1.00 55.17 548 ARG A C 1
ATOM 6688 O O . ARG A 1 530 ? 95.694 113.284 118.871 1.00 55.17 548 ARG A O 1
ATOM 6709 N N . ILE A 1 531 ? 94.219 114.659 117.884 1.00 53.92 549 ILE A N 1
ATOM 6710 C CA . ILE A 1 531 ? 95.176 115.217 116.917 1.00 53.92 549 ILE A CA 1
ATOM 6711 C C . ILE A 1 531 ? 96.174 116.144 117.622 1.00 53.92 549 ILE A C 1
ATOM 6712 O O . ILE A 1 531 ? 95.803 116.926 118.496 1.00 53.92 549 ILE A O 1
ATOM 6728 N N . THR A 1 532 ? 97.443 116.099 117.218 1.00 55.51 550 THR A N 1
ATOM 6729 C CA . THR A 1 532 ? 98.434 117.135 117.531 1.00 55.51 550 THR A CA 1
ATOM 6730 C C . THR A 1 532 ? 98.442 118.162 116.408 1.00 55.51 550 THR A C 1
ATOM 6731 O O . THR A 1 532 ? 98.635 117.818 115.243 1.00 55.51 550 THR A O 1
ATOM 6742 N N . PHE A 1 533 ? 98.260 119.430 116.759 1.00 54.58 551 PHE A N 1
ATOM 6743 C CA . PHE A 1 533 ? 98.287 120.531 115.814 1.00 54.58 551 PHE A CA 1
ATOM 6744 C C . PHE A 1 533 ? 99.484 121.434 116.066 1.00 54.58 551 PHE A C 1
ATOM 6745 O O . PHE A 1 533 ? 99.578 122.071 117.108 1.00 54.58 551 PHE A O 1
ATOM 6762 N N . ASN A 1 534 ? 100.373 121.558 115.089 1.00 52.90 552 ASN A N 1
ATOM 6763 C CA . ASN A 1 534 ? 101.423 122.573 115.088 1.00 52.90 552 ASN A CA 1
ATOM 6764 C C . ASN A 1 534 ? 101.162 123.706 114.071 1.00 52.90 552 ASN A C 1
ATOM 6765 O O . ASN A 1 534 ? 101.997 124.589 113.929 1.00 52.90 552 ASN A O 1
ATOM 6776 N N . THR A 1 535 ? 100.014 123.713 113.386 1.00 53.38 553 THR A N 1
ATOM 6777 C CA . THR A 1 535 ? 99.635 124.702 112.358 1.00 53.38 553 THR A CA 1
ATOM 6778 C C . THR A 1 535 ? 98.410 125.500 112.777 1.00 53.38 553 THR A C 1
ATOM 6779 O O . THR A 1 535 ? 97.432 124.928 113.240 1.00 53.38 553 THR A O 1
ATOM 6790 N N . LEU A 1 536 ? 98.442 126.809 112.522 1.00 51.28 554 LEU A N 1
ATOM 6791 C CA . LEU A 1 536 ? 97.270 127.673 112.470 1.00 51.28 554 LEU A CA 1
ATOM 6792 C C . LEU A 1 536 ? 96.945 127.997 111.006 1.00 51.28 554 LEU A C 1
ATOM 6793 O O . LEU A 1 536 ? 97.793 128.529 110.300 1.00 51.28 554 LEU A O 1
ATOM 6809 N N . ALA A 1 537 ? 95.728 127.702 110.550 1.00 59.77 555 ALA A N 1
ATOM 6810 C CA . ALA A 1 537 ? 95.292 127.911 109.169 1.00 59.77 555 ALA A CA 1
ATOM 6811 C C . ALA A 1 537 ? 94.046 128.801 109.099 1.00 59.77 555 ALA A C 1
ATOM 6812 O O . ALA A 1 537 ? 92.957 128.368 109.445 1.00 59.77 555 ALA A O 1
ATOM 6819 N N . PHE A 1 538 ? 94.181 130.037 108.629 1.00 65.61 556 PHE A N 1
ATOM 6820 C CA . PHE A 1 538 ? 93.065 130.969 108.465 1.00 65.61 556 PHE A CA 1
ATOM 6821 C C . PHE A 1 538 ? 92.309 130.734 107.147 1.00 65.61 556 PHE A C 1
ATOM 6822 O O . PHE A 1 538 ? 92.895 130.273 106.169 1.00 65.61 556 PHE A O 1
ATOM 6839 N N . ASP A 1 539 ? 91.012 131.028 107.117 1.00 75.74 557 ASP A N 1
ATOM 6840 C CA . ASP A 1 539 ? 90.144 130.816 105.956 1.00 75.74 557 ASP A CA 1
ATOM 6841 C C . ASP A 1 539 ? 89.843 132.144 105.233 1.00 75.74 557 ASP A C 1
ATOM 6842 O O . ASP A 1 539 ? 90.186 133.226 105.709 1.00 75.74 557 ASP A O 1
ATOM 6851 N N . GLN A 1 540 ? 89.245 132.097 104.045 1.00 77.21 558 GLN A N 1
ATOM 6852 C CA . GLN A 1 540 ? 89.105 133.285 103.192 1.00 77.21 558 GLN A CA 1
ATOM 6853 C C . GLN A 1 540 ? 88.249 134.401 103.799 1.00 77.21 558 GLN A C 1
ATOM 6854 O O . GLN A 1 540 ? 88.578 135.570 103.640 1.00 77.21 558 GLN A O 1
ATOM 6868 N N . GLU A 1 541 ? 87.189 134.054 104.520 1.00 82.36 559 GLU A N 1
ATOM 6869 C CA . GLU A 1 541 ? 86.278 134.972 105.204 1.00 82.36 559 GLU A CA 1
ATOM 6870 C C . GLU A 1 541 ? 86.890 135.685 106.434 1.00 82.36 559 GLU A C 1
ATOM 6871 O O . GLU A 1 541 ? 86.221 136.481 107.092 1.00 82.36 559 GLU A O 1
ATOM 6883 N N . ASP A 1 542 ? 88.166 135.443 106.748 1.00 81.52 560 ASP A N 1
ATOM 6884 C CA . ASP A 1 542 ? 88.923 136.073 107.841 1.00 81.52 560 ASP A CA 1
ATOM 6885 C C . ASP A 1 542 ? 89.749 137.296 107.392 1.00 81.52 560 ASP A C 1
ATOM 6886 O O . ASP A 1 542 ? 90.539 137.826 108.167 1.00 81.52 560 ASP A O 1
ATOM 6895 N N . PHE A 1 543 ? 89.591 137.756 106.148 1.00 79.46 561 PHE A N 1
ATOM 6896 C CA . PHE A 1 543 ? 90.401 138.813 105.537 1.00 79.46 561 PHE A CA 1
ATOM 6897 C C . PHE A 1 543 ? 89.591 139.656 104.524 1.00 79.46 561 PHE A C 1
ATOM 6898 O O . PHE A 1 543 ? 89.995 139.844 103.380 1.00 79.46 561 PHE A O 1
ATOM 6915 N N . SER A 1 544 ? 88.396 140.116 104.891 1.00 85.38 562 SER A N 1
ATOM 6916 C CA . SER A 1 544 ? 87.441 140.688 103.930 1.00 85.38 562 SER A CA 1
ATOM 6917 C C . SER A 1 544 ? 87.872 142.047 103.344 1.00 85.38 562 SER A C 1
ATOM 6918 O O . SER A 1 544 ? 87.873 142.211 102.126 1.00 85.38 562 SER A O 1
ATOM 6926 N N . ASN A 1 545 ? 88.222 143.039 104.176 1.00 87.34 563 ASN A N 1
ATOM 6927 C CA . ASN A 1 545 ? 88.326 144.454 103.750 1.00 87.34 563 ASN A CA 1
ATOM 6928 C C . ASN A 1 545 ? 89.773 144.988 103.639 1.00 87.34 563 ASN A C 1
ATOM 6929 O O . ASN A 1 545 ? 90.018 146.185 103.787 1.00 87.34 563 ASN A O 1
ATOM 6940 N N . GLY A 1 546 ? 90.757 144.107 103.463 1.00 85.36 564 GLY A N 1
ATOM 6941 C CA . GLY A 1 546 ? 92.173 144.425 103.651 1.00 85.36 564 GLY A CA 1
ATOM 6942 C C . GLY A 1 546 ? 92.586 144.598 105.102 1.00 85.36 564 GLY A C 1
ATOM 6943 O O . GLY A 1 546 ? 93.718 144.911 105.375 1.00 85.36 564 GLY A O 1
ATOM 6947 N N . SER A 1 547 ? 91.676 144.397 106.047 1.00 80.34 565 SER A N 1
ATOM 6948 C CA . SER A 1 547 ? 91.904 144.416 107.477 1.00 80.34 565 SER A CA 1
ATOM 6949 C C . SER A 1 547 ? 92.708 143.232 107.941 1.00 80.34 565 SER A C 1
ATOM 6950 O O . SER A 1 547 ? 92.459 142.195 107.528 1.00 80.34 565 SER A O 1
ATOM 6958 N N . TYR A 1 548 ? 93.558 143.391 108.952 1.00 77.81 566 TYR A N 1
ATOM 6959 C CA . TYR A 1 548 ? 94.339 142.287 109.537 1.00 77.81 566 TYR A CA 1
ATOM 6960 C C . TYR A 1 548 ? 93.856 142.033 110.978 1.00 77.81 566 TYR A C 1
ATOM 6961 O O . TYR A 1 548 ? 94.470 141.290 111.733 1.00 77.81 566 TYR A O 1
ATOM 6979 N N . GLU A 1 549 ? 92.706 142.589 111.351 1.00 79.45 567 GLU A N 1
ATOM 6980 C CA . GLU A 1 549 ? 92.133 142.557 112.689 1.00 79.45 567 GLU A CA 1
ATOM 6981 C C . GLU A 1 549 ? 91.722 141.148 113.146 1.00 79.45 567 GLU A C 1
ATOM 6982 O O . GLU A 1 549 ? 92.208 140.684 114.178 1.00 79.45 567 GLU A O 1
ATOM 6994 N N . ARG A 1 550 ? 90.918 140.429 112.352 1.00 75.92 568 ARG A N 1
ATOM 6995 C CA . ARG A 1 550 ? 90.434 139.088 112.711 1.00 75.92 568 ARG A CA 1
ATOM 6996 C C . ARG A 1 550 ? 91.565 138.070 112.837 1.00 75.92 568 ARG A C 1
ATOM 6997 O O . ARG A 1 550 ? 91.490 137.185 113.678 1.00 75.92 568 ARG A O 1
ATOM 7018 N N . ILE A 1 551 ? 92.630 138.201 112.042 1.00 73.53 569 ILE A N 1
ATOM 7019 C CA . ILE A 1 551 ? 93.812 137.347 112.136 1.00 73.53 569 ILE A CA 1
ATOM 7020 C C . ILE A 1 551 ? 94.614 137.665 113.398 1.00 73.53 569 ILE A C 1
ATOM 7021 O O . ILE A 1 551 ? 94.942 136.743 114.122 1.00 73.53 569 ILE A O 1
ATOM 7037 N N . ASN A 1 552 ? 94.907 138.919 113.730 1.00 70.91 570 ASN A N 1
ATOM 7038 C CA . ASN A 1 552 ? 95.632 139.257 114.956 1.00 70.91 570 ASN A CA 1
ATOM 7039 C C . ASN A 1 552 ? 94.903 138.858 116.252 1.00 70.91 570 ASN A C 1
ATOM 7040 O O . ASN A 1 552 ? 95.563 138.507 117.230 1.00 70.91 570 ASN A O 1
ATOM 7051 N N . ASP A 1 553 ? 93.563 138.889 116.263 1.00 72.48 571 ASP A N 1
ATOM 7052 C CA . ASP A 1 553 ? 92.734 138.285 117.319 1.00 72.48 571 ASP A CA 1
ATOM 7053 C C . ASP A 1 553 ? 92.946 136.765 117.363 1.00 72.48 571 ASP A C 1
ATOM 7054 O O . ASP A 1 553 ? 93.378 136.221 118.376 1.00 72.48 571 ASP A O 1
ATOM 7063 N N . GLY A 1 554 ? 92.704 136.062 116.251 1.00 67.32 572 GLY A N 1
ATOM 7064 C CA . GLY A 1 554 ? 92.854 134.610 116.196 1.00 67.32 572 GLY A CA 1
ATOM 7065 C C . GLY A 1 554 ? 94.258 134.127 116.555 1.00 67.32 572 GLY A C 1
ATOM 7066 O O . GLY A 1 554 ? 94.408 133.086 117.187 1.00 67.32 572 GLY A O 1
ATOM 7070 N N . LEU A 1 555 ? 95.287 134.885 116.193 1.00 65.08 573 LEU A N 1
ATOM 7071 C CA . LEU A 1 555 ? 96.699 134.568 116.405 1.00 65.08 573 LEU A CA 1
ATOM 7072 C C . LEU A 1 555 ? 97.091 134.698 117.883 1.00 65.08 573 LEU A C 1
ATOM 7073 O O . LEU A 1 555 ? 97.683 133.788 118.459 1.00 65.08 573 LEU A O 1
ATOM 7089 N N . ARG A 1 556 ? 96.697 135.793 118.538 1.00 68.06 574 ARG A N 1
ATOM 7090 C CA . ARG A 1 556 ? 96.933 136.023 119.968 1.00 68.06 574 ARG A CA 1
ATOM 7091 C C . ARG A 1 556 ? 96.082 135.115 120.858 1.00 68.06 574 ARG A C 1
ATOM 7092 O O . ARG A 1 556 ? 96.524 134.811 121.960 1.00 68.06 574 ARG A O 1
ATOM 7113 N N . MET A 1 557 ? 94.931 134.614 120.393 1.00 63.09 575 MET A N 1
ATOM 7114 C CA . MET A 1 557 ? 94.131 133.616 121.114 1.00 63.09 575 MET A CA 1
ATOM 7115 C C . MET A 1 557 ? 94.981 132.420 121.525 1.00 63.09 575 MET A C 1
ATOM 7116 O O . MET A 1 557 ? 95.053 132.043 122.691 1.00 63.09 575 MET A O 1
ATOM 7130 N N . VAL A 1 558 ? 95.709 131.869 120.567 1.00 58.34 576 VAL A N 1
ATOM 7131 C CA . VAL A 1 558 ? 96.593 130.728 120.765 1.00 58.34 576 VAL A CA 1
ATOM 7132 C C . VAL A 1 558 ? 97.882 131.133 121.474 1.00 58.34 576 VAL A C 1
ATOM 7133 O O . VAL A 1 558 ? 98.287 130.525 122.459 1.00 58.34 576 VAL A O 1
ATOM 7146 N N . TYR A 1 559 ? 98.532 132.185 120.985 1.00 58.67 577 TYR A N 1
ATOM 7147 C CA . TYR A 1 559 ? 99.860 132.557 121.437 1.00 58.67 577 TYR A CA 1
ATOM 7148 C C . TYR A 1 559 ? 99.888 133.205 122.820 1.00 58.67 577 TYR A C 1
ATOM 7149 O O . TYR A 1 559 ? 100.951 133.162 123.429 1.00 58.67 577 TYR A O 1
ATOM 7167 N N . TYR A 1 560 ? 98.793 133.758 123.359 1.00 63.18 578 TYR A N 1
ATOM 7168 C CA . TYR A 1 560 ? 98.776 134.391 124.696 1.00 63.18 578 TYR A CA 1
ATOM 7169 C C . TYR A 1 560 ? 97.441 134.360 125.455 1.00 63.18 578 TYR A C 1
ATOM 7170 O O . TYR A 1 560 ? 97.461 134.087 126.647 1.00 63.18 578 TYR A O 1
ATOM 7188 N N . ALA A 1 561 ? 96.296 134.633 124.833 1.00 61.31 579 ALA A N 1
ATOM 7189 C CA . ALA A 1 561 ? 95.040 134.806 125.572 1.00 61.31 579 ALA A CA 1
ATOM 7190 C C . ALA A 1 561 ? 94.457 133.492 126.134 1.00 61.31 579 ALA A C 1
ATOM 7191 O O . ALA A 1 561 ? 93.798 133.505 127.170 1.00 61.31 579 ALA A O 1
ATOM 7198 N N . ARG A 1 562 ? 94.707 132.350 125.486 1.00 60.55 580 ARG A N 1
ATOM 7199 C CA . ARG A 1 562 ? 94.349 131.000 125.958 1.00 60.55 580 ARG A CA 1
ATOM 7200 C C . ARG A 1 562 ? 95.573 130.082 126.066 1.00 60.55 580 ARG A C 1
ATOM 7201 O O . ARG A 1 562 ? 95.448 128.874 126.201 1.00 60.55 580 ARG A O 1
ATOM 7222 N N . ASN A 1 563 ? 96.789 130.625 126.024 1.00 61.86 581 ASN A N 1
ATOM 7223 C CA . ASN A 1 563 ? 98.018 129.843 125.938 1.00 61.86 581 ASN A CA 1
ATOM 7224 C C . ASN A 1 563 ? 98.246 128.915 127.141 1.00 61.86 581 ASN A C 1
ATOM 7225 O O . ASN A 1 563 ? 98.914 127.899 127.000 1.00 61.86 581 ASN A O 1
ATOM 7236 N N . ASN A 1 564 ? 97.758 129.224 128.338 1.00 63.30 582 ASN A N 1
ATOM 7237 C CA . ASN A 1 564 ? 97.998 128.349 129.485 1.00 63.30 582 ASN A CA 1
ATOM 7238 C C . ASN A 1 564 ? 97.239 127.008 129.402 1.00 63.30 582 ASN A C 1
ATOM 7239 O O . ASN A 1 564 ? 97.546 126.092 130.154 1.00 63.30 582 ASN A O 1
ATOM 7250 N N . GLU A 1 565 ? 96.288 126.858 128.483 1.00 63.58 583 GLU A N 1
ATOM 7251 C CA . GLU A 1 565 ? 95.574 125.609 128.209 1.00 63.58 583 GLU A CA 1
ATOM 7252 C C . GLU A 1 565 ? 96.397 124.646 127.335 1.00 63.58 583 GLU A C 1
ATOM 7253 O O . GLU A 1 565 ? 97.031 125.097 126.385 1.00 63.58 583 GLU A O 1
ATOM 7265 N N . PRO A 1 566 ? 96.333 123.317 127.541 1.00 59.00 584 PRO A N 1
ATOM 7266 C CA . PRO A 1 566 ? 97.163 122.363 126.803 1.00 59.00 584 PRO A CA 1
ATOM 7267 C C . PRO A 1 566 ? 96.970 122.309 125.283 1.00 59.00 584 PRO A C 1
ATOM 7268 O O . PRO A 1 566 ? 97.917 122.049 124.554 1.00 59.00 584 PRO A O 1
ATOM 7279 N N . PHE A 1 567 ? 95.761 122.535 124.766 1.00 53.69 585 PHE A N 1
ATOM 7280 C CA . PHE A 1 567 ? 95.495 122.439 123.320 1.00 53.69 585 PHE A CA 1
ATOM 7281 C C . PHE A 1 567 ? 96.202 123.541 122.531 1.00 53.69 585 PHE A C 1
ATOM 7282 O O . PHE A 1 567 ? 96.732 123.319 121.445 1.00 53.69 585 PHE A O 1
ATOM 7299 N N . PHE A 1 568 ? 96.248 124.754 123.076 1.00 55.08 586 PHE A N 1
ATOM 7300 C CA . PHE A 1 568 ? 96.883 125.910 122.437 1.00 55.08 586 PHE A CA 1
ATOM 7301 C C . PHE A 1 568 ? 98.414 125.913 122.534 1.00 55.08 586 PHE A C 1
ATOM 7302 O O . PHE A 1 568 ? 99.062 126.816 122.015 1.00 55.08 586 PHE A O 1
ATOM 7319 N N . GLN A 1 569 ? 99.004 124.883 123.137 1.00 60.10 587 GLN A N 1
ATOM 7320 C CA . GLN A 1 569 ? 100.450 124.728 123.269 1.00 60.10 587 GLN A CA 1
ATOM 7321 C C . GLN A 1 569 ? 101.099 123.924 122.140 1.00 60.10 587 GLN A C 1
ATOM 7322 O O . GLN A 1 569 ? 102.316 123.819 122.075 1.00 60.10 587 GLN A O 1
ATOM 7336 N N . GLY A 1 570 ? 100.335 123.346 121.223 1.00 57.54 588 GLY A N 1
ATOM 7337 C CA . GLY A 1 570 ? 100.882 122.443 120.213 1.00 57.54 588 GLY A CA 1
ATOM 7338 C C . GLY A 1 570 ? 101.421 121.133 120.795 1.00 57.54 588 GLY A C 1
ATOM 7339 O O . GLY A 1 570 ? 101.065 120.739 121.900 1.00 57.54 588 GLY A O 1
ATOM 7343 N N . GLY A 1 571 ? 102.284 120.439 120.055 1.00 62.12 589 GLY A N 1
ATOM 7344 C CA . GLY A 1 571 ? 102.775 119.095 120.386 1.00 62.12 589 GLY A CA 1
ATOM 7345 C C . GLY A 1 571 ? 103.851 118.969 121.473 1.00 62.12 589 GLY A C 1
ATOM 7346 O O . GLY A 1 571 ? 104.190 117.865 121.843 1.00 62.12 589 GLY A O 1
ATOM 7350 N N . HIS A 1 572 ? 104.421 120.041 121.993 1.00 61.59 590 HIS A N 1
ATOM 7351 C CA . HIS A 1 572 ? 105.489 120.004 123.000 1.00 61.59 590 HIS A CA 1
ATOM 7352 C C . HIS A 1 572 ? 105.014 120.286 124.437 1.00 61.59 590 HIS A C 1
ATOM 7353 O O . HIS A 1 572 ? 105.679 119.891 125.389 1.00 61.59 590 HIS A O 1
ATOM 7367 N N . GLY A 1 573 ? 103.857 120.913 124.637 1.00 60.91 591 GLY A N 1
ATOM 7368 C CA . GLY A 1 573 ? 103.274 121.114 125.964 1.00 60.91 591 GLY A CA 1
ATOM 7369 C C . GLY A 1 573 ? 103.860 122.277 126.788 1.00 60.91 591 GLY A C 1
ATOM 7370 O O . GLY A 1 573 ? 104.416 123.216 126.218 1.00 60.91 591 GLY A O 1
ATOM 7374 N N . PRO A 1 574 ? 103.714 122.246 128.120 1.00 58.28 592 PRO A N 1
ATOM 7375 C CA . PRO A 1 574 ? 104.050 123.363 128.996 1.00 58.28 592 PRO A CA 1
ATOM 7376 C C . PRO A 1 574 ? 105.553 123.627 129.179 1.00 58.28 592 PRO A C 1
ATOM 7377 O O . PRO A 1 574 ? 106.403 122.801 128.866 1.00 58.28 592 PRO A O 1
ATOM 7388 N N . GLY A 1 575 ? 105.869 124.795 129.729 1.00 63.50 593 GLY A N 1
ATOM 7389 C CA . GLY A 1 575 ? 107.144 125.137 130.363 1.00 63.50 593 GLY A CA 1
ATOM 7390 C C . GLY A 1 575 ? 107.105 124.926 131.879 1.00 63.50 593 GLY A C 1
ATOM 7391 O O . GLY A 1 575 ? 106.294 124.149 132.375 1.00 63.50 593 GLY A O 1
ATOM 7395 N N . LEU A 1 576 ? 107.952 125.625 132.641 1.00 70.91 594 LEU A N 1
ATOM 7396 C CA . LEU A 1 576 ? 108.005 125.479 134.109 1.00 70.91 594 LEU A CA 1
ATOM 7397 C C . LEU A 1 576 ? 106.820 126.116 134.864 1.00 70.91 594 LEU A C 1
ATOM 7398 O O . LEU A 1 576 ? 106.504 125.680 135.968 1.00 70.91 594 LEU A O 1
ATOM 7414 N N . GLU A 1 577 ? 106.151 127.121 134.291 1.00 72.84 595 GLU A N 1
ATOM 7415 C CA . GLU A 1 577 ? 105.039 127.865 134.912 1.00 72.84 595 GLU A CA 1
ATOM 7416 C C . GLU A 1 577 ? 104.023 128.406 133.876 1.00 72.84 595 GLU A C 1
ATOM 7417 O O . GLU A 1 577 ? 104.021 129.596 133.561 1.00 72.84 595 GLU A O 1
ATOM 7429 N N . PRO A 1 578 ? 103.142 127.546 133.319 1.00 68.26 596 PRO A N 1
ATOM 7430 C CA . PRO A 1 578 ? 102.286 127.845 132.153 1.00 68.26 596 PRO A CA 1
ATOM 7431 C C . PRO A 1 578 ? 101.320 129.018 132.262 1.00 68.26 596 PRO A C 1
ATOM 7432 O O . PRO A 1 578 ? 100.914 129.585 131.255 1.00 68.26 596 PRO A O 1
ATOM 7443 N N . ASP A 1 579 ? 100.939 129.359 133.482 1.00 72.46 597 ASP A N 1
ATOM 7444 C CA . ASP A 1 579 ? 99.981 130.404 133.813 1.00 72.46 597 ASP A CA 1
ATOM 7445 C C . ASP A 1 579 ? 100.619 131.796 133.961 1.00 72.46 597 ASP A C 1
ATOM 7446 O O . ASP A 1 579 ? 99.951 132.803 133.742 1.00 72.46 597 ASP A O 1
ATOM 7455 N N . LYS A 1 580 ? 101.904 131.864 134.328 1.00 72.05 598 LYS A N 1
ATOM 7456 C CA . LYS A 1 580 ? 102.658 133.113 134.522 1.00 72.05 598 LYS A CA 1
ATOM 7457 C C . LYS A 1 580 ? 103.463 133.473 133.281 1.00 72.05 598 LYS A C 1
ATOM 7458 O O . LYS A 1 580 ? 103.162 134.451 132.601 1.00 72.05 598 LYS A O 1
ATOM 7477 N N . LYS A 1 581 ? 104.504 132.689 132.990 1.00 69.99 599 LYS A N 1
ATOM 7478 C CA . LYS A 1 581 ? 105.462 132.946 131.906 1.00 69.99 599 LYS A CA 1
ATOM 7479 C C . LYS A 1 581 ? 104.985 132.298 130.613 1.00 69.99 599 LYS A C 1
ATOM 7480 O O . LYS A 1 581 ? 105.571 131.332 130.139 1.00 69.99 599 LYS A O 1
ATOM 7499 N N . LEU A 1 582 ? 103.934 132.838 130.010 1.00 67.27 600 LEU A N 1
ATOM 7500 C CA . LEU A 1 582 ? 103.358 132.356 128.751 1.00 67.27 600 LEU A CA 1
ATOM 7501 C C . LEU A 1 582 ? 104.425 132.179 127.656 1.00 67.27 600 LEU A C 1
ATOM 7502 O O . LEU A 1 582 ? 104.352 131.225 126.888 1.00 67.27 600 LEU A O 1
ATOM 7518 N N . GLY A 1 583 ? 105.453 133.022 127.634 1.00 68.80 601 GLY A N 1
ATOM 7519 C CA . GLY A 1 583 ? 106.593 132.941 126.729 1.00 68.80 601 GLY A CA 1
ATOM 7520 C C . GLY A 1 583 ? 107.410 131.644 126.745 1.00 68.80 601 GLY A C 1
ATOM 7521 O O . GLY A 1 583 ? 107.827 131.193 125.682 1.00 68.80 601 GLY A O 1
ATOM 7525 N N . GLN A 1 584 ? 107.618 131.017 127.907 1.00 66.59 602 GLN A N 1
ATOM 7526 C CA . GLN A 1 584 ? 108.416 129.783 128.050 1.00 66.59 602 GLN A CA 1
ATOM 7527 C C . GLN A 1 584 ? 107.692 128.514 127.572 1.00 66.59 602 GLN A C 1
ATOM 7528 O O . GLN A 1 584 ? 108.289 127.449 127.477 1.00 66.59 602 GLN A O 1
ATOM 7542 N N . ASN A 1 585 ? 106.406 128.610 127.269 1.00 63.87 603 ASN A N 1
ATOM 7543 C CA . ASN A 1 585 ? 105.547 127.517 126.850 1.00 63.87 603 ASN A CA 1
ATOM 7544 C C . ASN A 1 585 ? 105.575 127.302 125.337 1.00 63.87 603 ASN A C 1
ATOM 7545 O O . ASN A 1 585 ? 105.876 128.223 124.583 1.00 63.87 603 ASN A O 1
ATOM 7556 N N . SER A 1 586 ? 105.227 126.099 124.887 1.00 58.17 604 SER A N 1
ATOM 7557 C CA . SER A 1 586 ? 105.073 125.791 123.468 1.00 58.17 604 SER A CA 1
ATOM 7558 C C . SER A 1 586 ? 103.822 126.430 122.855 1.00 58.17 604 SER A C 1
ATOM 7559 O O . SER A 1 586 ? 102.902 126.829 123.557 1.00 58.17 604 SER A O 1
ATOM 7567 N N . TYR A 1 587 ? 103.811 126.567 121.533 1.00 56.33 605 TYR A N 1
ATOM 7568 C CA . TYR A 1 587 ? 102.760 127.156 120.707 1.00 56.33 605 TYR A CA 1
ATOM 7569 C C . TYR A 1 587 ? 102.852 126.545 119.304 1.00 56.33 605 TYR A C 1
ATOM 7570 O O . TYR A 1 587 ? 103.941 126.127 118.929 1.00 56.33 605 TYR A O 1
ATOM 7588 N N . PRO A 1 588 ? 101.790 126.516 118.483 1.00 51.54 606 PRO A N 1
ATOM 7589 C CA . PRO A 1 588 ? 101.869 126.055 117.102 1.00 51.54 606 PRO A CA 1
ATOM 7590 C C . PRO A 1 588 ? 102.722 126.993 116.244 1.00 51.54 606 PRO A C 1
ATOM 7591 O O . PRO A 1 588 ? 102.363 128.137 115.969 1.00 51.54 606 PRO A O 1
ATOM 7602 N N . THR A 1 589 ? 103.891 126.499 115.847 1.00 53.46 607 THR A N 1
ATOM 7603 C CA . THR A 1 589 ? 104.959 127.219 115.138 1.00 53.46 607 THR A CA 1
ATOM 7604 C C . THR A 1 589 ? 104.760 127.318 113.618 1.00 53.46 607 THR A C 1
ATOM 7605 O O . THR A 1 589 ? 105.583 127.937 112.951 1.00 53.46 607 THR A O 1
ATOM 7616 N N . GLY A 1 590 ? 103.690 126.764 113.053 1.00 52.11 608 GLY A N 1
ATOM 7617 C CA . GLY A 1 590 ? 103.323 126.921 111.647 1.00 52.11 608 GLY A CA 1
ATOM 7618 C C . GLY A 1 590 ? 102.194 127.919 111.397 1.00 52.11 608 GLY A C 1
ATOM 7619 O O . GLY A 1 590 ? 101.217 127.946 112.137 1.00 52.11 608 GLY A O 1
ATOM 7623 N N . LEU A 1 591 ? 102.287 128.694 110.311 1.00 50.70 609 LEU A N 1
ATOM 7624 C CA . LEU A 1 591 ? 101.192 129.486 109.744 1.00 50.70 609 LEU A CA 1
ATOM 7625 C C . LEU A 1 591 ? 100.892 129.072 108.309 1.00 50.70 609 LEU A C 1
ATOM 7626 O O . LEU A 1 591 ? 101.768 129.088 107.457 1.00 50.70 609 LEU A O 1
ATOM 7642 N N . ASP A 1 592 ? 99.634 128.764 108.026 1.00 59.44 610 ASP A N 1
ATOM 7643 C CA . ASP A 1 592 ? 99.126 128.482 106.685 1.00 59.44 610 ASP A CA 1
ATOM 7644 C C . ASP A 1 592 ? 98.126 129.559 106.228 1.00 59.44 610 ASP A C 1
ATOM 7645 O O . ASP A 1 592 ? 97.086 129.781 106.847 1.00 59.44 610 ASP A O 1
ATOM 7654 N N . PHE A 1 593 ? 98.430 130.206 105.108 1.00 62.93 611 PHE A N 1
ATOM 7655 C CA . PHE A 1 593 ? 97.578 131.177 104.442 1.00 62.93 611 PHE A CA 1
ATOM 7656 C C . PHE A 1 593 ? 97.093 130.711 103.063 1.00 62.93 611 PHE A C 1
ATOM 7657 O O . PHE A 1 593 ? 96.585 131.509 102.292 1.00 62.93 611 PHE A O 1
ATOM 7674 N N . SER A 1 594 ? 97.171 129.422 102.733 1.00 66.60 612 SER A N 1
ATOM 7675 C CA . SER A 1 594 ? 96.730 128.857 101.448 1.00 66.60 612 SER A CA 1
ATOM 7676 C C . SER A 1 594 ? 95.266 129.120 101.075 1.00 66.60 612 SER A C 1
ATOM 7677 O O . SER A 1 594 ? 94.932 129.207 99.898 1.00 66.60 612 SER A O 1
ATOM 7685 N N . ARG A 1 595 ? 94.366 129.253 102.052 1.00 72.81 613 ARG A N 1
ATOM 7686 C CA . ARG A 1 595 ? 92.949 129.550 101.791 1.00 72.81 613 ARG A CA 1
ATOM 7687 C C . ARG A 1 595 ? 92.671 131.045 101.633 1.00 72.81 613 ARG A C 1
ATOM 7688 O O . ARG A 1 595 ? 91.594 131.383 101.170 1.00 72.81 613 ARG A O 1
ATOM 7709 N N . VAL A 1 596 ? 93.594 131.939 101.998 1.00 68.70 614 VAL A N 1
ATOM 7710 C CA . VAL A 1 596 ? 93.362 133.389 102.090 1.00 68.70 614 VAL A CA 1
ATOM 7711 C C . VAL A 1 596 ? 94.316 134.142 101.173 1.00 68.70 614 VAL A C 1
ATOM 7712 O O . VAL A 1 596 ? 95.462 134.439 101.501 1.00 68.70 614 VAL A O 1
ATOM 7725 N N . THR A 1 597 ? 93.839 134.427 99.964 1.00 68.95 615 THR A N 1
ATOM 7726 C CA . THR A 1 597 ? 94.692 134.675 98.790 1.00 68.95 615 THR A CA 1
ATOM 7727 C C . THR A 1 597 ? 95.390 136.036 98.767 1.00 68.95 615 THR A C 1
ATOM 7728 O O . THR A 1 597 ? 96.319 136.227 97.985 1.00 68.95 615 THR A O 1
ATOM 7739 N N . GLY A 1 598 ? 94.969 136.997 99.596 1.00 69.49 616 GLY A N 1
ATOM 7740 C CA . GLY A 1 598 ? 95.559 138.341 99.620 1.00 69.49 616 GLY A CA 1
ATOM 7741 C C . GLY A 1 598 ? 96.884 138.472 100.381 1.00 69.49 616 GLY A C 1
ATOM 7742 O O . GLY A 1 598 ? 97.664 139.377 100.100 1.00 69.49 616 GLY A O 1
ATOM 7746 N N . ILE A 1 599 ? 97.183 137.567 101.312 1.00 66.86 617 ILE A N 1
ATOM 7747 C CA . ILE A 1 599 ? 98.370 137.628 102.170 1.00 66.86 617 ILE A CA 1
ATOM 7748 C C . ILE A 1 599 ? 99.618 137.141 101.418 1.00 66.86 617 ILE A C 1
ATOM 7749 O O . ILE A 1 599 ? 99.644 136.032 100.883 1.00 66.86 617 ILE A O 1
ATOM 7765 N N . LYS A 1 600 ? 100.676 137.953 101.402 1.00 65.16 618 LYS A N 1
ATOM 7766 C CA . LYS A 1 600 ? 101.942 137.656 100.703 1.00 65.16 618 LYS A CA 1
ATOM 7767 C C . LYS A 1 600 ? 103.164 137.619 101.621 1.00 65.16 618 LYS A C 1
ATOM 7768 O O . LYS A 1 600 ? 104.250 137.247 101.206 1.00 65.16 618 LYS A O 1
ATOM 7787 N N . SER A 1 601 ? 103.012 137.995 102.874 1.00 64.17 619 SER A N 1
ATOM 7788 C CA . SER A 1 601 ? 104.085 138.357 103.788 1.00 64.17 619 SER A CA 1
ATOM 7789 C C . SER A 1 601 ? 103.598 138.276 105.237 1.00 64.17 619 SER A C 1
ATOM 7790 O O . SER A 1 601 ? 102.403 138.152 105.487 1.00 64.17 619 SER A O 1
ATOM 7798 N N . LEU A 1 602 ? 104.492 138.418 106.209 1.00 67.18 620 LEU A N 1
ATOM 7799 C CA . LEU A 1 602 ? 104.129 138.704 107.608 1.00 67.18 620 LEU A CA 1
ATOM 7800 C C . LEU A 1 602 ? 103.772 140.194 107.856 1.00 67.18 620 LEU A C 1
ATOM 7801 O O . LEU A 1 602 ? 103.808 140.644 108.999 1.00 67.18 620 LEU A O 1
ATOM 7817 N N . LYS A 1 603 ? 103.448 140.990 106.824 1.00 70.57 621 LYS A N 1
ATOM 7818 C CA . LYS A 1 603 ? 102.985 142.378 107.004 1.00 70.57 621 LYS A CA 1
ATOM 7819 C C . LYS A 1 603 ? 101.701 142.397 107.839 1.00 70.57 621 LYS A C 1
ATOM 7820 O O . LYS A 1 603 ? 100.784 141.633 107.573 1.00 70.57 621 LYS A O 1
ATOM 7839 N N . GLY A 1 604 ? 101.616 143.294 108.813 1.00 70.71 622 GLY A N 1
ATOM 7840 C CA . GLY A 1 604 ? 100.414 143.530 109.610 1.00 70.71 622 GLY A CA 1
ATOM 7841 C C . GLY A 1 604 ? 100.129 142.485 110.680 1.00 70.71 622 GLY A C 1
ATOM 7842 O O . GLY A 1 604 ? 99.082 142.538 111.304 1.00 70.71 622 GLY A O 1
ATOM 7846 N N . LEU A 1 605 ? 101.030 141.525 110.918 1.00 69.22 623 LEU A N 1
ATOM 7847 C CA . LEU A 1 605 ? 100.887 140.435 111.887 1.00 69.22 623 LEU A CA 1
ATOM 7848 C C . LEU A 1 605 ? 101.770 140.662 113.127 1.00 69.22 623 LEU A C 1
ATOM 7849 O O . LEU A 1 605 ? 102.967 140.922 113.010 1.00 69.22 623 LEU A O 1
ATOM 7865 N N . ARG A 1 606 ? 101.191 140.544 114.326 1.00 71.37 624 ARG A N 1
ATOM 7866 C CA . ARG A 1 606 ? 101.851 140.749 115.623 1.00 71.37 624 ARG A CA 1
ATOM 7867 C C . ARG A 1 606 ? 102.110 139.427 116.338 1.00 71.37 624 ARG A C 1
ATOM 7868 O O . ARG A 1 606 ? 101.211 138.601 116.441 1.00 71.37 624 ARG A O 1
ATOM 7889 N N . PHE A 1 607 ? 103.327 139.215 116.840 1.00 70.46 625 PHE A N 1
ATOM 7890 C CA . PHE A 1 607 ? 103.745 137.966 117.502 1.00 70.46 625 PHE A CA 1
ATOM 7891 C C . PHE A 1 607 ? 104.135 138.169 118.971 1.00 70.46 625 PHE A C 1
ATOM 7892 O O . PHE A 1 607 ? 104.736 137.280 119.565 1.00 70.46 625 PHE A O 1
ATOM 7909 N N . ASP A 1 608 ? 103.772 139.297 119.586 1.00 79.56 626 ASP A N 1
ATOM 7910 C CA . ASP A 1 608 ? 103.900 139.532 121.032 1.00 79.56 626 ASP A CA 1
ATOM 7911 C C . ASP A 1 608 ? 102.637 140.165 121.665 1.00 79.56 626 ASP A C 1
ATOM 7912 O O . ASP A 1 608 ? 101.740 140.647 120.977 1.00 79.56 626 ASP A O 1
ATOM 7921 N N . ASP A 1 609 ? 102.527 140.107 122.992 1.00 76.48 627 ASP A N 1
ATOM 7922 C CA . ASP A 1 609 ? 101.296 140.273 123.780 1.00 76.48 627 ASP A CA 1
ATOM 7923 C C . ASP A 1 609 ? 100.799 141.714 124.016 1.00 76.48 627 ASP A C 1
ATOM 7924 O O . ASP A 1 609 ? 100.052 141.937 124.964 1.00 76.48 627 ASP A O 1
ATOM 7933 N N . ASP A 1 610 ? 101.167 142.697 123.191 1.00 85.83 628 ASP A N 1
ATOM 7934 C CA . ASP A 1 610 ? 101.146 144.151 123.473 1.00 85.83 628 ASP A CA 1
ATOM 7935 C C . ASP A 1 610 ? 102.115 144.597 124.580 1.00 85.83 628 ASP A C 1
ATOM 7936 O O . ASP A 1 610 ? 102.833 145.587 124.420 1.00 85.83 628 ASP A O 1
ATOM 7945 N N . LEU A 1 611 ? 102.171 143.856 125.683 1.00 88.15 629 LEU A N 1
ATOM 7946 C CA . LEU A 1 611 ? 103.236 143.896 126.685 1.00 88.15 629 LEU A CA 1
ATOM 7947 C C . LEU A 1 611 ? 104.562 143.389 126.065 1.00 88.15 629 LEU A C 1
ATOM 7948 O O . LEU A 1 611 ? 104.596 142.913 124.928 1.00 88.15 629 LEU A O 1
ATOM 7964 N N . ASP A 1 612 ? 105.673 143.478 126.796 1.00 95.03 630 ASP A N 1
ATOM 7965 C CA . ASP A 1 612 ? 106.987 143.010 126.329 1.00 95.03 630 ASP A CA 1
ATOM 7966 C C . ASP A 1 612 ? 107.920 142.532 127.443 1.00 95.03 630 ASP A C 1
ATOM 7967 O O . ASP A 1 612 ? 108.503 141.460 127.316 1.00 95.03 630 ASP A O 1
ATOM 7976 N N . THR A 1 613 ? 108.075 143.277 128.533 1.00 93.25 631 THR A N 1
ATOM 7977 C CA . THR A 1 613 ? 109.036 142.940 129.601 1.00 93.25 631 THR A CA 1
ATOM 7978 C C . THR A 1 613 ? 108.737 141.620 130.323 1.00 93.25 631 THR A C 1
ATOM 7979 O O . THR A 1 613 ? 109.644 141.020 130.894 1.00 93.25 631 THR A O 1
ATOM 7990 N N . SER A 1 614 ? 107.502 141.116 130.287 1.00 89.35 632 SER A N 1
ATOM 7991 C CA . SER A 1 614 ? 107.093 139.904 131.008 1.00 89.35 632 SER A CA 1
ATOM 7992 C C . SER A 1 614 ? 107.111 138.600 130.191 1.00 89.35 632 SER A C 1
ATOM 7993 O O . SER A 1 614 ? 106.937 137.543 130.782 1.00 89.35 632 SER A O 1
ATOM 8001 N N . ASN A 1 615 ? 107.297 138.614 128.865 1.00 79.91 633 ASN A N 1
ATOM 8002 C CA . ASN A 1 615 ? 107.112 137.429 128.008 1.00 79.91 633 ASN A CA 1
ATOM 8003 C C . ASN A 1 615 ? 108.063 137.394 126.797 1.00 79.91 633 ASN A C 1
ATOM 8004 O O . ASN A 1 615 ? 108.420 138.424 126.236 1.00 79.91 633 ASN A O 1
ATOM 8015 N N . GLU A 1 616 ? 108.427 136.193 126.336 1.00 71.25 634 GLU A N 1
ATOM 8016 C CA . GLU A 1 616 ? 109.058 135.955 125.029 1.00 71.25 634 GLU A CA 1
ATOM 8017 C C . GLU A 1 616 ? 108.110 136.323 123.866 1.00 71.25 634 GLU A C 1
ATOM 8018 O O . GLU A 1 616 ? 106.925 135.983 123.941 1.00 71.25 634 GLU A O 1
ATOM 8030 N N . PRO A 1 617 ? 108.603 136.933 122.766 1.00 66.13 635 PRO A N 1
ATOM 8031 C CA . PRO A 1 617 ? 107.894 137.026 121.485 1.00 66.13 635 PRO A CA 1
ATOM 8032 C C . PRO A 1 617 ? 107.956 135.713 120.682 1.00 66.13 635 PRO A C 1
ATOM 8033 O O . PRO A 1 617 ? 109.012 135.104 120.537 1.00 66.13 635 PRO A O 1
ATOM 8044 N N . ARG A 1 618 ? 106.843 135.271 120.099 1.00 63.44 636 ARG A N 1
ATOM 8045 C CA . ARG A 1 618 ? 106.783 134.031 119.303 1.00 63.44 636 ARG A CA 1
ATOM 8046 C C . ARG A 1 618 ? 107.625 134.112 118.026 1.00 63.44 636 ARG A C 1
ATOM 8047 O O . ARG A 1 618 ? 107.724 135.174 117.426 1.00 63.44 636 ARG A O 1
ATOM 8068 N N . LYS A 1 619 ? 108.171 132.989 117.558 1.00 61.73 637 LYS A N 1
ATOM 8069 C CA . LYS A 1 619 ? 108.847 132.867 116.255 1.00 61.73 637 LYS A CA 1
ATOM 8070 C C . LYS A 1 619 ? 108.295 131.667 115.497 1.00 61.73 637 LYS A C 1
ATOM 8071 O O . LYS A 1 619 ? 108.152 130.593 116.069 1.00 61.73 637 LYS A O 1
ATOM 8090 N N . ILE A 1 620 ? 107.946 131.837 114.227 1.00 58.26 638 ILE A N 1
ATOM 8091 C CA . ILE A 1 620 ? 107.374 130.749 113.426 1.00 58.26 638 ILE A CA 1
ATOM 8092 C C . ILE A 1 620 ? 108.487 129.984 112.720 1.00 58.26 638 ILE A C 1
ATOM 8093 O O . ILE A 1 620 ? 109.529 130.551 112.403 1.00 58.26 638 ILE A O 1
ATOM 8109 N N . THR A 1 621 ? 108.284 128.685 112.514 1.00 56.55 639 THR A N 1
ATOM 8110 C CA . THR A 1 621 ? 109.223 127.797 111.820 1.00 56.55 639 THR A CA 1
ATOM 8111 C C . THR A 1 621 ? 108.853 127.593 110.362 1.00 56.55 639 THR A C 1
ATOM 8112 O O . THR A 1 621 ? 109.690 127.206 109.557 1.00 56.55 639 THR A O 1
ATOM 8123 N N . GLU A 1 622 ? 107.611 127.869 109.989 1.00 57.09 640 GLU A N 1
ATOM 8124 C CA . GLU A 1 622 ? 107.056 127.540 108.687 1.00 57.09 640 GLU A CA 1
ATOM 8125 C C . GLU A 1 622 ? 105.942 128.509 108.292 1.00 57.09 640 GLU A C 1
ATOM 8126 O O . GLU A 1 622 ? 105.128 128.899 109.128 1.00 57.09 640 GLU A O 1
ATOM 8138 N N . LEU A 1 623 ? 105.896 128.870 107.010 1.00 55.04 641 LEU A N 1
ATOM 8139 C CA . LEU A 1 623 ? 104.942 129.802 106.429 1.00 55.04 641 LEU A CA 1
ATOM 8140 C C . LEU A 1 623 ? 104.471 129.297 105.071 1.00 55.04 641 LEU A C 1
ATOM 8141 O O . LEU A 1 623 ? 105.230 129.314 104.118 1.00 55.04 641 LEU A O 1
ATOM 8157 N N . THR A 1 624 ? 103.214 128.903 104.955 1.00 57.44 642 THR A N 1
ATOM 8158 C CA . THR A 1 624 ? 102.606 128.562 103.665 1.00 57.44 642 THR A CA 1
ATOM 8159 C C . THR A 1 624 ? 101.767 129.731 103.161 1.00 57.44 642 THR A C 1
ATOM 8160 O O . THR A 1 624 ? 100.984 130.311 103.901 1.00 57.44 642 THR A O 1
ATOM 8171 N N . LEU A 1 625 ? 101.957 130.087 101.897 1.00 59.31 643 LEU A N 1
ATOM 8172 C CA . LEU A 1 625 ? 101.333 131.187 101.195 1.00 59.31 643 LEU A CA 1
ATOM 8173 C C . LEU A 1 625 ? 100.534 130.662 100.007 1.00 59.31 643 LEU A C 1
ATOM 8174 O O . LEU A 1 625 ? 100.926 129.716 99.331 1.00 59.31 643 LEU A O 1
ATOM 8190 N N . TYR A 1 626 ? 99.436 131.321 99.692 1.00 60.33 644 TYR A N 1
ATOM 8191 C CA . TYR A 1 626 ? 98.773 131.110 98.423 1.00 60.33 644 TYR A CA 1
ATOM 8192 C C . TYR A 1 626 ? 99.627 131.598 97.253 1.00 60.33 644 TYR A C 1
ATOM 8193 O O . TYR A 1 626 ? 100.108 132.733 97.271 1.00 60.33 644 TYR A O 1
ATOM 8211 N N . ASN A 1 627 ? 99.767 130.776 96.206 1.00 62.10 645 ASN A N 1
ATOM 8212 C CA . ASN A 1 627 ? 100.186 131.241 94.888 1.00 62.10 645 ASN A CA 1
ATOM 8213 C C . ASN A 1 627 ? 99.542 130.453 93.742 1.00 62.10 645 ASN A C 1
ATOM 8214 O O . ASN A 1 627 ? 99.213 129.283 93.881 1.00 62.10 645 ASN A O 1
ATOM 8225 N N . ASN A 1 628 ? 99.376 131.129 92.614 1.00 65.21 646 ASN A N 1
ATOM 8226 C CA . ASN A 1 628 ? 98.428 130.833 91.543 1.00 65.21 646 ASN A CA 1
ATOM 8227 C C . ASN A 1 628 ? 99.115 130.666 90.174 1.00 65.21 646 ASN A C 1
ATOM 8228 O O . ASN A 1 628 ? 98.603 129.999 89.277 1.00 65.21 646 ASN A O 1
ATOM 8239 N N . GLU A 1 629 ? 100.290 131.267 90.018 1.00 65.89 647 GLU A N 1
ATOM 8240 C CA . GLU A 1 629 ? 101.095 131.359 88.802 1.00 65.89 647 GLU A CA 1
ATOM 8241 C C . GLU A 1 629 ? 102.529 130.901 89.086 1.00 65.89 647 GLU A C 1
ATOM 8242 O O . GLU A 1 629 ? 102.930 130.817 90.241 1.00 65.89 647 GLU A O 1
ATOM 8254 N N . SER A 1 630 ? 103.311 130.613 88.043 1.00 65.86 648 SER A N 1
ATOM 8255 C CA . SER A 1 630 ? 104.720 130.190 88.131 1.00 65.86 648 SER A CA 1
ATOM 8256 C C . SER A 1 630 ? 105.653 131.230 88.760 1.00 65.86 648 SER A C 1
ATOM 8257 O O . SER A 1 630 ? 106.744 130.894 89.199 1.00 65.86 648 SER A O 1
ATOM 8265 N N . TYR A 1 631 ? 105.228 132.489 88.807 1.00 64.86 649 TYR A N 1
ATOM 8266 C CA . TYR A 1 631 ? 105.911 133.594 89.453 1.00 64.86 649 TYR A CA 1
ATOM 8267 C C . TYR A 1 631 ? 105.250 133.932 90.792 1.00 64.86 649 TYR A C 1
ATOM 8268 O O . TYR A 1 631 ? 104.031 133.982 90.911 1.00 64.86 649 TYR A O 1
ATOM 8286 N N . PHE A 1 632 ? 106.042 134.191 91.824 1.00 65.11 650 PHE A N 1
ATOM 8287 C CA . PHE A 1 632 ? 105.529 134.808 93.039 1.00 65.11 650 PHE A CA 1
ATOM 8288 C C . PHE A 1 632 ? 105.483 136.327 92.849 1.00 65.11 650 PHE A C 1
ATOM 8289 O O . PHE A 1 632 ? 106.490 137.013 92.982 1.00 65.11 650 PHE A O 1
ATOM 8306 N N . GLU A 1 633 ? 104.318 136.857 92.504 1.00 67.88 651 GLU A N 1
ATOM 8307 C CA . GLU A 1 633 ? 104.095 138.291 92.360 1.00 67.88 651 GLU A CA 1
ATOM 8308 C C . GLU A 1 633 ? 104.054 138.957 93.733 1.00 67.88 651 GLU A C 1
ATOM 8309 O O . GLU A 1 633 ? 103.303 138.541 94.619 1.00 67.88 651 GLU A O 1
ATOM 8321 N N . ILE A 1 634 ? 104.880 139.981 93.941 1.00 68.23 652 ILE A N 1
ATOM 8322 C CA . ILE A 1 634 ? 104.876 140.782 95.165 1.00 68.23 652 ILE A CA 1
ATOM 8323 C C . ILE A 1 634 ? 105.123 142.262 94.843 1.00 68.23 652 ILE A C 1
ATOM 8324 O O . ILE A 1 634 ? 105.986 142.594 94.037 1.00 68.23 652 ILE A O 1
ATOM 8340 N N . SER A 1 635 ? 104.357 143.150 95.479 1.00 73.26 653 SER A N 1
ATOM 8341 C CA . SER A 1 635 ? 104.578 144.598 95.447 1.00 73.26 653 SER A CA 1
ATOM 8342 C C . SER A 1 635 ? 105.927 144.967 96.093 1.00 73.26 653 SER A C 1
ATOM 8343 O O . SER A 1 635 ? 106.589 144.146 96.725 1.00 73.26 653 SER A O 1
ATOM 8351 N N . SER A 1 636 ? 106.321 146.235 96.099 1.00 75.58 654 SER A N 1
ATOM 8352 C CA . SER A 1 636 ? 107.416 146.722 96.948 1.00 75.58 654 SER A CA 1
ATOM 8353 C C . SER A 1 636 ? 106.943 146.995 98.401 1.00 75.58 654 SER A C 1
ATOM 8354 O O . SER A 1 636 ? 107.193 148.054 98.966 1.00 75.58 654 SER A O 1
ATOM 8362 N N . ASP A 1 637 ? 106.242 146.046 99.030 1.00 76.75 655 ASP A N 1
ATOM 8363 C CA . ASP A 1 637 ? 105.986 145.998 100.485 1.00 76.75 655 ASP A CA 1
ATOM 8364 C C . ASP A 1 637 ? 107.114 145.284 101.255 1.00 76.75 655 ASP A C 1
ATOM 8365 O O . ASP A 1 637 ? 107.091 145.195 102.477 1.00 76.75 655 ASP A O 1
ATOM 8374 N N . GLU A 1 638 ? 108.117 144.749 100.567 1.00 76.78 656 GLU A N 1
ATOM 8375 C CA . GLU A 1 638 ? 109.198 143.974 101.169 1.00 76.78 656 GLU A CA 1
ATOM 8376 C C . GLU A 1 638 ? 110.050 144.786 1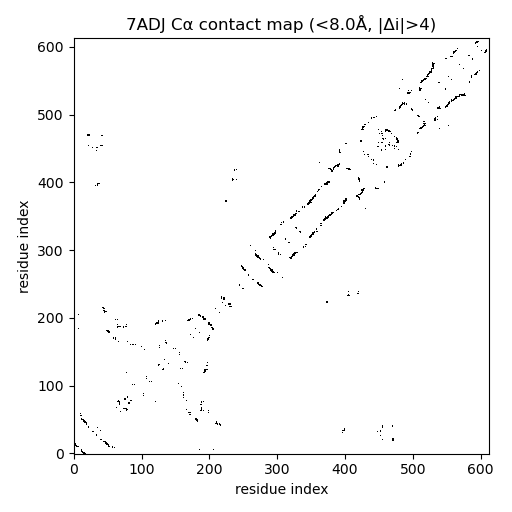02.136 1.00 76.78 656 GLU A C 1
ATOM 8377 O O . GLU A 1 638 ? 110.677 144.209 103.007 1.00 76.78 656 GLU A O 1
ATOM 8389 N N . LEU A 1 639 ? 110.028 146.117 102.047 1.00 78.55 657 LEU A N 1
ATOM 8390 C CA . LEU A 1 639 ? 110.625 147.028 103.029 1.00 78.55 657 LEU A CA 1
ATOM 8391 C C . LEU A 1 639 ? 109.989 146.873 104.423 1.00 78.55 657 LEU A C 1
ATOM 8392 O O . LEU A 1 639 ? 110.621 147.155 105.439 1.00 78.55 657 LEU A O 1
ATOM 8408 N N . ASN A 1 640 ? 108.736 146.420 104.459 1.00 75.99 658 ASN A N 1
ATOM 8409 C CA . ASN A 1 640 ? 107.870 146.330 105.625 1.00 75.99 658 ASN A CA 1
ATOM 8410 C C . ASN A 1 640 ? 107.095 144.995 105.715 1.00 75.99 658 ASN A C 1
ATOM 8411 O O . ASN A 1 640 ? 106.063 144.919 106.376 1.00 75.99 658 ASN A O 1
ATOM 8422 N N . GLU A 1 641 ? 107.593 143.911 105.114 1.00 74.29 659 GLU A N 1
ATOM 8423 C CA . GLU A 1 641 ? 107.283 142.582 105.644 1.00 74.29 659 GLU A CA 1
ATOM 8424 C C . GLU A 1 641 ? 107.970 142.451 107.016 1.00 74.29 659 GLU A C 1
ATOM 8425 O O . GLU A 1 641 ? 109.161 142.743 107.145 1.00 74.29 659 GLU A O 1
ATOM 8437 N N . ALA A 1 642 ? 107.246 141.971 108.024 1.00 72.11 660 ALA A N 1
ATOM 8438 C CA . ALA A 1 642 ? 107.816 141.758 109.334 1.00 72.11 660 ALA A CA 1
ATOM 8439 C C . ALA A 1 642 ? 108.865 140.620 109.271 1.00 72.11 660 ALA A C 1
ATOM 8440 O O . ALA A 1 642 ? 108.585 139.498 108.844 1.00 72.11 660 ALA A O 1
ATOM 8447 N N . ASN A 1 643 ? 110.101 140.965 109.633 1.00 77.71 661 ASN A N 1
ATOM 8448 C CA . ASN A 1 643 ? 111.351 140.332 109.204 1.00 77.71 661 ASN A CA 1
ATOM 8449 C C . ASN A 1 643 ? 111.860 139.173 110.085 1.00 77.71 661 ASN A C 1
ATOM 8450 O O . ASN A 1 643 ? 111.906 138.021 109.653 1.00 77.71 661 ASN A O 1
ATOM 8461 N N . LEU A 1 644 ? 112.259 139.476 111.321 1.00 75.98 662 LEU A N 1
ATOM 8462 C CA . LEU A 1 644 ? 112.919 138.557 112.260 1.00 75.98 662 LEU A CA 1
ATOM 8463 C C . LEU A 1 644 ? 111.952 137.560 112.917 1.00 75.98 662 LEU A C 1
ATOM 8464 O O . LEU A 1 644 ? 112.355 136.749 113.750 1.00 75.98 662 LEU A O 1
ATOM 8480 N N . GLN A 1 645 ? 110.666 137.665 112.593 1.00 70.84 663 GLN A N 1
ATOM 8481 C CA . GLN A 1 645 ? 109.540 136.922 113.161 1.00 70.84 663 GLN A CA 1
ATOM 8482 C C . GLN A 1 645 ? 109.388 135.521 112.559 1.00 70.84 663 GLN A C 1
ATOM 8483 O O . GLN A 1 645 ? 108.832 134.627 113.188 1.00 70.84 663 GLN A O 1
ATOM 8497 N N . HIS A 1 646 ? 109.956 135.296 111.380 1.00 64.44 664 HIS A N 1
ATOM 8498 C CA . HIS A 1 646 ? 110.112 133.990 110.763 1.00 64.44 664 HIS A CA 1
ATOM 8499 C C . HIS A 1 646 ? 111.581 133.552 110.890 1.00 64.44 664 HIS A C 1
ATOM 8500 O O . HIS A 1 646 ? 112.410 133.885 110.047 1.00 64.44 664 HIS A O 1
ATOM 8514 N N . LEU A 1 647 ? 111.938 132.919 112.011 1.00 69.11 665 LEU A N 1
ATOM 8515 C CA . LEU A 1 647 ? 113.320 132.568 112.383 1.00 69.11 665 LEU A CA 1
ATOM 8516 C C . LEU A 1 647 ? 113.418 131.242 113.157 1.00 69.11 665 LEU A C 1
ATOM 8517 O O . LEU A 1 647 ? 114.285 131.065 114.004 1.00 69.11 665 LEU A O 1
ATOM 8533 N N . SER A 1 648 ? 112.550 130.281 112.857 1.00 73.69 666 SER A N 1
ATOM 8534 C CA . SER A 1 648 ? 112.539 128.966 113.515 1.00 73.69 666 SER A CA 1
ATOM 8535 C C . SER A 1 648 ? 112.265 129.100 115.025 1.00 73.69 666 SER A C 1
ATOM 8536 O O . SER A 1 648 ? 111.678 130.094 115.443 1.00 73.69 666 SER A O 1
ATOM 8544 N N . THR A 1 649 ? 112.655 128.149 115.885 1.00 84.81 667 THR A N 1
ATOM 8545 C CA . THR A 1 649 ? 112.663 128.416 117.344 1.00 84.81 667 THR A CA 1
ATOM 8546 C C . THR A 1 649 ? 113.777 129.406 117.740 1.00 84.81 667 THR A C 1
ATOM 8547 O O . THR A 1 649 ? 113.565 130.242 118.620 1.00 84.81 667 THR A O 1
ATOM 8558 N N . GLY A 1 650 ? 114.958 129.376 117.094 1.00 81.00 668 GLY A N 1
ATOM 8559 C CA . GLY A 1 650 ? 116.128 130.153 117.537 1.00 81.00 668 GLY A CA 1
ATOM 8560 C C . GLY A 1 650 ? 117.274 130.294 116.535 1.00 81.00 668 GLY A C 1
ATOM 8561 O O . GLY A 1 650 ? 117.297 129.641 115.494 1.00 81.00 668 GLY A O 1
ATOM 8565 N N . GLU A 1 651 ? 118.222 131.183 116.847 1.00 87.29 669 GLU A N 1
ATOM 8566 C CA . GLU A 1 651 ? 119.177 131.772 115.892 1.00 87.29 669 GLU A CA 1
ATOM 8567 C C . GLU A 1 651 ? 120.329 130.861 115.438 1.00 87.29 669 GLU A C 1
ATOM 8568 O O . GLU A 1 651 ? 120.809 130.972 114.311 1.00 87.29 669 GLU A O 1
ATOM 8580 N N . GLY A 1 652 ? 120.803 129.968 116.300 1.00 87.73 670 GLY A N 1
ATOM 8581 C CA . GLY A 1 652 ? 121.986 129.150 116.051 1.00 87.73 670 GLY A CA 1
ATOM 8582 C C . GLY A 1 652 ? 121.725 127.801 115.383 1.00 87.73 670 GLY A C 1
ATOM 8583 O O . GLY A 1 652 ? 122.657 127.017 115.228 1.00 87.73 670 GLY A O 1
ATOM 8587 N N . ASN A 1 653 ? 120.479 127.477 115.041 1.00 85.81 671 ASN A N 1
ATOM 8588 C CA . ASN A 1 653 ? 120.107 126.134 114.606 1.00 85.81 671 ASN A CA 1
ATOM 8589 C C . ASN A 1 653 ? 120.718 125.757 113.240 1.00 85.81 671 ASN A C 1
ATOM 8590 O O . ASN A 1 653 ? 120.723 126.582 112.323 1.00 85.81 671 ASN A O 1
ATOM 8601 N N . PRO A 1 654 ? 121.180 124.508 113.066 1.00 87.14 672 PRO A N 1
ATOM 8602 C CA . PRO A 1 654 ? 121.583 123.960 111.782 1.00 87.14 672 PRO A CA 1
ATOM 8603 C C . PRO A 1 654 ? 120.471 124.088 110.734 1.00 87.14 672 PRO A C 1
ATOM 8604 O O . PRO A 1 654 ? 120.702 124.659 109.667 1.00 87.14 672 PRO A O 1
ATOM 8615 N N . GLU A 1 655 ? 119.257 123.610 111.024 1.00 86.43 673 GLU A N 1
ATOM 8616 C CA . GLU A 1 655 ? 118.117 123.683 110.106 1.00 86.43 673 GLU A CA 1
ATOM 8617 C C . GLU A 1 655 ? 117.462 125.071 110.121 1.00 86.43 673 GLU A C 1
ATOM 8618 O O . GLU A 1 655 ? 117.133 125.630 111.168 1.00 86.43 673 GLU A O 1
ATOM 8630 N N . LYS A 1 656 ? 117.272 125.645 108.934 1.00 78.94 674 LYS A N 1
ATOM 8631 C CA . LYS A 1 656 ? 116.631 126.950 108.721 1.00 78.94 674 LYS A CA 1
ATOM 8632 C C . LYS A 1 656 ? 115.105 126.786 108.628 1.00 78.94 674 LYS A C 1
ATOM 8633 O O . LYS A 1 656 ? 114.631 125.680 108.372 1.00 78.94 674 LYS A O 1
ATOM 8652 N N . PRO A 1 657 ? 114.313 127.849 108.847 1.00 66.64 675 PRO A N 1
ATOM 8653 C CA . PRO A 1 657 ? 112.863 127.777 108.716 1.00 66.64 675 PRO A CA 1
ATOM 8654 C C . PRO A 1 657 ? 112.406 127.682 107.247 1.00 66.64 675 PRO A C 1
ATOM 8655 O O . PRO A 1 657 ? 113.212 127.825 106.334 1.00 66.64 675 PRO A O 1
ATOM 8666 N N . LYS A 1 658 ? 111.119 127.435 106.995 1.00 62.63 676 LYS A N 1
ATOM 8667 C CA . LYS A 1 658 ? 110.563 127.140 105.661 1.00 62.63 676 LYS A CA 1
ATOM 8668 C C . LYS A 1 658 ? 109.529 128.152 105.181 1.00 62.63 676 LYS A C 1
ATOM 8669 O O . LYS A 1 658 ? 108.717 128.657 105.949 1.00 62.63 676 LYS A O 1
ATOM 8688 N N . ILE A 1 659 ? 109.526 128.416 103.880 1.00 59.68 677 ILE A N 1
ATOM 8689 C CA . ILE A 1 659 ? 108.419 129.031 103.158 1.00 59.68 677 ILE A CA 1
ATOM 8690 C C . ILE A 1 659 ? 107.918 128.012 102.138 1.00 59.68 677 ILE A C 1
ATOM 8691 O O . ILE A 1 659 ? 108.710 127.306 101.524 1.00 59.68 677 ILE A O 1
ATOM 8707 N N . HIS A 1 660 ? 106.607 127.944 101.967 1.00 58.61 678 HIS A N 1
ATOM 8708 C CA . HIS A 1 660 ? 105.898 127.073 101.026 1.00 58.61 678 HIS A CA 1
ATOM 8709 C C . HIS A 1 660 ? 104.871 127.857 100.213 1.00 58.61 678 HIS A C 1
ATOM 8710 O O . HIS A 1 660 ? 104.371 128.878 100.668 1.00 58.61 678 HIS A O 1
ATOM 8724 N N . PHE A 1 661 ? 104.472 127.340 99.058 1.00 59.37 679 PHE A N 1
ATOM 8725 C CA . PHE A 1 661 ? 103.399 127.901 98.237 1.00 59.37 679 PHE A CA 1
ATOM 8726 C C . PHE A 1 661 ? 102.376 126.839 97.842 1.00 59.37 679 PHE A C 1
ATOM 8727 O O . PHE A 1 661 ? 102.744 125.696 97.588 1.00 59.37 679 PHE A O 1
ATOM 8744 N N . SER A 1 662 ? 101.103 127.203 97.723 1.00 62.17 680 SER A N 1
ATOM 8745 C CA . SER A 1 662 ? 100.011 126.259 97.423 1.00 62.17 680 SER A CA 1
ATOM 8746 C C . SER A 1 662 ? 100.134 125.472 96.105 1.00 62.17 680 SER A C 1
ATOM 8747 O O . SER A 1 662 ? 99.562 124.394 95.977 1.00 62.17 680 SER A O 1
ATOM 8755 N N . ASN A 1 663 ? 100.901 125.968 95.137 1.00 64.70 681 ASN A N 1
ATOM 8756 C CA . ASN A 1 663 ? 101.129 125.353 93.831 1.00 64.70 681 ASN A CA 1
ATOM 8757 C C . ASN A 1 663 ? 102.399 124.471 93.738 1.00 64.70 681 ASN A C 1
ATOM 8758 O O . ASN A 1 663 ? 102.358 123.393 93.153 1.00 64.70 681 ASN A O 1
ATOM 8769 N N . GLY A 1 664 ? 103.548 124.928 94.248 1.00 66.49 682 GLY A N 1
ATOM 8770 C CA . GLY A 1 664 ? 104.886 124.365 93.991 1.00 66.49 682 GLY A CA 1
ATOM 8771 C C . GLY A 1 664 ? 105.528 124.603 92.601 1.00 66.49 682 GLY A C 1
ATOM 8772 O O . GLY A 1 664 ? 106.701 124.299 92.417 1.00 66.49 682 GLY A O 1
ATOM 8776 N N . ASN A 1 665 ? 104.819 125.207 91.632 1.00 66.94 683 ASN A N 1
ATOM 8777 C CA . ASN A 1 665 ? 105.300 125.589 90.288 1.00 66.94 683 ASN A CA 1
ATOM 8778 C C . ASN A 1 665 ? 106.207 126.833 90.246 1.00 66.94 683 ASN A C 1
ATOM 8779 O O . ASN A 1 665 ? 106.482 127.348 89.167 1.00 66.94 683 ASN A O 1
ATOM 8790 N N . ASN A 1 666 ? 106.673 127.335 91.385 1.00 68.27 684 ASN A N 1
ATOM 8791 C CA . ASN A 1 666 ? 107.362 128.626 91.533 1.00 68.27 684 ASN A CA 1
ATOM 8792 C C . ASN A 1 666 ? 108.830 128.646 91.073 1.00 68.27 684 ASN A C 1
ATOM 8793 O O . ASN A 1 666 ? 109.676 129.310 91.667 1.00 68.27 684 ASN A O 1
ATOM 8804 N N . THR A 1 667 ? 109.146 127.867 90.038 1.00 70.57 685 THR A N 1
ATOM 8805 C CA . THR A 1 667 ? 110.468 127.782 89.406 1.00 70.57 685 THR A CA 1
ATOM 8806 C C . THR A 1 667 ? 110.675 128.875 88.354 1.00 70.57 685 THR A C 1
ATOM 8807 O O . THR A 1 667 ? 111.757 128.993 87.780 1.00 70.57 685 THR A O 1
ATOM 8818 N N . THR A 1 668 ? 109.683 129.729 88.109 1.00 73.45 686 THR A N 1
ATOM 8819 C CA . THR A 1 668 ? 109.919 131.096 87.609 1.00 73.45 686 THR A CA 1
ATOM 8820 C C . THR A 1 668 ? 110.110 132.048 88.807 1.00 73.45 686 THR A C 1
ATOM 8821 O O . THR A 1 668 ? 109.994 131.680 89.974 1.00 73.45 686 THR A O 1
ATOM 8832 N N . SER A 1 669 ? 110.522 133.273 88.534 1.00 70.88 687 SER A N 1
ATOM 8833 C CA . SER A 1 669 ? 111.050 134.207 89.515 1.00 70.88 687 SER A CA 1
ATOM 8834 C C . SER A 1 669 ? 110.074 134.681 90.595 1.00 70.88 687 SER A C 1
ATOM 8835 O O . SER A 1 669 ? 108.858 134.599 90.465 1.00 70.88 687 SER A O 1
ATOM 8843 N N . ILE A 1 670 ? 110.619 135.344 91.610 1.00 70.07 688 ILE A N 1
ATOM 8844 C CA . ILE A 1 670 ? 109.859 136.356 92.345 1.00 70.07 688 ILE A CA 1
ATOM 8845 C C . ILE A 1 670 ? 109.691 137.558 91.408 1.00 70.07 688 ILE A C 1
ATOM 8846 O O . ILE A 1 670 ? 110.681 138.188 91.029 1.00 70.07 688 ILE A O 1
ATOM 8862 N N . ARG A 1 671 ? 108.460 137.887 91.023 1.00 68.17 689 ARG A N 1
ATOM 8863 C CA . ARG A 1 671 ? 108.149 139.083 90.238 1.00 68.17 689 ARG A CA 1
ATOM 8864 C C . ARG A 1 671 ? 107.952 140.250 91.190 1.00 68.17 689 ARG A C 1
ATOM 8865 O O . ARG A 1 671 ? 106.994 140.267 91.955 1.00 68.17 689 ARG A O 1
ATOM 8886 N N . ILE A 1 672 ? 108.835 141.234 91.116 1.00 69.01 690 ILE A N 1
ATOM 8887 C CA . ILE A 1 672 ? 108.764 142.454 91.912 1.00 69.01 690 ILE A CA 1
ATOM 8888 C C . ILE A 1 672 ? 108.052 143.512 91.066 1.00 69.01 690 ILE A C 1
ATOM 8889 O O . ILE A 1 672 ? 108.534 143.883 89.993 1.00 69.01 690 ILE A O 1
ATOM 8905 N N . SER A 1 673 ? 106.897 143.989 91.526 1.00 73.13 691 SER A N 1
ATOM 8906 C CA . SER A 1 673 ? 106.102 145.034 90.866 1.00 73.13 691 SER A CA 1
ATOM 8907 C C . SER A 1 673 ? 106.174 146.383 91.606 1.00 73.13 691 SER A C 1
ATOM 8908 O O . SER A 1 673 ? 106.567 146.454 92.769 1.00 73.13 691 SER A O 1
ATOM 8916 N N . GLY A 1 674 ? 105.806 147.473 90.926 1.00 81.63 692 GLY A N 1
ATOM 8917 C CA . GLY A 1 674 ? 105.858 148.854 91.432 1.00 81.63 692 GLY A CA 1
ATOM 8918 C C . GLY A 1 674 ? 107.225 149.550 91.327 1.00 81.63 692 GLY A C 1
ATOM 8919 O O . GLY A 1 674 ? 108.265 148.907 91.238 1.00 81.63 692 GLY A O 1
ATOM 8923 N N . LYS A 1 675 ? 107.222 150.887 91.344 1.00 87.88 693 LYS A N 1
ATOM 8924 C CA . LYS A 1 675 ? 108.411 151.728 91.106 1.00 87.88 693 LYS A CA 1
ATOM 8925 C C . LYS A 1 675 ? 109.347 151.896 92.316 1.00 87.88 693 LYS A C 1
ATOM 8926 O O . LYS A 1 675 ? 110.488 152.317 92.130 1.00 87.88 693 LYS A O 1
ATOM 8945 N N . THR A 1 676 ? 108.882 151.640 93.543 1.00 87.28 694 THR A N 1
ATOM 8946 C CA . THR A 1 676 ? 109.583 152.012 94.782 1.00 87.28 694 THR A CA 1
ATOM 8947 C C . THR A 1 676 ? 110.837 151.165 95.036 1.00 87.28 694 THR A C 1
ATOM 8948 O O . THR A 1 676 ? 110.780 149.931 95.051 1.00 87.28 694 THR A O 1
ATOM 8959 N N . LEU A 1 677 ? 111.970 151.821 95.325 1.00 82.85 695 LEU A N 1
ATOM 8960 C CA . LEU A 1 677 ? 113.254 151.174 95.622 1.00 82.85 695 LEU A CA 1
ATOM 8961 C C . LEU A 1 677 ? 113.227 150.400 96.954 1.00 82.85 695 LEU A C 1
ATOM 8962 O O . LEU A 1 677 ? 112.592 150.826 97.914 1.00 82.85 695 LEU A O 1
ATOM 8978 N N . LEU A 1 678 ? 113.958 149.287 97.047 1.00 79.82 696 LEU A N 1
ATOM 8979 C CA . LEU A 1 678 ? 114.131 148.534 98.299 1.00 79.82 696 LEU A CA 1
ATOM 8980 C C . LEU A 1 678 ? 115.052 149.257 99.292 1.00 79.82 696 LEU A C 1
ATOM 8981 O O . LEU A 1 678 ? 116.076 149.819 98.909 1.00 79.82 696 LEU A O 1
ATOM 8997 N N . SER A 1 679 ? 114.711 149.169 100.575 1.00 83.95 697 SER A N 1
ATOM 8998 C CA . SER A 1 679 ? 115.575 149.546 101.699 1.00 83.95 697 SER A CA 1
ATOM 8999 C C . SER A 1 679 ? 116.471 148.381 102.144 1.00 83.95 697 SER A C 1
ATOM 9000 O O . SER A 1 679 ? 116.391 147.281 101.600 1.00 83.95 697 SER A O 1
ATOM 9008 N N . ASP A 1 680 ? 117.291 148.598 103.173 1.00 88.26 698 ASP A N 1
ATOM 9009 C CA . ASP A 1 680 ? 118.114 147.583 103.836 1.00 88.26 698 ASP A CA 1
ATOM 9010 C C . ASP A 1 680 ? 117.291 146.365 104.312 1.00 88.26 698 ASP A C 1
ATOM 9011 O O . ASP A 1 680 ? 117.620 145.234 103.969 1.00 88.26 698 ASP A O 1
ATOM 9020 N N . GLU A 1 681 ? 116.161 146.542 105.010 1.00 88.62 699 GLU A N 1
ATOM 9021 C CA . GLU A 1 681 ? 115.278 145.410 105.349 1.00 88.62 699 GLU A CA 1
ATOM 9022 C C . GLU A 1 681 ? 114.510 144.865 104.141 1.00 88.62 699 GLU A C 1
ATOM 9023 O O . GLU A 1 681 ? 114.179 143.684 104.111 1.00 88.62 699 GLU A O 1
ATOM 9035 N N . GLY A 1 682 ? 114.317 145.667 103.095 1.00 84.80 700 GLY A N 1
ATOM 9036 C CA . GLY A 1 682 ? 113.839 145.206 101.794 1.00 84.80 700 GLY A CA 1
ATOM 9037 C C . GLY A 1 682 ? 114.767 144.180 101.149 1.00 84.80 700 GLY A C 1
ATOM 9038 O O . GLY A 1 682 ? 114.293 143.150 100.670 1.00 84.80 700 GLY A O 1
ATOM 9042 N N . ARG A 1 683 ? 116.089 144.409 101.212 1.00 83.33 701 ARG A N 1
ATOM 9043 C CA . ARG A 1 683 ? 117.113 143.432 100.807 1.00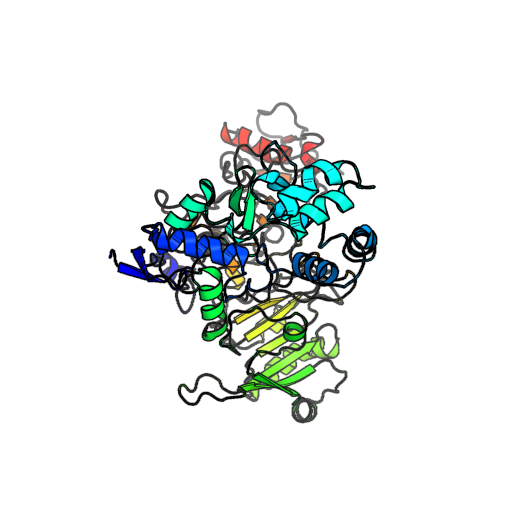 83.33 701 ARG A CA 1
ATOM 9044 C C . ARG A 1 683 ? 116.996 142.167 101.663 1.00 83.33 701 ARG A C 1
ATOM 9045 O O . ARG A 1 683 ? 116.821 141.074 101.129 1.00 83.33 701 ARG A O 1
ATOM 9066 N N . ARG A 1 684 ? 117.023 142.313 102.995 1.00 83.60 702 ARG A N 1
ATOM 9067 C CA . ARG A 1 684 ? 116.979 141.181 103.937 1.00 83.60 702 ARG A CA 1
ATOM 9068 C C . ARG A 1 684 ? 115.728 140.324 103.773 1.00 83.60 702 ARG A C 1
ATOM 9069 O O . ARG A 1 684 ? 115.835 139.108 103.827 1.00 83.60 702 ARG A O 1
ATOM 9090 N N . ASN A 1 685 ? 114.560 140.908 103.516 1.00 78.09 703 ASN A N 1
ATOM 9091 C CA . ASN A 1 685 ? 113.325 140.151 103.277 1.00 78.09 703 ASN A CA 1
ATOM 9092 C C . ASN A 1 685 ? 113.309 139.393 101.934 1.00 78.09 703 ASN A C 1
ATOM 9093 O O . ASN A 1 685 ? 112.823 138.264 101.869 1.00 78.09 703 ASN A O 1
ATOM 9104 N N . LEU A 1 686 ? 113.875 139.986 100.878 1.00 77.41 704 LEU A N 1
ATOM 9105 C CA . LEU A 1 686 ? 113.981 139.331 99.576 1.00 77.41 704 LEU A CA 1
ATOM 9106 C C . LEU A 1 686 ? 114.851 138.074 99.658 1.00 77.41 704 LEU A C 1
ATOM 9107 O O . LEU A 1 686 ? 114.490 137.061 99.062 1.00 77.41 704 LEU A O 1
ATOM 9123 N N . ASP A 1 687 ? 115.938 138.100 100.444 1.00 79.34 705 ASP A N 1
ATOM 9124 C CA . ASP A 1 687 ? 116.802 136.931 100.647 1.00 79.34 705 ASP A CA 1
ATOM 9125 C C . ASP A 1 687 ? 116.037 135.716 101.176 1.00 79.34 705 ASP A C 1
ATOM 9126 O O . ASP A 1 687 ? 116.192 134.608 100.663 1.00 79.34 705 ASP A O 1
ATOM 9135 N N . LYS A 1 688 ? 115.136 135.928 102.137 1.00 74.96 706 LYS A N 1
ATOM 9136 C CA . LYS A 1 688 ? 114.433 134.846 102.832 1.00 74.96 706 LYS A CA 1
ATOM 9137 C C . LYS A 1 688 ? 113.518 134.045 101.919 1.00 74.96 706 LYS A C 1
ATOM 9138 O O . LYS A 1 688 ? 113.485 132.830 102.051 1.00 74.96 706 LYS A O 1
ATOM 9157 N N . TYR A 1 689 ? 112.814 134.671 100.975 1.00 70.69 707 TYR A N 1
ATOM 9158 C CA . TYR A 1 689 ? 112.006 133.931 100.001 1.00 70.69 707 TYR A CA 1
ATOM 9159 C C . TYR A 1 689 ? 112.838 133.024 99.085 1.00 70.69 707 TYR A C 1
ATOM 9160 O O . TYR A 1 689 ? 112.326 132.009 98.640 1.00 70.69 707 TYR A O 1
ATOM 9178 N N . PHE A 1 690 ? 114.096 133.354 98.786 1.00 70.69 708 PHE A N 1
ATOM 9179 C CA . PHE A 1 690 ? 114.968 132.457 98.032 1.00 70.69 708 PHE A CA 1
ATOM 9180 C C . PHE A 1 690 ? 115.607 131.392 98.928 1.00 70.69 708 PHE A C 1
ATOM 9181 O O . PHE A 1 690 ? 115.692 130.240 98.532 1.00 70.69 708 PHE A O 1
ATOM 9198 N N . GLU A 1 691 ? 116.016 131.732 100.144 1.00 73.93 709 GLU A N 1
ATOM 9199 C CA . GLU A 1 691 ? 116.684 130.825 101.067 1.00 73.93 709 GLU A CA 1
ATOM 9200 C C . GLU A 1 691 ? 115.728 129.770 101.645 1.00 73.93 709 GLU A C 1
ATOM 9201 O O . GLU A 1 691 ? 116.033 128.578 101.606 1.00 73.93 709 GLU A O 1
ATOM 9213 N N . TYR A 1 692 ? 114.570 130.180 102.155 1.00 69.36 710 TYR A N 1
ATOM 9214 C CA . TYR A 1 692 ? 113.667 129.318 102.917 1.00 69.36 710 TYR A CA 1
ATOM 9215 C C . TYR A 1 692 ? 112.701 128.511 102.042 1.00 69.36 710 TYR A C 1
ATOM 9216 O O . TYR A 1 692 ? 112.017 127.639 102.562 1.00 69.36 710 TYR A O 1
ATOM 9234 N N . ASN A 1 693 ? 112.610 128.772 100.733 1.00 67.78 711 ASN A N 1
ATOM 9235 C CA . ASN A 1 693 ? 111.745 128.042 99.810 1.00 67.78 711 ASN A CA 1
ATOM 9236 C C . ASN A 1 693 ? 112.579 127.269 98.791 1.00 67.78 711 ASN A C 1
ATOM 9237 O O . ASN A 1 693 ? 113.219 127.883 97.943 1.00 67.78 711 ASN A O 1
ATOM 9248 N N . GLU A 1 694 ? 112.508 125.936 98.815 1.00 72.16 712 GLU A N 1
ATOM 9249 C CA . GLU A 1 694 ? 113.328 125.036 97.992 1.00 72.16 712 GLU A CA 1
ATOM 9250 C C . GLU A 1 694 ? 113.301 125.389 96.504 1.00 72.16 712 GLU A C 1
ATOM 9251 O O . GLU A 1 694 ? 114.339 125.609 95.883 1.00 72.16 712 GLU A O 1
ATOM 9263 N N . SER A 1 695 ? 112.106 125.508 95.932 1.00 72.12 713 SER A N 1
ATOM 9264 C CA . SER A 1 695 ? 111.937 125.609 94.481 1.00 72.12 713 SER A CA 1
ATOM 9265 C C . SER A 1 695 ? 112.265 127.000 93.925 1.00 72.12 713 SER A C 1
ATOM 9266 O O . SER A 1 695 ? 112.243 127.201 92.720 1.00 72.12 713 SER A O 1
ATOM 9274 N N . LEU A 1 696 ? 112.600 127.943 94.809 1.00 72.30 714 LEU A N 1
ATOM 9275 C CA . LEU A 1 696 ? 113.192 129.252 94.524 1.00 72.30 714 LEU A CA 1
ATOM 9276 C C . LEU A 1 696 ? 114.710 129.258 94.792 1.00 72.30 714 LEU A C 1
ATOM 9277 O O . LEU A 1 696 ? 115.470 129.857 94.033 1.00 72.30 714 LEU A O 1
ATOM 9293 N N . ARG A 1 697 ? 115.169 128.556 95.828 1.00 71.94 715 ARG A N 1
ATOM 9294 C CA . ARG A 1 697 ? 116.577 128.414 96.220 1.00 71.94 715 ARG A CA 1
ATOM 9295 C C . ARG A 1 697 ? 117.473 127.869 95.117 1.00 71.94 715 ARG A C 1
ATOM 9296 O O . ARG A 1 697 ? 118.640 128.255 95.039 1.00 71.94 715 ARG A O 1
ATOM 9317 N N . ASN A 1 698 ? 116.924 126.982 94.281 1.00 74.89 716 ASN A N 1
ATOM 9318 C CA . ASN A 1 698 ? 117.643 126.260 93.223 1.00 74.89 716 ASN A CA 1
ATOM 9319 C C . ASN A 1 698 ? 118.269 127.145 92.120 1.00 74.89 716 ASN A C 1
ATOM 9320 O O . ASN A 1 698 ? 119.245 126.727 91.496 1.00 74.89 716 ASN A O 1
ATOM 9331 N N . SER A 1 699 ? 117.759 128.358 91.882 1.00 81.60 717 SER A N 1
ATOM 9332 C CA . SER A 1 699 ? 118.242 129.256 90.821 1.00 81.60 717 SER A CA 1
ATOM 9333 C C . SER A 1 699 ? 118.245 130.750 91.170 1.00 81.60 717 SER A C 1
ATOM 9334 O O . SER A 1 699 ? 118.968 131.512 90.534 1.00 81.60 717 SER A O 1
ATOM 9342 N N . GLY A 1 700 ? 117.522 131.193 92.203 1.00 77.98 718 GLY A N 1
ATOM 9343 C CA . GLY A 1 700 ? 117.601 132.570 92.700 1.00 77.98 718 GLY A CA 1
ATOM 9344 C C . GLY A 1 700 ? 117.009 133.638 91.769 1.00 77.98 718 GLY A C 1
ATOM 9345 O O . GLY A 1 700 ? 117.376 134.804 91.871 1.00 77.98 718 GLY A O 1
ATOM 9349 N N . LYS A 1 701 ? 116.130 133.259 90.837 1.00 77.11 719 LYS A N 1
ATOM 9350 C CA . LYS A 1 701 ? 115.630 134.130 89.760 1.00 77.11 719 LYS A CA 1
ATOM 9351 C C . LYS A 1 701 ? 114.704 135.249 90.246 1.00 77.11 719 LYS A C 1
ATOM 9352 O O . LYS A 1 701 ? 113.728 135.030 90.961 1.00 77.11 719 LYS A O 1
ATOM 9371 N N . GLN A 1 702 ? 114.974 136.460 89.784 1.00 79.61 720 GLN A N 1
ATOM 9372 C CA . GLN A 1 702 ? 114.191 137.666 90.052 1.00 79.61 720 GLN A CA 1
ATOM 9373 C C . GLN A 1 702 ? 113.572 138.192 88.754 1.00 79.61 720 GLN A C 1
ATOM 9374 O O . GLN A 1 702 ? 114.076 137.943 87.666 1.00 79.61 720 GLN A O 1
ATOM 9388 N N . ILE A 1 703 ? 112.459 138.906 88.833 1.00 78.19 721 ILE A N 1
ATOM 9389 C CA . ILE A 1 703 ? 111.857 139.629 87.705 1.00 78.19 721 ILE A CA 1
ATOM 9390 C C . ILE A 1 703 ? 111.583 141.062 88.158 1.00 78.19 721 ILE A C 1
ATOM 9391 O O . ILE A 1 703 ? 110.963 141.259 89.195 1.00 78.19 721 ILE A O 1
ATOM 9407 N N . GLN A 1 704 ? 111.951 142.048 87.346 1.00 86.51 722 GLN A N 1
ATOM 9408 C CA . GLN A 1 704 ? 111.498 143.426 87.518 1.00 86.51 722 GLN A CA 1
ATOM 9409 C C . GLN A 1 704 ? 110.680 143.841 86.295 1.00 86.51 722 GLN A C 1
ATOM 9410 O O . GLN A 1 704 ? 111.202 143.869 85.183 1.00 86.51 722 GLN A O 1
ATOM 9424 N N . ILE A 1 705 ? 109.384 144.126 86.481 1.00 88.63 723 ILE A N 1
ATOM 9425 C CA . ILE A 1 705 ? 108.499 144.562 85.384 1.00 88.63 723 ILE A CA 1
ATOM 9426 C C . ILE A 1 705 ? 108.942 145.948 84.868 1.00 88.63 723 ILE A C 1
ATOM 9427 O O . ILE A 1 705 ? 109.601 146.667 85.619 1.00 88.63 723 ILE A O 1
ATOM 9443 N N . PRO A 1 706 ? 108.663 146.347 83.612 1.00 92.09 724 PRO A N 1
ATOM 9444 C CA . PRO A 1 706 ? 109.383 147.443 82.947 1.00 92.09 724 PRO A CA 1
ATOM 9445 C C . PRO A 1 706 ? 108.996 148.858 83.428 1.00 92.09 724 PRO A C 1
ATOM 9446 O O . PRO A 1 706 ? 108.353 149.635 82.730 1.00 92.09 724 PRO A O 1
ATOM 9457 N N . ASN A 1 707 ? 109.448 149.203 84.631 1.00 91.48 725 ASN A N 1
ATOM 9458 C CA . ASN A 1 707 ? 109.567 150.538 85.209 1.00 91.48 725 ASN A CA 1
ATOM 9459 C C . ASN A 1 707 ? 110.686 150.560 86.277 1.00 91.48 725 ASN A C 1
ATOM 9460 O O . ASN A 1 707 ? 111.157 149.521 86.753 1.00 91.48 725 ASN A O 1
ATOM 9471 N N . GLY A 1 708 ? 111.151 151.751 86.644 1.00 90.99 726 GLY A N 1
ATOM 9472 C CA . GLY A 1 708 ? 112.282 151.896 87.560 1.00 90.99 726 GLY A CA 1
ATOM 9473 C C . GLY A 1 708 ? 113.636 151.609 86.907 1.00 90.99 726 GLY A C 1
ATOM 9474 O O . GLY A 1 708 ? 113.782 151.678 85.684 1.00 90.99 726 GLY A O 1
ATOM 9478 N N . SER A 1 709 ? 114.654 151.358 87.729 1.00 91.70 727 SER A N 1
ATOM 9479 C CA . SER A 1 709 ? 116.056 151.536 87.337 1.00 91.70 727 SER A CA 1
ATOM 9480 C C . SER A 1 709 ? 116.795 150.218 87.069 1.00 91.70 727 SER A C 1
ATOM 9481 O O . SER A 1 709 ? 117.899 150.261 86.528 1.00 91.70 727 SER A O 1
ATOM 9489 N N . ASP A 1 710 ? 116.243 149.067 87.480 1.00 88.45 728 ASP A N 1
ATOM 9490 C CA . ASP A 1 710 ? 117.022 147.859 87.786 1.00 88.45 728 ASP A CA 1
ATOM 9491 C C . ASP A 1 710 ? 118.077 148.168 88.862 1.00 88.45 728 ASP A C 1
ATOM 9492 O O . ASP A 1 710 ? 119.287 148.168 88.648 1.00 88.45 728 ASP A O 1
ATOM 9501 N N . GLU A 1 711 ? 117.558 148.487 90.051 1.00 90.39 729 GLU A N 1
ATOM 9502 C CA . GLU A 1 711 ? 118.299 148.688 91.309 1.00 90.39 729 GLU A CA 1
ATOM 9503 C C . GLU A 1 711 ? 118.971 147.390 91.790 1.00 90.39 729 GLU A C 1
ATOM 9504 O O . GLU A 1 711 ? 120.063 147.393 92.353 1.00 90.39 729 GLU A O 1
ATOM 9516 N N . LEU A 1 712 ? 118.293 146.272 91.548 1.00 86.08 730 LEU A N 1
ATOM 9517 C CA . LEU A 1 712 ? 118.801 144.907 91.608 1.00 86.08 730 LEU A CA 1
ATOM 9518 C C . LEU A 1 712 ? 119.510 144.573 90.285 1.00 86.08 730 LEU A C 1
ATOM 9519 O O . LEU A 1 712 ? 119.236 145.207 89.263 1.00 86.08 730 LEU A O 1
ATOM 9535 N N . LYS A 1 713 ? 120.423 143.593 90.277 1.00 85.79 731 LYS A N 1
ATOM 9536 C CA . LYS A 1 713 ? 121.382 143.384 89.159 1.00 85.79 731 LYS A CA 1
ATOM 9537 C C . LYS A 1 713 ? 121.389 141.951 88.586 1.00 85.79 731 LYS A C 1
ATOM 9538 O O . LYS A 1 713 ? 122.370 141.549 87.978 1.00 85.79 731 LYS A O 1
ATOM 9557 N N . LYS A 1 714 ? 120.333 141.158 88.799 1.00 82.80 732 LYS A N 1
ATOM 9558 C CA . LYS A 1 714 ? 120.265 139.691 88.545 1.00 82.80 732 LYS A CA 1
ATOM 9559 C C . LYS A 1 714 ? 119.028 139.219 87.742 1.00 82.80 732 LYS A C 1
ATOM 9560 O O . LYS A 1 714 ? 118.909 138.033 87.439 1.00 82.80 732 LYS A O 1
ATOM 9579 N N . GLN A 1 715 ? 118.079 140.102 87.444 1.00 86.23 733 GLN A N 1
ATOM 9580 C CA . GLN A 1 715 ? 116.718 139.776 87.008 1.00 86.23 733 GLN A CA 1
ATOM 9581 C C . GLN A 1 715 ? 116.482 139.745 85.488 1.00 86.23 733 GLN A C 1
ATOM 9582 O O . GLN A 1 715 ? 117.164 140.415 84.712 1.00 86.23 733 GLN A O 1
ATOM 9596 N N . LEU A 1 716 ? 115.436 139.013 85.099 1.00 88.38 734 LEU A N 1
ATOM 9597 C CA . LEU A 1 716 ? 114.780 139.025 83.790 1.00 88.38 734 LEU A CA 1
ATOM 9598 C C . LEU A 1 716 ? 113.760 140.184 83.683 1.00 88.38 734 LEU A C 1
ATOM 9599 O O . LEU A 1 716 ? 113.185 140.621 84.677 1.00 88.38 734 LEU A O 1
ATOM 9615 N N . GLU A 1 717 ? 113.477 140.645 82.463 1.00 93.87 735 GLU A N 1
ATOM 9616 C CA . GLU A 1 717 ? 112.562 141.760 82.148 1.00 93.87 735 GLU A CA 1
ATOM 9617 C C . GLU A 1 717 ? 111.049 141.441 82.242 1.00 93.87 735 GLU A C 1
ATOM 9618 O O . GLU A 1 717 ? 110.211 142.138 81.675 1.00 93.87 735 GLU A O 1
ATOM 9630 N N . GLY A 1 718 ? 110.675 140.407 82.997 1.00 90.48 736 GLY A N 1
ATOM 9631 C CA . GLY A 1 718 ? 109.282 140.132 83.373 1.00 90.48 736 GLY A CA 1
ATOM 9632 C C . GLY A 1 718 ? 108.356 139.675 82.255 1.00 90.48 736 GLY A C 1
ATOM 9633 O O . GLY A 1 718 ? 107.259 140.204 82.125 1.00 90.48 736 GLY A O 1
ATOM 9637 N N . TRP A 1 719 ? 108.787 138.699 81.458 1.00 99.86 737 TRP A N 1
ATOM 9638 C CA . TRP A 1 719 ? 108.117 138.291 80.218 1.00 99.86 737 TRP A CA 1
ATOM 9639 C C . TRP A 1 719 ? 106.696 137.740 80.421 1.00 99.86 737 TRP A C 1
ATOM 9640 O O . TRP A 1 719 ? 105.753 138.206 79.781 1.00 99.86 737 TRP A O 1
ATOM 9661 N N . GLY A 1 720 ? 106.527 136.784 81.338 1.00 95.36 738 GLY A N 1
ATOM 9662 C CA . GLY A 1 720 ? 105.238 136.138 81.617 1.00 95.36 738 GLY A CA 1
ATOM 9663 C C . GLY A 1 720 ? 104.780 135.213 80.486 1.00 95.36 738 GLY A C 1
ATOM 9664 O O . GLY A 1 720 ? 103.743 135.442 79.875 1.00 95.36 738 GLY A O 1
ATOM 9668 N N . TYR A 1 721 ? 105.574 134.187 80.177 1.00 94.63 739 TYR A N 1
ATOM 9669 C CA . TYR A 1 721 ? 105.357 133.316 79.022 1.00 94.63 739 TYR A CA 1
ATOM 9670 C C . TYR A 1 721 ? 105.809 131.899 79.404 1.00 94.63 739 TYR A C 1
ATOM 9671 O O . TYR A 1 721 ? 106.968 131.713 79.771 1.00 94.63 739 TYR A O 1
ATOM 9689 N N . LYS A 1 722 ? 104.900 130.923 79.399 1.00 83.70 740 LYS A N 1
ATOM 9690 C CA . LYS A 1 722 ? 105.182 129.487 79.585 1.00 83.70 740 LYS A CA 1
ATOM 9691 C C . LYS A 1 722 ? 103.960 128.640 79.236 1.00 83.70 740 LYS A C 1
ATOM 9692 O O . LYS A 1 722 ? 104.026 127.860 78.290 1.00 83.70 740 LYS A O 1
#

Radius of gyration: 30.91 Å; Cα contacts (8 Å, |Δi|>4): 1146; chains: 1; bounding box: 80×80×79 Å